Protein AF-A0A4Q3IRI3-F1 (afdb_monomer)

Nearest PDB structures (foldseek):
  4nur-assembly1_A  TM=5.331E-01  e=2.339E-01  Pseudomonas sp. S9
  4pdx-assembly1_A  TM=4.811E-01  e=1.078E+00  Escherichia coli K-12
  2yhe-assembly3_C  TM=2.541E-01  e=1.155E-01  Pseudomonas sp. DSM 6611
  7tl5-assembly1_A  TM=3.704E-01  e=4.209E-01  Klebsiella pneumoniae subsp. pneumoniae NTUH-K2044

Radius of gyration: 22.78 Å; Cα contacts (8 Å, |Δi|>4): 856; chains: 1; bounding box: 65×61×56 Å

Sequence (421 aa):
MGQGDGAVLFTPERDANERVILIDAGEGDEMHRFLAGRFKGVQTRFQFHAAVLTHPDQDHYAGFESIFNDPRFGFGTVYHSGVVERPEGTQFEKLGGKVKDPATGIEYLGQLAESNEEMLQLFGDPDALGRGRYPRVINAAIRNNDVLNFAMLSTAHGQSENGRSYLPGFAPSNARGYSIEVIAPVVEPDAAGQARLRVSGDYGETKNGHSVVLRLVFGAFSVLFGGDLNARAERLLLAKYGDRPDLIGTKGGLDALPAAAAERQQMVAKARARLQSDVMKVCHHGATDVTDEFLDAVKPASFVISSGDNEGHVHPRPDLLGRLGRMGRGASPVILSTELQRSTRATEDEKLVKALNQQIETYRLSGSAADKAAVDASIALLARDNVDVYGAIYLKTDGQQRDGSVDGSLVGRAAAQAVGF

Foldseek 3Di:
DWALLKDWDWAPDDDPPIAIEIFFFFLAQVNVVVVCVVCPPVDQADEHAEYEQQFPDNSGQLNLLSVLLDLRYFYNEYEYLLQAQFQDDDQLVRRQDWDADPPARFIWRQHGDFWQVSLCVRQVDPVRNHDDSRSSSSNSNVPRPRHNIYGYAAQVRAPDDPSWHFHHCFDVVVVSQKHKTWLFDDWDADPVRRTIGTQDDGRVQRRQLGTGWIWIAHAQAIEIEAGARFQLSLLVLLCVQLVPVVLVSHDCSSVDDDPDPVSLVSSLCSSLVPQAHQEYADHPLQDPRDDLSSLLSNQYLEYEGRHADDVVDDPNDPNSVVSCQVSHHDNGRHYHYQVVQLPDDPDDPPVLVVVLVVLVVVCVVPDDPVSVVVNVVSCVVNVPDSHPQMRDFDQDDPNPDNDDDPPCVRRPPPPPPPPVD

Structure (mmCIF, N/CA/C/O backbone):
data_AF-A0A4Q3IRI3-F1
#
_entry.id   AF-A0A4Q3IRI3-F1
#
loop_
_atom_site.group_PDB
_atom_site.id
_atom_site.type_symbol
_atom_site.label_atom_id
_atom_site.label_alt_id
_atom_site.label_comp_id
_atom_site.label_asym_id
_atom_site.label_entity_id
_atom_site.label_seq_id
_atom_site.pdbx_PDB_ins_code
_atom_site.Cartn_x
_atom_site.Cartn_y
_atom_site.Cartn_z
_atom_site.occupancy
_atom_site.B_iso_or_equiv
_atom_site.auth_seq_id
_atom_site.auth_comp_id
_atom_site.auth_asym_id
_atom_site.auth_atom_id
_atom_site.pdbx_PDB_model_num
ATOM 1 N N . MET A 1 1 ? -13.318 -1.003 4.621 1.00 58.84 1 MET A N 1
ATOM 2 C CA . MET A 1 1 ? -12.742 0.099 3.824 1.00 58.84 1 MET A CA 1
ATOM 3 C C . MET A 1 1 ? -13.626 1.313 4.013 1.00 58.84 1 MET A C 1
ATOM 5 O O . MET A 1 1 ? -14.833 1.124 3.892 1.00 58.84 1 MET A O 1
ATOM 9 N N . GLY A 1 2 ? -13.069 2.470 4.363 1.00 58.84 2 GLY A N 1
ATOM 10 C CA . GLY A 1 2 ? -13.795 3.736 4.542 1.00 58.84 2 GLY A CA 1
ATOM 11 C C . GLY A 1 2 ? -13.338 4.818 3.556 1.00 58.84 2 GLY A C 1
ATOM 12 O O . GLY A 1 2 ? -12.563 4.537 2.642 1.00 58.84 2 GLY A O 1
ATOM 13 N N . GLN A 1 3 ? -13.814 6.051 3.735 1.00 58.66 3 GLN A N 1
ATOM 14 C CA . GLN A 1 3 ? -13.283 7.206 2.999 1.00 58.66 3 GLN A CA 1
ATOM 15 C C . GLN A 1 3 ? -11.842 7.520 3.428 1.00 58.66 3 GLN A C 1
ATOM 17 O O . GLN A 1 3 ? -11.483 7.247 4.572 1.00 58.66 3 GLN A O 1
ATOM 22 N N . GLY A 1 4 ? -11.028 8.051 2.504 1.00 59.69 4 GLY A N 1
ATOM 23 C CA . GLY A 1 4 ? -9.602 8.324 2.736 1.00 59.69 4 GLY A CA 1
ATOM 24 C C . GLY A 1 4 ? -8.775 7.044 2.895 1.00 59.69 4 GLY A C 1
ATOM 25 O O . GLY A 1 4 ? -8.252 6.774 3.955 1.00 59.69 4 GLY A O 1
ATOM 26 N N . ASP A 1 5 ? -8.756 6.170 1.895 1.00 73.19 5 ASP A N 1
ATOM 27 C CA . ASP A 1 5 ? -7.972 4.919 1.829 1.00 73.19 5 ASP A CA 1
ATOM 28 C C . ASP A 1 5 ? -7.970 3.876 2.967 1.00 73.19 5 ASP A C 1
ATOM 30 O O . ASP A 1 5 ? -7.464 2.773 2.756 1.00 73.19 5 ASP A O 1
ATOM 34 N N . GLY A 1 6 ? -8.594 4.117 4.118 1.00 87.12 6 GLY A N 1
ATOM 35 C CA . GLY A 1 6 ? -8.411 3.284 5.301 1.00 87.12 6 GLY A CA 1
ATOM 36 C C . GLY A 1 6 ? -9.140 1.935 5.269 1.00 87.12 6 GLY A C 1
ATOM 37 O O . GLY A 1 6 ? -10.308 1.812 4.872 1.00 87.12 6 GLY A O 1
ATOM 38 N N . ALA A 1 7 ? -8.479 0.899 5.782 1.00 91.31 7 ALA A N 1
ATOM 39 C CA . ALA A 1 7 ? -8.985 -0.463 5.893 1.00 91.31 7 ALA A CA 1
ATOM 40 C C . ALA A 1 7 ? -8.778 -1.038 7.296 1.00 91.31 7 ALA A C 1
ATOM 42 O O . ALA A 1 7 ? -7.707 -0.926 7.878 1.00 91.31 7 ALA A O 1
ATOM 43 N N . VAL A 1 8 ? -9.778 -1.760 7.803 1.00 92.38 8 VAL A N 1
ATOM 44 C CA . VAL A 1 8 ? -9.645 -2.549 9.034 1.00 92.38 8 VAL A CA 1
ATOM 45 C C . VAL A 1 8 ? -9.800 -4.020 8.679 1.00 92.38 8 VAL A C 1
ATOM 47 O O . VAL A 1 8 ? -10.832 -4.421 8.134 1.00 92.38 8 VAL A O 1
ATOM 50 N N . LEU A 1 9 ? -8.779 -4.814 8.982 1.00 93.31 9 LEU A N 1
ATOM 51 C CA . LEU A 1 9 ? -8.769 -6.259 8.802 1.00 93.31 9 LEU A CA 1
ATOM 52 C C . LEU A 1 9 ? -8.989 -6.942 10.152 1.00 93.31 9 LEU A C 1
ATOM 54 O O . LEU A 1 9 ? -8.190 -6.777 11.071 1.00 93.31 9 LEU A O 1
ATOM 58 N N . PHE A 1 10 ? -10.049 -7.743 10.234 1.00 90.62 10 PHE A N 1
ATOM 59 C CA . PHE A 1 10 ? -10.316 -8.645 11.351 1.00 90.62 10 PHE A CA 1
ATOM 60 C C . PHE A 1 10 ? -9.985 -10.066 10.910 1.00 90.62 10 PHE A C 1
ATOM 62 O O . PHE A 1 10 ? -10.426 -10.511 9.848 1.00 90.62 10 PHE A O 1
ATOM 69 N N . THR A 1 11 ? -9.188 -10.759 11.708 1.00 89.44 11 THR A N 1
ATOM 70 C CA . THR A 1 11 ? -8.805 -12.149 11.447 1.00 89.44 11 THR A CA 1
ATOM 71 C C . THR A 1 11 ? -9.866 -13.125 11.973 1.00 89.44 11 THR A C 1
ATOM 73 O O . THR A 1 11 ? -10.692 -12.735 12.796 1.00 89.44 11 THR A O 1
ATOM 76 N N . PRO A 1 12 ? -9.932 -14.368 11.455 1.00 84.31 12 PRO A N 1
ATOM 77 C CA . PRO A 1 12 ? -11.008 -15.305 11.789 1.00 84.31 12 PRO A CA 1
ATOM 78 C C . PRO A 1 12 ? -10.946 -15.852 13.225 1.00 84.31 12 PRO A C 1
ATOM 80 O O . PRO A 1 12 ? -11.940 -16.406 13.703 1.00 84.31 12 PRO A O 1
ATOM 83 N N . GLU A 1 13 ? -9.799 -15.744 13.903 1.00 85.88 13 GLU A N 1
ATOM 84 C CA . GLU A 1 13 ? -9.663 -16.106 15.310 1.00 85.88 13 GLU A CA 1
ATOM 85 C C . GLU A 1 13 ? -10.615 -15.295 16.204 1.00 85.88 13 GLU A C 1
ATOM 87 O O . GLU A 1 13 ? -10.956 -14.151 15.918 1.00 85.88 13 GLU A O 1
ATOM 92 N N . ARG A 1 14 ? -11.027 -15.891 17.326 1.00 76.19 14 ARG A N 1
ATOM 93 C CA . ARG A 1 14 ? -11.841 -15.229 18.3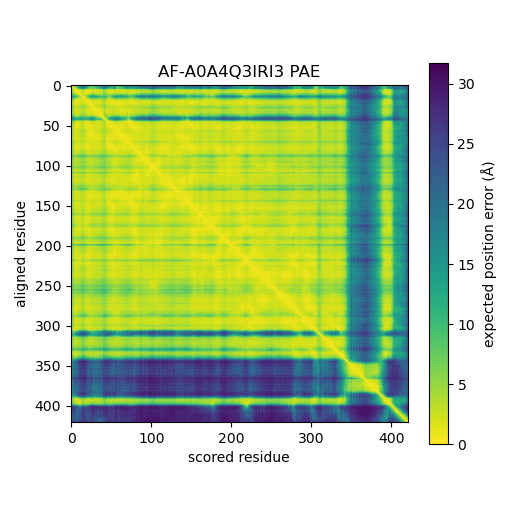55 1.00 76.19 14 ARG A CA 1
ATOM 94 C C . ARG A 1 14 ? -11.016 -14.998 19.620 1.00 76.19 14 ARG A C 1
ATOM 96 O O . ARG A 1 14 ? -9.977 -15.633 19.825 1.00 76.19 14 ARG A O 1
ATOM 103 N N . ASP A 1 15 ? -11.510 -14.107 20.473 1.00 76.81 15 ASP A N 1
ATOM 104 C CA . ASP A 1 15 ? -10.952 -13.801 21.794 1.00 76.81 15 ASP A CA 1
ATOM 105 C C . ASP A 1 15 ? -9.507 -13.266 21.721 1.00 76.81 15 ASP A C 1
ATOM 107 O O . ASP A 1 15 ? -9.154 -12.535 20.800 1.00 76.81 15 ASP A O 1
ATOM 111 N N . ALA A 1 16 ? -8.641 -13.619 22.677 1.00 74.75 16 ALA A N 1
ATOM 112 C CA . ALA A 1 16 ? -7.264 -13.109 22.765 1.00 74.75 16 ALA A CA 1
ATOM 113 C C . ALA A 1 16 ? -6.364 -13.464 21.557 1.00 74.75 16 ALA A C 1
ATOM 115 O O . ALA A 1 16 ? -5.255 -12.937 21.415 1.00 74.75 16 ALA A O 1
ATOM 116 N N . ASN A 1 17 ? -6.819 -14.365 20.683 1.00 82.06 17 ASN A N 1
ATOM 117 C CA . ASN A 1 17 ? -6.112 -14.753 19.465 1.00 82.06 17 ASN A CA 1
ATOM 118 C C . ASN A 1 17 ? -6.535 -13.939 18.240 1.00 82.06 17 ASN A C 1
ATOM 120 O O . ASN A 1 17 ? -5.815 -13.980 17.241 1.00 82.06 17 ASN A O 1
ATOM 124 N N . GLU A 1 18 ? -7.630 -13.172 18.327 1.00 87.44 18 GLU A N 1
ATOM 125 C CA . GLU A 1 18 ? -8.006 -12.215 17.290 1.00 87.44 18 GLU A CA 1
ATOM 126 C C . GLU A 1 18 ? -6.850 -11.229 17.075 1.00 87.44 18 GLU A C 1
ATOM 128 O O . GLU A 1 18 ? -6.188 -10.745 18.001 1.00 87.44 18 GLU A O 1
ATOM 133 N N . ARG A 1 19 ? -6.551 -10.981 15.809 1.00 92.75 19 ARG A N 1
ATOM 134 C CA . ARG A 1 19 ? -5.630 -9.949 15.349 1.00 92.75 19 ARG A CA 1
ATOM 135 C C . ARG A 1 19 ? -6.425 -8.965 14.515 1.00 92.75 19 ARG A C 1
ATOM 137 O O . ARG A 1 19 ? -7.048 -9.349 13.524 1.00 92.75 19 ARG A O 1
ATOM 144 N N . VAL A 1 20 ? -6.384 -7.706 14.924 1.00 94.19 20 VAL A N 1
ATOM 145 C CA . VAL A 1 20 ? -6.978 -6.603 14.173 1.00 94.19 20 VAL A CA 1
ATOM 146 C C . VAL A 1 20 ? -5.853 -5.729 13.651 1.00 94.19 20 VAL A C 1
ATOM 148 O O . VAL A 1 20 ? -4.982 -5.316 14.420 1.00 94.19 20 VAL A O 1
ATOM 151 N N . ILE A 1 21 ? -5.852 -5.506 12.340 1.00 97.25 21 ILE A N 1
ATOM 152 C CA . ILE A 1 21 ? -4.836 -4.723 11.638 1.00 97.25 21 ILE A CA 1
ATOM 153 C C . ILE A 1 21 ? -5.519 -3.524 10.990 1.00 97.25 21 ILE A C 1
ATOM 155 O O . ILE A 1 21 ? -6.526 -3.679 10.298 1.00 97.25 21 ILE A O 1
ATOM 159 N N . LEU A 1 22 ? -4.961 -2.3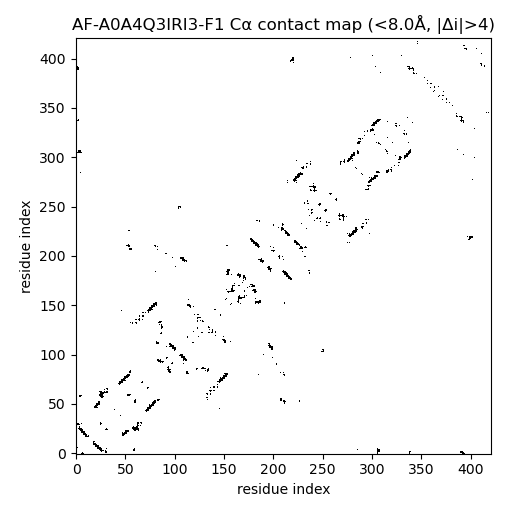41 11.220 1.00 96.88 22 LEU A N 1
ATOM 160 C CA . LEU A 1 22 ? -5.365 -1.104 10.564 1.00 96.88 22 LEU A CA 1
ATOM 161 C C . LEU A 1 22 ? -4.401 -0.830 9.403 1.00 96.88 22 LEU A C 1
ATOM 163 O O . LEU A 1 22 ? -3.195 -0.811 9.620 1.00 96.88 22 LEU A O 1
ATOM 167 N N . ILE A 1 23 ? -4.901 -0.666 8.183 1.00 97.25 23 ILE A N 1
ATOM 168 C CA . ILE A 1 23 ? -4.099 -0.341 6.994 1.00 97.25 23 ILE A CA 1
ATOM 169 C C . ILE A 1 23 ? -4.583 1.013 6.504 1.00 97.25 23 ILE A C 1
ATOM 171 O O . ILE A 1 23 ? -5.723 1.106 6.054 1.00 97.25 23 ILE A O 1
ATOM 175 N N . ASP A 1 24 ? -3.728 2.025 6.614 1.00 96.00 24 ASP A N 1
ATOM 176 C CA . ASP A 1 24 ? -4.049 3.428 6.359 1.00 96.00 24 ASP A CA 1
ATOM 177 C C . ASP A 1 24 ? -5.237 3.963 7.191 1.00 96.00 24 ASP A C 1
ATOM 179 O O . ASP A 1 24 ? -6.006 3.226 7.822 1.00 96.00 24 ASP A O 1
ATOM 183 N N . ALA A 1 25 ? -5.359 5.285 7.264 1.00 93.12 25 ALA A N 1
ATOM 184 C CA . ALA A 1 25 ? -6.349 5.956 8.105 1.00 93.12 25 ALA A CA 1
ATOM 185 C C . ALA A 1 25 ? -6.970 7.207 7.474 1.00 93.12 25 ALA A C 1
ATOM 187 O O . ALA A 1 25 ? -7.803 7.837 8.125 1.00 93.12 25 ALA A O 1
ATOM 188 N N . GLY A 1 26 ? -6.608 7.549 6.239 1.00 89.94 26 GLY A N 1
ATOM 189 C CA . GLY A 1 26 ? -7.147 8.725 5.565 1.00 89.94 26 GLY A CA 1
ATOM 190 C C . GLY A 1 26 ? -6.446 10.013 5.905 1.00 89.94 26 GLY A C 1
ATOM 191 O O . GLY A 1 26 ? -5.461 10.033 6.639 1.00 89.94 26 GLY A O 1
ATOM 192 N N . GLU A 1 27 ? -6.983 11.100 5.362 1.00 88.00 27 GLU A N 1
ATOM 193 C CA . GLU A 1 27 ? -6.515 12.455 5.641 1.00 88.00 27 GLU A CA 1
ATOM 194 C C . GLU A 1 27 ? -7.138 13.045 6.922 1.00 88.00 27 GLU A C 1
ATOM 196 O O . GLU A 1 27 ? -6.474 13.770 7.682 1.00 88.00 27 GLU A O 1
ATOM 201 N N . GLY A 1 28 ? -8.428 12.763 7.127 1.00 85.44 28 GLY A N 1
ATOM 202 C CA . GLY A 1 28 ? -9.258 13.295 8.203 1.00 85.44 28 GLY A CA 1
ATOM 203 C C . GLY A 1 28 ? -9.426 12.330 9.378 1.00 85.44 28 GLY A C 1
ATOM 204 O O . GLY A 1 28 ? -8.675 11.375 9.557 1.00 85.44 28 GLY A O 1
ATOM 205 N N . ASP A 1 29 ? -10.406 12.601 10.235 1.00 84.75 29 ASP A N 1
ATOM 206 C CA . ASP A 1 29 ? -10.673 11.829 11.454 1.00 84.75 29 ASP A CA 1
ATOM 207 C C . ASP A 1 29 ? -11.719 10.711 11.256 1.00 84.75 29 ASP A C 1
ATOM 209 O O . ASP A 1 29 ? -12.189 10.112 12.226 1.00 84.75 29 ASP A O 1
ATOM 213 N N . GLU A 1 30 ? -12.091 10.398 10.012 1.00 82.44 30 GLU A N 1
ATOM 214 C CA . GLU A 1 30 ? -13.138 9.430 9.667 1.00 82.44 30 GLU A CA 1
ATOM 215 C C . GLU A 1 30 ? -12.856 8.053 10.264 1.00 82.44 30 GLU A C 1
ATOM 217 O O . GLU A 1 30 ? -13.729 7.440 10.889 1.00 82.44 30 GLU A O 1
ATOM 222 N N . MET A 1 31 ? -11.621 7.571 10.101 1.00 86.75 31 MET A N 1
ATOM 223 C CA . MET A 1 31 ? -11.209 6.283 10.646 1.00 86.75 31 MET A CA 1
ATOM 224 C C . MET A 1 31 ? -11.254 6.298 12.176 1.00 86.75 31 MET A C 1
ATOM 226 O O . MET A 1 31 ? -11.761 5.358 12.787 1.00 86.75 31 MET A O 1
ATOM 230 N N . HIS A 1 32 ? -10.803 7.381 12.814 1.00 89.88 32 HIS A N 1
ATOM 231 C CA . HIS A 1 32 ? -10.889 7.525 14.268 1.00 89.88 32 HIS A CA 1
ATOM 232 C C . HIS A 1 32 ? -12.337 7.450 14.760 1.00 89.88 32 HIS A C 1
ATOM 234 O O . HIS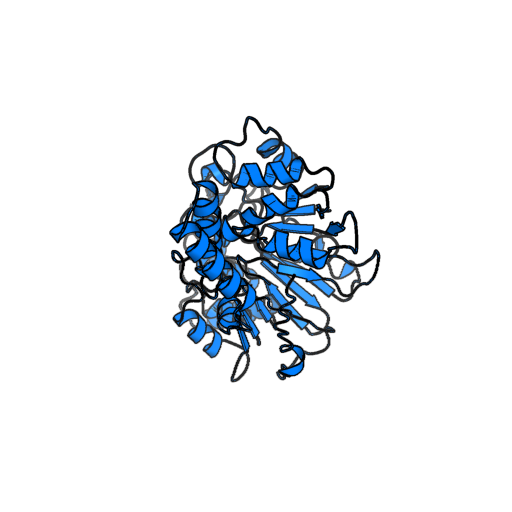 A 1 32 ? -12.633 6.659 15.659 1.00 89.88 32 HIS A O 1
ATOM 240 N N . ARG A 1 33 ? -13.259 8.187 14.129 1.00 83.94 33 ARG A N 1
ATOM 241 C CA . ARG A 1 33 ? -14.691 8.159 14.462 1.00 83.94 33 ARG A CA 1
ATOM 242 C C . ARG A 1 33 ? -15.298 6.773 14.263 1.00 83.94 33 ARG A C 1
ATOM 244 O O . ARG A 1 33 ? -16.038 6.306 15.135 1.00 83.94 33 ARG A O 1
ATOM 251 N N . PHE A 1 34 ? -14.942 6.082 13.179 1.00 82.69 34 PHE A N 1
ATOM 252 C CA . PHE A 1 34 ? -15.352 4.697 12.946 1.00 82.69 34 PHE A CA 1
ATOM 253 C C . PHE A 1 34 ? -14.898 3.771 14.084 1.00 82.69 34 PHE A C 1
ATOM 255 O O . PHE A 1 34 ? -15.719 3.043 14.646 1.00 82.69 34 PHE A O 1
ATOM 262 N N . LEU A 1 35 ? -13.616 3.813 14.464 1.00 85.62 35 LEU A N 1
ATOM 263 C CA . LEU A 1 35 ? -13.069 2.968 15.530 1.00 85.62 35 LEU A CA 1
ATOM 264 C C . LEU A 1 35 ? -13.688 3.319 16.890 1.00 85.62 35 LEU A C 1
ATOM 266 O O . LEU A 1 35 ? -14.131 2.428 17.617 1.00 85.62 35 LEU A O 1
ATOM 270 N N . ALA A 1 36 ? -13.795 4.608 17.215 1.00 83.38 36 ALA A N 1
ATOM 271 C CA . ALA A 1 36 ? -14.398 5.083 18.456 1.00 83.38 36 ALA A CA 1
ATOM 272 C C . ALA A 1 36 ? -15.862 4.639 18.591 1.00 83.38 36 ALA A C 1
ATOM 274 O O . ALA A 1 36 ? -16.275 4.233 19.677 1.00 83.38 36 ALA A O 1
ATOM 275 N N . GLY A 1 37 ? -16.631 4.672 17.498 1.00 80.56 37 GLY A N 1
ATOM 276 C CA . GLY A 1 37 ? -17.996 4.152 17.452 1.00 80.56 37 GLY A CA 1
ATOM 277 C C . GLY A 1 37 ? -18.048 2.627 17.571 1.00 80.56 37 GLY A C 1
ATOM 278 O O . GLY A 1 37 ? -18.808 2.093 18.378 1.00 80.56 37 GLY A O 1
ATOM 279 N N . ARG A 1 38 ? -17.205 1.913 16.817 1.00 76.88 38 ARG A N 1
ATOM 280 C CA . ARG A 1 38 ? -17.179 0.441 16.752 1.00 76.88 38 ARG A CA 1
ATOM 281 C C . ARG A 1 38 ? -16.764 -0.228 18.063 1.00 76.88 38 ARG A C 1
ATOM 283 O O . ARG A 1 38 ? -17.224 -1.341 18.337 1.00 76.88 38 ARG A O 1
ATOM 290 N N . PHE A 1 39 ? -15.896 0.420 18.836 1.00 75.00 39 PHE A N 1
ATOM 291 C CA . PHE A 1 39 ? -15.392 -0.073 20.122 1.00 75.00 39 PHE A CA 1
ATOM 292 C C . PHE A 1 39 ? -16.040 0.619 21.334 1.00 75.00 39 PHE A C 1
ATOM 294 O O . PHE A 1 39 ? -15.676 0.335 22.478 1.00 75.00 39 PHE A O 1
ATOM 301 N N . LYS A 1 40 ? -17.044 1.481 21.112 1.00 74.62 40 LYS A N 1
ATOM 302 C CA . LYS A 1 40 ? -17.792 2.163 22.175 1.00 74.62 40 LYS A CA 1
ATOM 303 C C . LYS A 1 40 ? -18.394 1.148 23.152 1.00 74.62 40 LYS A C 1
ATOM 305 O O . LYS A 1 40 ? -19.186 0.296 22.766 1.00 74.62 40 LYS A O 1
ATOM 310 N N . GLY A 1 41 ? -18.034 1.258 24.430 1.00 68.00 41 GLY A N 1
ATOM 311 C CA . GLY A 1 41 ? -18.624 0.468 25.518 1.00 68.00 41 GLY A CA 1
ATOM 312 C C . GLY A 1 41 ? -18.181 -0.998 25.607 1.00 68.00 41 GLY A C 1
ATOM 313 O O . GLY A 1 41 ? -18.618 -1.683 26.526 1.00 68.00 41 GLY A O 1
ATOM 314 N N . VAL A 1 42 ? -17.318 -1.480 24.703 1.00 62.97 42 VAL A N 1
ATOM 315 C CA . VAL A 1 42 ? -16.833 -2.875 24.716 1.00 62.97 42 VAL A CA 1
ATOM 316 C C . VAL A 1 42 ? -15.504 -2.995 25.465 1.00 62.97 42 VAL A C 1
ATOM 318 O O . VAL A 1 42 ? -15.296 -3.972 26.179 1.00 62.97 42 VAL A O 1
ATOM 321 N N . GLN A 1 43 ? -14.613 -2.005 25.338 1.00 63.34 43 GLN A N 1
ATOM 322 C CA . GLN A 1 43 ? -13.317 -1.970 26.023 1.00 63.34 43 GLN A CA 1
ATOM 323 C C . GLN A 1 43 ? -12.924 -0.527 26.362 1.00 63.34 43 GLN A C 1
ATOM 325 O O . GLN A 1 43 ? -13.188 0.394 25.591 1.00 63.34 43 GLN A O 1
ATOM 330 N N . THR A 1 44 ? -12.280 -0.322 27.514 1.00 74.44 44 THR A N 1
ATOM 331 C CA . THR A 1 44 ? -11.669 0.972 27.875 1.00 74.44 44 THR A CA 1
ATOM 332 C C . THR A 1 44 ? -10.374 1.227 27.107 1.00 74.44 44 THR A C 1
ATOM 334 O O . THR A 1 44 ? -9.966 2.377 26.976 1.00 74.44 44 THR A O 1
ATOM 337 N N . ARG A 1 45 ? -9.749 0.162 26.594 1.00 86.81 45 ARG A N 1
ATOM 338 C CA . ARG A 1 45 ? -8.525 0.187 25.801 1.00 86.81 45 ARG A CA 1
ATOM 339 C C . ARG A 1 45 ? -8.489 -1.019 24.864 1.00 86.81 45 ARG A C 1
ATOM 341 O O . ARG A 1 45 ? -8.735 -2.135 25.310 1.00 86.81 45 ARG A O 1
ATOM 348 N N . PHE A 1 46 ? -8.180 -0.786 23.596 1.00 90.62 46 PHE A N 1
ATOM 349 C CA . PHE A 1 46 ? -8.094 -1.778 22.532 1.00 90.62 46 PHE A CA 1
ATOM 350 C C . PHE A 1 46 ? -6.674 -1.796 21.957 1.00 90.62 46 PHE A C 1
ATOM 352 O O . PHE A 1 46 ? -6.144 -0.763 21.549 1.00 90.62 46 PHE A O 1
ATOM 359 N N . GLN A 1 47 ? -6.062 -2.979 21.917 1.00 93.38 47 GLN A N 1
ATOM 360 C CA . GLN A 1 47 ? -4.718 -3.178 21.381 1.00 93.38 47 GLN A CA 1
ATOM 361 C C . GLN A 1 47 ? -4.810 -3.800 19.983 1.00 93.38 47 GLN A C 1
ATOM 363 O O . GLN A 1 47 ? -5.063 -4.997 19.842 1.00 93.38 47 GLN A O 1
ATOM 368 N N . PHE A 1 48 ? -4.573 -3.003 18.944 1.00 95.62 48 PHE A N 1
ATOM 369 C CA . PHE A 1 48 ? -4.401 -3.512 17.589 1.00 95.62 48 PHE A CA 1
ATOM 370 C C . PHE A 1 48 ? -3.138 -4.362 17.504 1.00 95.62 48 PHE A C 1
ATOM 372 O O . PHE A 1 48 ? -2.114 -4.072 18.133 1.00 95.62 48 PHE A O 1
ATOM 379 N N . HIS A 1 49 ? -3.191 -5.396 16.668 1.00 96.94 49 HIS A N 1
ATOM 380 C CA . HIS A 1 49 ? -2.000 -6.173 16.367 1.00 96.94 49 HIS A CA 1
ATOM 381 C C . HIS A 1 49 ? -0.968 -5.305 15.643 1.00 96.94 49 HIS A C 1
ATOM 383 O O . HIS A 1 49 ? 0.195 -5.273 16.042 1.00 96.94 49 HIS A O 1
ATOM 389 N N . ALA A 1 50 ? -1.416 -4.576 14.619 1.00 98.31 50 ALA A N 1
ATOM 390 C CA . ALA A 1 50 ? -0.561 -3.689 13.854 1.00 98.31 50 ALA A CA 1
ATOM 391 C C . ALA A 1 50 ? -1.328 -2.526 13.214 1.00 98.31 50 ALA A C 1
ATOM 393 O O . ALA A 1 50 ? -2.524 -2.637 12.932 1.00 98.31 50 ALA A O 1
ATOM 394 N N . ALA A 1 51 ? -0.605 -1.440 12.950 1.00 98.44 51 ALA A N 1
ATOM 395 C CA . ALA A 1 51 ? -0.951 -0.459 11.928 1.00 98.44 51 ALA A CA 1
ATOM 396 C C . ALA A 1 51 ? -0.001 -0.638 10.738 1.00 98.44 51 ALA A C 1
ATOM 398 O O . ALA A 1 51 ? 1.161 -0.986 10.932 1.00 98.44 51 ALA A O 1
ATOM 399 N N . VAL A 1 52 ? -0.472 -0.394 9.521 1.00 98.62 52 VAL A N 1
ATOM 400 C CA . VAL A 1 52 ? 0.340 -0.358 8.302 1.00 98.62 52 VAL A CA 1
ATOM 401 C C . VAL A 1 52 ? 0.089 0.987 7.638 1.00 98.62 52 VAL A C 1
ATOM 403 O O . VAL A 1 52 ? -1.006 1.217 7.135 1.00 98.62 52 VAL A O 1
ATOM 406 N N . LEU A 1 53 ? 1.087 1.867 7.669 1.00 98.12 53 LEU A N 1
ATOM 407 C CA . LEU A 1 53 ? 1.108 3.121 6.921 1.00 98.12 53 LEU A CA 1
ATOM 408 C C . LEU A 1 53 ? 1.770 2.805 5.585 1.00 98.12 53 LEU A C 1
ATOM 410 O O . LEU A 1 53 ? 2.984 2.595 5.528 1.00 98.12 53 LEU A O 1
ATOM 414 N N . THR A 1 54 ? 0.981 2.675 4.523 1.00 97.75 54 THR A N 1
ATOM 415 C CA . THR A 1 54 ? 1.486 2.093 3.275 1.00 97.75 54 THR A CA 1
ATOM 416 C C . THR A 1 54 ? 2.564 2.959 2.636 1.00 97.75 54 THR A C 1
ATOM 418 O O . THR A 1 54 ? 3.543 2.412 2.135 1.00 97.75 54 THR A O 1
ATOM 421 N N . HIS A 1 55 ? 2.434 4.282 2.696 1.00 97.19 55 HIS A N 1
ATOM 422 C CA . HIS A 1 55 ? 3.430 5.252 2.244 1.00 97.19 55 HIS A CA 1
ATOM 423 C C . HIS A 1 55 ? 3.154 6.641 2.855 1.00 97.19 55 HIS A C 1
ATOM 425 O O . HIS A 1 55 ? 2.073 6.860 3.404 1.00 97.19 55 HIS A O 1
ATOM 431 N N . PRO A 1 56 ? 4.108 7.594 2.809 1.00 96.12 56 PRO A N 1
ATOM 432 C CA . PRO A 1 56 ? 3.940 8.875 3.487 1.00 96.12 56 PRO A CA 1
ATOM 433 C C . PRO A 1 56 ? 3.162 9.921 2.659 1.00 96.12 56 PRO A C 1
ATOM 435 O O . PRO A 1 56 ? 3.608 11.060 2.523 1.00 96.12 56 PRO A O 1
ATOM 438 N N . ASP A 1 57 ? 1.998 9.565 2.103 1.00 93.56 57 ASP A N 1
ATOM 439 C CA . ASP A 1 57 ? 1.020 10.543 1.589 1.00 93.56 57 ASP A CA 1
ATOM 440 C C . ASP A 1 57 ? -0.098 10.835 2.599 1.00 93.56 57 ASP A C 1
ATOM 442 O O . ASP A 1 57 ? -0.505 9.976 3.384 1.00 93.56 57 ASP A O 1
ATOM 446 N N . GLN A 1 58 ? -0.510 12.101 2.663 1.00 92.00 58 GLN A N 1
ATOM 447 C CA . GLN A 1 58 ? -1.332 12.641 3.739 1.00 92.00 58 GLN A CA 1
ATOM 448 C C . GLN A 1 58 ? -2.700 11.955 3.803 1.00 92.00 58 GLN A C 1
ATOM 450 O O . GLN A 1 58 ? -3.204 11.708 4.897 1.00 92.00 58 GLN A O 1
ATOM 455 N N . ASP A 1 59 ? -3.262 11.600 2.657 1.00 89.69 59 ASP A N 1
ATOM 456 C CA . ASP A 1 59 ? -4.495 10.830 2.495 1.00 89.69 59 ASP A CA 1
ATOM 457 C C . ASP A 1 59 ? -4.382 9.345 2.873 1.00 89.69 59 ASP A C 1
ATOM 459 O O . ASP A 1 59 ? -5.403 8.661 2.930 1.00 89.69 59 ASP A O 1
ATOM 463 N N . HIS A 1 60 ? -3.196 8.868 3.258 1.00 93.56 60 HIS A N 1
ATOM 464 C CA . HIS A 1 60 ? -2.993 7.536 3.834 1.00 93.56 60 HIS A CA 1
ATOM 465 C C . HIS A 1 60 ? -2.715 7.575 5.334 1.00 93.56 60 HIS A C 1
ATOM 467 O O . HIS A 1 60 ? -3.258 6.756 6.082 1.00 93.56 60 HIS A O 1
ATOM 473 N N . TYR A 1 61 ? -1.870 8.501 5.801 1.00 95.00 61 TYR A N 1
ATOM 474 C CA . TYR A 1 61 ? -1.384 8.456 7.183 1.00 95.00 61 TYR A CA 1
ATOM 475 C C . TYR A 1 61 ? -2.039 9.462 8.134 1.00 95.00 61 TYR A C 1
ATOM 477 O O . TYR A 1 61 ? -1.953 9.290 9.351 1.00 95.00 61 TYR A O 1
ATOM 485 N N . ALA A 1 62 ? -2.617 10.558 7.650 1.00 94.50 62 ALA A N 1
ATOM 486 C CA . ALA A 1 62 ? -2.821 11.710 8.521 1.00 94.50 62 ALA A CA 1
ATOM 487 C C . ALA A 1 62 ? -3.932 11.521 9.562 1.00 94.50 62 ALA A C 1
ATOM 489 O O . ALA A 1 62 ? -3.822 12.033 10.677 1.00 94.50 62 ALA A O 1
ATOM 490 N N . GLY A 1 63 ? -4.933 10.703 9.253 1.00 93.56 63 GLY A N 1
ATOM 491 C CA . GLY A 1 63 ? -5.987 10.298 10.175 1.00 93.56 63 GLY A CA 1
ATOM 492 C C . GLY A 1 63 ? -5.491 9.464 11.352 1.00 93.56 63 GLY A C 1
ATOM 493 O O . GLY A 1 63 ? -6.150 9.415 12.394 1.00 93.56 63 GLY A O 1
ATOM 494 N N . PHE A 1 64 ? -4.291 8.875 11.260 1.00 97.00 64 PHE A N 1
ATOM 495 C CA . PHE A 1 64 ? -3.677 8.223 12.413 1.00 97.00 64 PHE A CA 1
ATOM 496 C C . PHE A 1 64 ? -3.327 9.208 13.529 1.00 97.00 64 PHE A C 1
ATOM 498 O O . PHE A 1 64 ? -3.236 8.777 14.672 1.00 97.00 64 PHE A O 1
ATOM 505 N N . GLU A 1 65 ? -3.170 10.508 13.258 1.00 96.88 65 GLU A N 1
ATOM 506 C CA . GLU A 1 65 ? -2.852 11.502 14.293 1.00 96.88 65 GLU A CA 1
ATOM 507 C C . GLU A 1 65 ? -3.892 11.482 15.421 1.00 96.88 65 GLU A C 1
ATOM 509 O O . GLU A 1 65 ? -3.544 11.377 16.598 1.00 96.88 65 GLU A O 1
ATOM 514 N N . SER A 1 66 ? -5.178 11.501 15.067 1.00 95.12 66 SER A N 1
ATOM 515 C CA . SER A 1 66 ? -6.274 11.416 16.038 1.00 95.12 66 SER A CA 1
ATOM 516 C C . SER A 1 66 ? -6.332 10.050 16.726 1.00 95.12 66 SER A C 1
ATOM 518 O O . SER A 1 66 ? -6.677 9.967 17.901 1.00 95.12 66 SER A O 1
ATOM 520 N N . ILE A 1 67 ? -5.972 8.977 16.015 1.00 96.12 67 ILE A N 1
ATOM 521 C CA . ILE A 1 67 ? -5.983 7.605 16.541 1.00 96.12 67 ILE A CA 1
ATOM 522 C C . ILE A 1 67 ? -4.861 7.398 17.559 1.00 96.12 67 ILE A C 1
ATOM 524 O O . ILE A 1 67 ? -5.114 6.863 18.633 1.00 96.12 67 ILE A O 1
ATOM 528 N N . PHE A 1 68 ? -3.642 7.844 17.258 1.00 97.88 68 PHE A N 1
ATOM 529 C CA . PHE A 1 68 ? -2.493 7.718 18.150 1.00 97.88 68 PHE A CA 1
ATOM 530 C C . PHE A 1 68 ? -2.610 8.608 19.387 1.00 97.88 68 PHE A C 1
ATOM 532 O O . PHE A 1 68 ? -2.151 8.212 20.454 1.00 97.88 68 PHE A O 1
ATOM 539 N N . ASN A 1 69 ? -3.261 9.770 19.281 1.00 96.69 69 ASN A N 1
ATOM 540 C CA . ASN A 1 69 ? -3.531 10.633 20.434 1.00 96.69 69 ASN A CA 1
ATOM 541 C C . ASN A 1 69 ? -4.674 10.127 21.332 1.00 96.69 69 ASN A C 1
ATOM 543 O O . ASN A 1 69 ? -4.866 10.651 22.431 1.00 96.69 69 ASN A O 1
ATOM 547 N N . ASP A 1 70 ? -5.442 9.128 20.894 1.00 94.62 70 ASP A N 1
ATOM 548 C CA . ASP A 1 70 ? -6.513 8.548 21.691 1.00 94.62 70 ASP A CA 1
ATOM 549 C C . ASP A 1 70 ? -5.972 7.415 22.584 1.00 94.62 70 ASP A C 1
ATOM 551 O O . ASP A 1 70 ? -5.611 6.350 22.077 1.00 94.62 70 ASP A O 1
ATOM 555 N N . PRO A 1 71 ? -5.962 7.574 23.922 1.00 92.12 71 PRO A N 1
ATOM 556 C CA . PRO A 1 71 ? -5.389 6.583 24.839 1.00 92.12 71 PRO A CA 1
ATOM 557 C C . PRO A 1 71 ? -6.166 5.259 24.872 1.00 92.12 71 PRO A C 1
ATOM 559 O O . PRO A 1 71 ? -5.752 4.303 25.529 1.00 92.12 71 PRO A O 1
ATOM 562 N N . ARG A 1 72 ? -7.320 5.187 24.200 1.00 92.06 72 ARG A N 1
ATOM 563 C CA . ARG A 1 72 ? -8.078 3.946 24.046 1.00 92.06 72 ARG A CA 1
ATOM 564 C C . ARG A 1 72 ? -7.474 3.030 22.986 1.00 92.06 72 ARG A C 1
ATOM 566 O O . ARG A 1 72 ? -7.854 1.864 22.967 1.00 92.06 72 ARG A O 1
ATOM 573 N N . PHE A 1 73 ? -6.585 3.505 22.114 1.00 95.12 73 PHE A N 1
ATOM 574 C CA . PHE A 1 73 ? -6.031 2.715 21.013 1.00 95.12 73 PHE A CA 1
ATOM 575 C C . PHE A 1 73 ? -4.513 2.548 21.144 1.00 95.12 73 PHE A C 1
ATOM 577 O O . PHE A 1 73 ? -3.768 3.523 21.185 1.00 95.12 73 PHE A O 1
ATOM 584 N N . GLY A 1 74 ? -4.060 1.293 21.176 1.00 96.38 74 GLY A N 1
ATOM 585 C CA . GLY A 1 74 ? -2.644 0.909 21.144 1.00 96.38 74 GLY A CA 1
ATOM 586 C C . GLY A 1 74 ? -2.321 0.021 19.944 1.00 96.38 74 GLY A C 1
ATOM 587 O O . GLY A 1 74 ? -3.218 -0.607 19.382 1.00 96.38 74 GLY A O 1
ATOM 588 N N . PHE A 1 75 ? -1.046 -0.071 19.561 1.00 98.06 75 PHE A N 1
ATOM 589 C CA . PHE A 1 75 ? -0.580 -0.859 18.415 1.00 98.06 75 PHE A CA 1
ATOM 590 C C . PHE A 1 75 ? 0.649 -1.701 18.763 1.00 98.06 75 PHE A C 1
ATOM 592 O O . PHE A 1 75 ? 1.646 -1.196 19.267 1.00 98.06 75 PHE A O 1
ATOM 599 N N . GLY A 1 76 ? 0.601 -3.004 18.470 1.00 98.25 76 GLY A N 1
ATOM 600 C CA . GLY A 1 76 ? 1.758 -3.882 18.662 1.00 98.25 76 GLY A CA 1
ATOM 601 C C . GLY A 1 76 ? 2.948 -3.482 17.786 1.00 98.25 76 GLY A C 1
ATOM 602 O O . GLY A 1 76 ? 4.074 -3.388 18.261 1.00 98.25 76 GLY A O 1
ATOM 603 N N . THR A 1 77 ? 2.722 -3.218 16.501 1.00 98.75 77 THR A N 1
ATOM 604 C CA . THR A 1 77 ? 3.742 -2.639 15.615 1.00 98.75 77 THR A CA 1
ATOM 605 C C . THR A 1 77 ? 3.104 -1.692 14.610 1.00 98.75 77 THR A C 1
ATOM 607 O O . THR A 1 77 ? 2.055 -1.993 14.044 1.00 98.75 77 THR A O 1
ATOM 610 N N . VAL A 1 78 ? 3.743 -0.552 14.379 1.00 98.88 78 VAL A N 1
ATOM 611 C CA . VAL A 1 78 ? 3.424 0.376 13.296 1.00 98.88 78 VAL A CA 1
ATOM 612 C C . VAL A 1 78 ? 4.396 0.101 12.150 1.00 98.88 78 VAL A C 1
ATOM 614 O O . VAL A 1 78 ? 5.582 0.419 12.223 1.00 98.88 78 VAL A O 1
ATOM 617 N N . TYR A 1 79 ? 3.896 -0.546 11.103 1.00 98.88 79 TYR A N 1
ATOM 618 C CA . TYR A 1 79 ? 4.650 -0.835 9.893 1.00 98.88 79 TYR A CA 1
ATOM 619 C C . TYR A 1 79 ? 4.597 0.333 8.911 1.00 98.88 79 TYR A C 1
ATOM 621 O O . TYR A 1 79 ? 3.567 0.995 8.787 1.00 98.88 79 TYR A O 1
ATOM 629 N N . HIS A 1 80 ? 5.687 0.537 8.175 1.00 98.75 80 HIS A N 1
ATOM 630 C CA . HIS A 1 80 ? 5.790 1.528 7.100 1.00 98.75 80 HIS A CA 1
ATOM 631 C C . HIS A 1 80 ? 6.643 1.002 5.936 1.00 98.75 80 HIS A C 1
ATOM 633 O O . HIS A 1 80 ? 7.337 -0.003 6.073 1.00 98.75 80 HIS A O 1
ATOM 639 N N . SER A 1 81 ? 6.638 1.673 4.783 1.00 98.12 81 SER A N 1
ATOM 640 C CA . SER A 1 81 ? 7.396 1.243 3.591 1.00 98.12 81 SER A CA 1
ATOM 641 C C . SER A 1 81 ? 8.915 1.425 3.680 1.00 98.12 81 SER A C 1
ATOM 643 O O . SER A 1 81 ? 9.633 1.109 2.734 1.00 98.12 81 SER A O 1
ATOM 645 N N . GLY A 1 82 ? 9.423 1.979 4.781 1.00 98.06 82 GLY A N 1
ATOM 646 C CA . GLY A 1 82 ? 10.809 2.441 4.918 1.00 98.06 82 GLY A CA 1
ATOM 647 C C . GLY A 1 82 ? 11.080 3.807 4.280 1.00 98.06 82 GLY A C 1
ATOM 648 O O . GLY A 1 82 ? 12.056 4.465 4.638 1.00 98.06 82 GLY A O 1
ATOM 649 N N . VAL A 1 83 ? 10.180 4.282 3.412 1.00 97.88 83 VAL A N 1
ATOM 650 C CA . VAL A 1 83 ? 10.128 5.678 2.972 1.00 97.88 83 VAL A CA 1
ATOM 651 C C . VAL A 1 83 ? 9.358 6.470 4.022 1.00 97.88 83 VAL A C 1
ATOM 653 O O . VAL A 1 83 ? 8.189 6.198 4.282 1.00 97.88 83 VAL A O 1
ATOM 656 N N . VAL A 1 84 ? 10.018 7.446 4.636 1.00 97.50 84 VAL A N 1
ATOM 657 C CA . VAL A 1 84 ? 9.439 8.320 5.662 1.00 97.50 84 VAL A CA 1
ATOM 658 C C . VAL A 1 84 ? 9.727 9.767 5.297 1.00 97.50 84 VAL A C 1
ATOM 660 O O . VAL A 1 84 ? 10.790 10.049 4.753 1.00 97.50 84 VAL A O 1
ATOM 663 N N . GLU A 1 85 ? 8.810 10.689 5.587 1.00 97.31 85 GLU A N 1
ATOM 664 C CA . GLU A 1 85 ? 9.054 12.120 5.378 1.00 97.31 85 GLU A CA 1
ATOM 665 C C . GLU A 1 85 ? 9.793 12.710 6.584 1.00 97.31 85 GLU A C 1
ATOM 667 O O . GLU A 1 85 ? 9.207 12.958 7.640 1.00 97.31 85 GLU A O 1
ATOM 672 N N . ARG A 1 86 ? 11.102 12.929 6.428 1.00 96.81 86 ARG A N 1
ATOM 673 C CA . ARG A 1 86 ? 11.980 13.459 7.480 1.00 96.81 86 ARG A CA 1
ATOM 674 C C . ARG A 1 86 ? 11.640 14.926 7.830 1.00 96.81 86 ARG A C 1
ATOM 676 O O . ARG A 1 86 ? 11.143 15.660 6.967 1.00 96.81 86 ARG A O 1
ATOM 683 N N . PRO A 1 87 ? 11.915 15.374 9.075 1.00 95.56 87 PRO A N 1
ATOM 684 C CA . PRO A 1 87 ? 11.611 16.738 9.531 1.00 95.56 87 PRO A CA 1
ATOM 685 C C . PRO A 1 87 ? 12.245 17.855 8.692 1.00 95.56 87 PRO A C 1
ATOM 687 O O . PRO A 1 87 ? 11.613 18.884 8.427 1.00 95.56 87 PRO A O 1
ATOM 690 N N . GLU A 1 88 ? 13.483 17.631 8.252 1.00 92.12 88 GLU A N 1
ATOM 691 C CA . GLU A 1 88 ? 14.307 18.581 7.509 1.00 92.12 88 GLU A CA 1
ATOM 692 C C . GLU A 1 88 ? 14.576 18.116 6.071 1.00 92.12 88 GLU A C 1
ATOM 694 O O . GLU A 1 88 ? 14.367 16.956 5.714 1.00 92.12 88 GLU A O 1
ATOM 699 N N . GLY A 1 89 ? 15.055 19.044 5.240 1.00 91.50 89 GLY A N 1
ATOM 700 C CA . GLY A 1 89 ? 15.378 18.808 3.834 1.00 91.50 89 GLY A CA 1
ATOM 701 C C . GLY A 1 89 ? 14.264 19.202 2.863 1.00 91.50 89 GLY A C 1
ATOM 702 O O . GLY A 1 89 ? 13.168 19.633 3.239 1.00 91.50 89 GLY A O 1
ATOM 703 N N . THR A 1 90 ? 14.564 19.067 1.577 1.00 91.94 90 THR A N 1
ATOM 704 C CA . THR A 1 90 ? 13.684 19.397 0.455 1.00 91.94 90 THR A CA 1
ATOM 705 C C . THR A 1 90 ? 13.460 18.185 -0.448 1.00 91.94 90 THR A C 1
ATOM 707 O O . THR A 1 90 ? 14.396 17.461 -0.782 1.00 91.94 90 THR A O 1
ATOM 710 N N . GLN A 1 91 ? 12.205 17.950 -0.850 1.00 93.62 91 GLN A N 1
ATOM 711 C CA . GLN A 1 91 ? 11.815 16.833 -1.726 1.00 93.62 91 GLN A CA 1
ATOM 712 C C . GLN A 1 91 ? 12.518 15.515 -1.340 1.00 93.62 91 GLN A C 1
ATOM 714 O O . GLN A 1 91 ? 12.380 15.061 -0.211 1.00 93.62 91 GLN A O 1
ATOM 719 N N . PHE A 1 92 ? 13.306 14.915 -2.236 1.00 97.12 92 PHE A N 1
ATOM 720 C CA . PHE A 1 92 ? 13.967 13.627 -2.017 1.00 97.12 92 PHE A CA 1
ATOM 721 C C . PHE A 1 92 ? 14.902 13.580 -0.805 1.00 97.12 92 PHE A C 1
ATOM 723 O O . PHE A 1 92 ? 15.100 12.495 -0.268 1.00 97.12 92 PHE A O 1
ATOM 730 N N . GLU A 1 93 ? 15.449 14.705 -0.334 1.00 95.94 93 GLU A N 1
ATOM 731 C CA . GLU A 1 93 ? 16.207 14.737 0.928 1.00 95.94 93 GLU A CA 1
ATOM 732 C C . GLU A 1 93 ? 15.322 14.290 2.097 1.00 95.94 93 GLU A C 1
ATOM 734 O O . GLU A 1 93 ? 15.756 13.498 2.934 1.00 95.94 93 GLU A O 1
ATOM 739 N N . LYS A 1 94 ? 14.038 14.683 2.083 1.00 95.44 94 LYS A N 1
ATOM 740 C CA . LYS A 1 94 ? 13.058 14.219 3.068 1.00 95.44 94 LYS A CA 1
ATOM 741 C C . LYS A 1 94 ? 12.814 12.720 2.999 1.00 95.44 94 LYS A C 1
ATOM 743 O O . LYS A 1 94 ? 12.469 12.154 4.021 1.00 95.44 94 LYS A O 1
ATOM 748 N N . LEU A 1 95 ? 13.012 12.081 1.845 1.00 96.69 95 LEU A N 1
ATOM 749 C CA . LEU A 1 95 ? 12.818 10.636 1.654 1.00 96.69 95 LEU A CA 1
ATOM 750 C C . LEU A 1 95 ? 14.106 9.821 1.866 1.00 96.69 95 LEU A C 1
ATOM 752 O O . LEU A 1 95 ? 14.157 8.656 1.483 1.00 96.69 95 LEU A O 1
ATOM 756 N N . GLY A 1 96 ? 15.158 10.421 2.438 1.00 95.19 96 GLY A N 1
ATOM 757 C CA . GLY A 1 96 ? 16.445 9.749 2.658 1.00 95.19 96 GLY A CA 1
ATOM 758 C C . GLY A 1 96 ? 17.492 9.960 1.563 1.00 95.19 96 GLY A C 1
ATOM 759 O O . GLY A 1 96 ? 18.504 9.262 1.538 1.00 95.19 96 GLY A O 1
ATOM 760 N N . GLY A 1 97 ? 17.267 10.921 0.666 1.00 97.19 97 GLY A N 1
ATOM 761 C CA . GLY A 1 97 ? 18.224 11.332 -0.357 1.00 97.19 97 GLY A CA 1
ATOM 762 C C . GLY A 1 97 ? 18.383 10.329 -1.501 1.00 97.19 97 GLY A C 1
ATOM 763 O O . GLY A 1 97 ? 18.127 9.132 -1.371 1.00 97.19 97 GLY A O 1
ATOM 764 N N . LYS A 1 98 ? 18.827 10.832 -2.658 1.00 97.62 98 LYS A N 1
ATOM 765 C CA . LYS A 1 98 ? 19.088 9.996 -3.833 1.00 97.62 98 LYS A CA 1
ATOM 766 C C . LYS A 1 98 ? 20.531 9.510 -3.852 1.00 97.62 98 LYS A C 1
ATOM 768 O O . LYS A 1 98 ? 21.460 10.296 -3.691 1.00 97.62 98 LYS A O 1
ATOM 773 N N . VAL A 1 99 ? 20.712 8.234 -4.157 1.00 97.25 99 VAL A N 1
ATOM 774 C CA . VAL A 1 99 ? 21.999 7.618 -4.475 1.00 97.25 99 VAL A CA 1
ATOM 775 C C . VAL A 1 99 ? 21.927 7.014 -5.870 1.00 97.25 99 VAL A C 1
ATOM 777 O O . VAL A 1 99 ? 20.935 6.393 -6.247 1.00 97.25 99 VAL A O 1
ATOM 780 N N . LYS A 1 100 ? 22.976 7.213 -6.666 1.00 97.31 100 LYS A N 1
ATOM 781 C CA . LYS A 1 100 ? 23.062 6.666 -8.020 1.00 97.31 100 LYS A CA 1
ATOM 782 C C . LYS A 1 100 ? 23.933 5.423 -8.004 1.00 97.31 100 LYS A C 1
ATOM 784 O O . LYS A 1 100 ? 25.070 5.470 -7.541 1.00 97.31 100 LYS A O 1
ATOM 789 N N . ASP A 1 101 ? 23.415 4.332 -8.543 1.00 96.38 101 ASP A N 1
ATOM 790 C CA . ASP A 1 101 ? 24.193 3.120 -8.731 1.00 96.38 101 ASP A CA 1
ATOM 791 C C . ASP A 1 101 ? 25.245 3.339 -9.834 1.00 96.38 101 ASP A C 1
ATOM 793 O O . ASP A 1 101 ? 24.891 3.742 -10.948 1.00 96.38 101 ASP A O 1
ATOM 797 N N . PRO A 1 102 ? 26.541 3.130 -9.550 1.00 94.38 102 PRO A N 1
ATOM 798 C CA . PRO A 1 102 ? 27.604 3.461 -10.493 1.00 94.38 102 PRO A CA 1
ATOM 799 C C . PRO A 1 102 ? 27.657 2.512 -11.697 1.00 94.38 102 PRO A C 1
ATOM 801 O O . PRO A 1 102 ? 28.124 2.925 -12.756 1.00 94.38 102 PRO A O 1
ATOM 804 N N . ALA A 1 103 ? 27.179 1.271 -11.559 1.00 93.81 103 ALA A N 1
ATOM 805 C CA . ALA A 1 103 ? 27.236 0.270 -12.621 1.00 93.81 103 ALA A CA 1
ATOM 806 C C . ALA A 1 103 ? 26.086 0.436 -13.621 1.00 93.81 103 ALA A C 1
ATOM 808 O O . ALA A 1 103 ? 26.286 0.354 -14.831 1.00 93.81 103 ALA A O 1
ATOM 809 N N . THR A 1 104 ? 24.881 0.694 -13.117 1.00 95.12 104 THR A N 1
ATOM 810 C CA . THR A 1 104 ? 23.657 0.759 -13.935 1.00 95.12 104 THR A CA 1
ATOM 811 C C . THR A 1 104 ? 23.213 2.190 -14.234 1.00 95.12 104 THR A C 1
ATOM 813 O O . THR A 1 104 ? 22.474 2.443 -15.185 1.00 95.12 104 THR A O 1
ATOM 816 N N . GLY A 1 105 ? 23.642 3.157 -13.421 1.00 96.19 105 GLY A N 1
ATOM 817 C CA . GLY A 1 105 ? 23.210 4.549 -13.500 1.00 96.19 105 GLY A CA 1
ATOM 818 C C . GLY A 1 105 ? 21.772 4.803 -13.033 1.00 96.19 105 GLY A C 1
ATOM 819 O O . GLY A 1 105 ? 21.274 5.912 -13.271 1.00 96.19 105 GLY A O 1
ATOM 820 N N . ILE A 1 106 ? 21.123 3.806 -12.419 1.00 97.31 106 ILE A N 1
ATOM 821 C CA . ILE A 1 106 ? 19.787 3.886 -11.811 1.00 97.31 106 ILE A CA 1
ATOM 822 C C . ILE A 1 106 ? 19.878 4.662 -10.490 1.00 97.31 106 ILE A C 1
ATOM 824 O O . ILE A 1 106 ? 20.861 4.543 -9.759 1.00 97.31 106 ILE A O 1
ATOM 828 N N . GLU A 1 107 ? 18.870 5.481 -10.195 1.00 97.88 107 GLU A N 1
ATOM 829 C CA . GLU A 1 107 ? 18.773 6.231 -8.940 1.00 97.88 107 GLU A CA 1
ATOM 830 C C . GLU A 1 107 ? 17.887 5.498 -7.926 1.00 97.88 107 GLU A C 1
ATOM 832 O O . GLU A 1 107 ? 16.858 4.920 -8.279 1.00 97.88 107 GLU A O 1
ATOM 837 N N . TYR A 1 108 ? 18.276 5.562 -6.657 1.00 98.38 108 TYR A N 1
ATOM 838 C CA . TYR A 1 108 ? 17.590 4.946 -5.527 1.00 98.38 108 TYR A CA 1
ATOM 839 C C . TYR A 1 108 ? 17.499 5.922 -4.351 1.00 98.38 108 TYR A C 1
ATOM 841 O O . TYR A 1 108 ? 18.327 6.819 -4.228 1.00 98.38 108 TYR A O 1
ATOM 849 N N . LEU A 1 109 ? 16.523 5.731 -3.469 1.00 98.25 109 LEU A N 1
ATOM 850 C CA . LEU A 1 109 ? 16.517 6.269 -2.116 1.00 98.25 109 LEU A CA 1
ATOM 851 C C . LEU A 1 109 ? 17.565 5.508 -1.299 1.00 98.25 109 LEU A C 1
ATOM 853 O O . LEU A 1 109 ? 17.526 4.276 -1.246 1.00 98.25 109 LEU A O 1
ATOM 857 N N . GLY A 1 110 ? 18.531 6.236 -0.739 1.00 93.38 110 GLY A N 1
ATOM 858 C CA . GLY A 1 110 ? 19.725 5.647 -0.124 1.00 93.38 110 GLY A CA 1
ATOM 859 C C . GLY A 1 110 ? 19.655 5.454 1.387 1.00 93.38 110 GLY A C 1
ATOM 860 O O . GLY A 1 110 ? 20.419 4.655 1.914 1.00 93.38 110 GLY A O 1
ATOM 861 N N . GLN A 1 111 ? 18.774 6.180 2.076 1.00 96.50 111 GLN A N 1
ATOM 862 C CA . GLN A 1 111 ? 18.628 6.113 3.532 1.00 96.50 111 GLN A CA 1
ATOM 863 C C . GLN A 1 111 ? 17.175 5.802 3.886 1.00 96.50 111 GLN A C 1
ATOM 865 O O . GLN A 1 111 ? 16.346 6.703 4.037 1.00 96.50 111 GLN A O 1
ATOM 870 N N . LEU A 1 112 ? 16.860 4.518 4.001 1.00 98.25 112 LEU A N 1
ATOM 871 C CA . LEU A 1 112 ? 15.557 4.063 4.477 1.00 98.25 112 LEU A CA 1
ATOM 872 C C . LEU A 1 112 ? 15.514 4.143 6.009 1.00 98.25 112 LEU A C 1
ATOM 874 O O . LEU A 1 112 ? 16.554 4.202 6.658 1.00 98.25 112 LEU A O 1
ATOM 878 N N . ALA A 1 113 ? 14.316 4.203 6.583 1.00 98.19 113 ALA A N 1
ATOM 879 C CA . ALA A 1 113 ? 14.122 3.919 8.002 1.00 98.19 113 ALA A CA 1
ATOM 880 C C . ALA A 1 113 ? 13.704 2.451 8.114 1.00 98.19 113 ALA A C 1
ATOM 882 O O . ALA A 1 113 ? 12.655 2.079 7.596 1.00 98.19 113 ALA A O 1
ATOM 883 N N . GLU A 1 114 ? 14.525 1.606 8.722 1.00 98.38 114 GLU A N 1
ATOM 884 C CA . GLU A 1 114 ? 14.323 0.154 8.739 1.00 98.38 114 GLU A CA 1
ATOM 885 C C . GLU A 1 114 ? 13.828 -0.334 10.108 1.00 98.38 114 GLU A C 1
ATOM 887 O O . GLU A 1 114 ? 13.073 -1.309 10.196 1.00 98.38 114 GLU A O 1
ATOM 892 N N . SER A 1 115 ? 14.205 0.372 11.177 1.00 98.19 115 SER A N 1
ATOM 893 C CA . SER A 1 115 ? 14.068 -0.079 12.562 1.00 98.19 115 SER A CA 1
ATOM 894 C C . SER A 1 115 ? 13.349 0.907 13.488 1.00 98.19 115 SER A C 1
ATOM 896 O O . SER A 1 115 ? 13.233 2.107 13.231 1.00 98.19 115 SER A O 1
ATOM 898 N N . ASN A 1 116 ? 12.917 0.388 14.640 1.00 98.56 116 ASN A N 1
ATOM 899 C CA . ASN A 1 116 ? 12.346 1.184 15.722 1.00 98.56 116 ASN A CA 1
ATOM 900 C C . ASN A 1 116 ? 13.308 2.262 16.233 1.00 98.56 116 ASN A C 1
ATOM 902 O O . ASN A 1 116 ? 12.890 3.381 16.509 1.00 98.56 116 ASN A O 1
ATOM 906 N N . GLU A 1 117 ? 14.594 1.929 16.353 1.00 98.62 117 GLU A N 1
ATOM 907 C CA . GLU A 1 117 ? 15.610 2.861 16.838 1.00 98.62 117 GLU A CA 1
ATOM 908 C C . GLU A 1 117 ? 15.740 4.072 15.910 1.00 98.62 117 GLU A C 1
ATOM 910 O O . GLU A 1 117 ? 15.698 5.208 16.376 1.00 98.62 117 GLU A O 1
ATOM 915 N N . GLU A 1 118 ? 15.803 3.848 14.598 1.00 98.19 118 GLU A N 1
ATOM 916 C CA . GLU A 1 118 ? 15.881 4.930 13.612 1.00 98.19 118 GLU A CA 1
ATOM 917 C C . GLU A 1 118 ? 14.622 5.802 13.622 1.00 98.19 118 GLU A C 1
ATOM 919 O O . GLU A 1 118 ? 14.716 7.024 13.531 1.00 98.19 118 GLU A O 1
ATOM 924 N N . MET A 1 119 ? 13.439 5.204 13.786 1.00 98.50 119 MET A N 1
ATOM 925 C CA . MET A 1 119 ? 12.188 5.962 13.902 1.00 98.50 119 MET A CA 1
ATOM 926 C C . MET A 1 119 ? 12.176 6.857 15.148 1.00 98.50 119 MET A C 1
ATOM 928 O O . MET A 1 119 ? 11.786 8.023 15.063 1.00 98.50 119 MET A O 1
ATOM 932 N N . LEU A 1 120 ? 12.663 6.356 16.288 1.00 98.50 120 LEU A N 1
ATOM 933 C CA . LEU A 1 120 ? 12.820 7.153 17.507 1.00 98.50 120 LEU A CA 1
ATOM 934 C C . LEU A 1 120 ? 13.866 8.263 17.338 1.00 98.50 120 LEU A C 1
ATOM 936 O O . LEU A 1 120 ? 13.643 9.377 17.804 1.00 98.50 120 LEU A O 1
ATOM 940 N N . GLN A 1 121 ? 14.976 7.996 16.648 1.00 98.06 121 GLN A N 1
ATOM 941 C CA . GLN A 1 121 ? 15.999 9.007 16.364 1.00 98.06 121 GLN A CA 1
A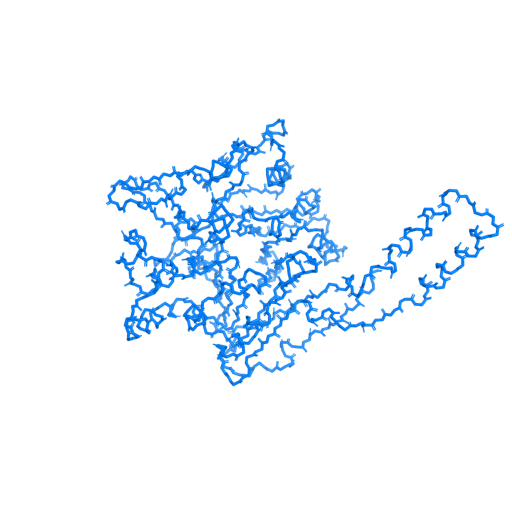TOM 942 C C . GLN A 1 121 ? 15.471 10.124 15.454 1.00 98.06 121 GLN A C 1
ATOM 944 O O . GLN A 1 121 ? 15.782 11.291 15.672 1.00 98.06 121 GLN A O 1
ATOM 949 N N . LEU A 1 122 ? 14.663 9.785 14.445 1.00 97.75 122 LEU A N 1
ATOM 950 C CA . LEU A 1 122 ? 14.147 10.752 13.473 1.00 97.75 122 LEU A CA 1
ATOM 951 C C . LEU A 1 122 ? 12.980 11.590 13.996 1.00 97.75 122 LEU A C 1
ATOM 953 O O . LEU A 1 122 ? 12.829 12.736 13.578 1.00 97.75 122 LEU A O 1
ATOM 957 N N . PHE A 1 123 ? 12.135 11.018 14.856 1.00 98.44 123 PHE A N 1
ATOM 958 C CA . PHE A 1 123 ? 10.841 11.612 15.208 1.00 98.44 123 PHE A CA 1
ATOM 959 C C . PHE A 1 123 ? 10.577 11.692 16.716 1.00 98.44 123 PHE A C 1
ATOM 961 O O . PHE A 1 123 ? 9.490 12.102 17.119 1.00 98.44 123 PHE A O 1
ATOM 968 N N . GLY A 1 124 ? 11.525 11.287 17.565 1.00 97.69 124 GLY A N 1
ATOM 969 C CA . GLY A 1 124 ? 11.340 11.249 19.018 1.00 97.69 124 GLY A CA 1
ATOM 970 C C . GLY A 1 124 ? 11.385 12.617 19.698 1.00 97.69 124 GLY A C 1
ATOM 971 O O . GLY A 1 124 ? 10.696 12.810 20.698 1.00 97.69 124 GLY A O 1
ATOM 972 N N . ASP A 1 125 ? 12.146 13.569 19.153 1.00 97.56 125 ASP A N 1
ATOM 973 C CA . ASP A 1 125 ? 12.274 14.918 19.712 1.00 97.56 125 ASP A CA 1
ATOM 974 C C . ASP A 1 125 ? 11.137 15.838 19.213 1.00 97.56 125 ASP A C 1
ATOM 976 O O . ASP A 1 125 ? 11.117 16.192 18.028 1.00 97.56 125 ASP A O 1
ATOM 980 N N . PRO A 1 126 ? 10.184 16.243 20.080 1.00 95.50 126 PRO A N 1
ATOM 981 C CA . PRO A 1 126 ? 9.069 17.102 19.686 1.00 95.50 126 PRO A CA 1
ATOM 982 C C . PRO A 1 126 ? 9.501 18.508 19.244 1.00 95.50 126 PRO A C 1
ATOM 984 O O . PRO A 1 126 ? 8.764 19.145 18.487 1.00 95.50 126 PRO A O 1
ATOM 987 N N . ASP A 1 127 ? 10.678 18.979 19.663 1.00 96.06 127 ASP A N 1
ATOM 988 C CA . ASP A 1 127 ? 11.193 20.302 19.301 1.00 96.06 127 ASP A CA 1
ATOM 989 C C . ASP A 1 127 ? 11.894 20.296 17.924 1.00 96.06 127 ASP A C 1
ATOM 991 O O . ASP A 1 127 ? 12.121 21.356 17.335 1.00 96.06 127 ASP A O 1
ATOM 995 N N . ALA A 1 128 ? 12.162 19.109 17.358 1.00 95.50 128 ALA A N 1
ATOM 996 C CA . ALA A 1 128 ? 12.880 18.908 16.095 1.00 95.50 128 ALA A CA 1
ATOM 997 C C . ALA A 1 128 ? 12.012 18.350 14.942 1.00 95.50 128 ALA A C 1
ATOM 999 O O . ALA A 1 128 ? 12.534 17.880 13.935 1.00 95.50 128 ALA A O 1
ATOM 1000 N N . LEU A 1 129 ? 10.677 18.409 15.039 1.00 95.31 129 LEU A N 1
ATOM 1001 C CA . LEU A 1 129 ? 9.765 17.807 14.042 1.00 95.31 129 LEU A CA 1
ATOM 1002 C C . LEU A 1 129 ? 9.560 18.636 12.763 1.00 95.31 129 LEU A C 1
ATOM 1004 O O . LEU A 1 129 ? 8.971 18.159 11.787 1.00 95.31 129 LEU A O 1
ATOM 1008 N N . GLY A 1 130 ? 10.018 19.888 12.747 1.00 92.19 130 GLY A N 1
ATOM 1009 C CA . GLY A 1 130 ? 9.790 20.801 11.630 1.00 92.19 130 GLY A CA 1
ATOM 1010 C C . GLY A 1 130 ? 8.300 21.099 11.389 1.00 92.19 130 GLY A C 1
ATOM 1011 O O . GLY A 1 130 ? 7.454 21.006 12.278 1.00 92.19 130 GLY A O 1
ATOM 1012 N N . ARG A 1 131 ? 7.957 21.514 10.160 1.00 90.38 131 ARG A N 1
ATOM 1013 C CA . ARG A 1 131 ? 6.580 21.916 9.789 1.00 90.38 131 ARG A CA 1
ATOM 1014 C C . ARG A 1 131 ? 5.757 20.807 9.126 1.00 90.38 131 ARG A C 1
ATOM 1016 O O . ARG A 1 131 ? 4.549 20.979 8.960 1.00 90.38 131 ARG A O 1
ATOM 1023 N N . GLY A 1 132 ? 6.379 19.691 8.746 1.00 91.56 132 GLY A N 1
ATOM 1024 C CA . GLY A 1 132 ? 5.710 18.584 8.054 1.00 91.56 132 GLY A CA 1
ATOM 1025 C C . GLY A 1 132 ? 4.668 17.888 8.932 1.00 91.56 132 GLY A C 1
ATOM 1026 O O . GLY A 1 132 ? 4.842 17.800 10.146 1.00 91.56 132 GLY A O 1
ATOM 1027 N N . ARG A 1 133 ? 3.577 17.396 8.330 1.00 95.44 133 ARG A N 1
ATOM 1028 C CA . ARG A 1 133 ? 2.535 16.666 9.071 1.00 95.44 133 ARG A CA 1
ATOM 1029 C C . ARG A 1 133 ? 3.001 15.262 9.452 1.00 95.44 133 ARG A C 1
ATOM 1031 O O . ARG A 1 133 ? 2.809 14.881 10.599 1.00 95.44 133 ARG A O 1
ATOM 1038 N N . TYR A 1 134 ? 3.683 14.549 8.553 1.00 97.56 134 TYR A N 1
ATOM 1039 C CA . TYR A 1 134 ? 4.186 13.197 8.812 1.00 97.56 134 TYR A CA 1
ATOM 1040 C C . TYR A 1 134 ? 5.037 13.086 10.098 1.00 97.56 134 TYR A C 1
ATOM 1042 O O . TYR A 1 134 ? 4.659 12.288 10.958 1.00 97.56 134 TYR A O 1
ATOM 1050 N N . PRO A 1 135 ? 6.077 13.924 10.337 1.00 98.19 135 PRO A N 1
ATOM 1051 C CA . PRO A 1 135 ? 6.808 13.916 11.609 1.00 98.19 135 PRO A CA 1
ATOM 1052 C C . PRO A 1 135 ? 5.926 14.032 12.858 1.00 98.19 135 PRO A C 1
ATOM 1054 O O . PRO A 1 135 ? 6.162 13.333 13.841 1.00 98.19 135 PRO A O 1
ATOM 1057 N N . ARG A 1 136 ? 4.885 14.879 12.828 1.00 97.88 136 ARG A N 1
ATOM 1058 C CA . ARG A 1 136 ? 3.963 15.053 13.964 1.00 97.88 136 ARG A CA 1
ATOM 1059 C C . ARG A 1 136 ? 3.110 13.817 14.215 1.00 97.88 136 ARG A C 1
ATOM 1061 O O . ARG A 1 136 ? 2.946 13.433 15.369 1.00 97.88 136 ARG A O 1
ATOM 1068 N N . VAL A 1 137 ? 2.612 13.177 13.157 1.00 98.44 137 VAL A N 1
ATOM 1069 C CA . VAL A 1 137 ? 1.822 11.942 13.280 1.00 98.44 137 VAL A CA 1
ATOM 1070 C C . VAL A 1 137 ? 2.664 10.813 13.872 1.00 98.44 137 VAL A C 1
ATOM 1072 O O . VAL A 1 137 ? 2.218 10.134 14.795 1.00 98.44 137 VAL A O 1
ATOM 1075 N N . ILE A 1 138 ? 3.902 10.642 13.400 1.00 98.69 138 ILE A N 1
ATOM 1076 C CA . ILE A 1 138 ? 4.805 9.625 13.950 1.00 98.69 138 ILE A CA 1
ATOM 1077 C C . ILE A 1 138 ? 5.208 9.957 15.392 1.00 98.69 138 ILE A C 1
ATOM 1079 O O . ILE A 1 138 ? 5.219 9.064 16.235 1.00 98.69 138 ILE A O 1
ATOM 1083 N N . ASN A 1 139 ? 5.461 11.225 15.728 1.00 98.62 139 ASN A N 1
ATOM 1084 C CA . ASN A 1 139 ? 5.718 11.615 17.116 1.00 98.62 139 ASN A CA 1
ATOM 1085 C C . ASN A 1 139 ? 4.513 11.336 18.033 1.00 98.62 139 ASN A C 1
ATOM 1087 O O . ASN A 1 139 ? 4.704 10.875 19.157 1.00 98.62 139 ASN A O 1
ATOM 1091 N N . ALA A 1 140 ? 3.277 11.543 17.561 1.00 98.44 140 ALA A N 1
ATOM 1092 C CA . ALA A 1 140 ? 2.073 11.167 18.307 1.00 98.44 140 ALA A CA 1
ATOM 1093 C C . ALA A 1 140 ? 2.033 9.656 18.593 1.00 98.44 140 ALA A C 1
ATOM 1095 O O . ALA A 1 140 ? 1.715 9.256 19.711 1.00 98.44 140 ALA A O 1
ATOM 1096 N N . ALA A 1 141 ? 2.433 8.825 17.623 1.00 98.56 141 ALA A N 1
ATOM 1097 C CA . ALA A 1 141 ? 2.594 7.387 17.828 1.00 98.56 141 ALA A CA 1
ATOM 1098 C C . ALA A 1 141 ? 3.676 7.074 18.875 1.00 98.56 141 ALA A C 1
ATOM 1100 O O . ALA A 1 141 ? 3.418 6.310 19.794 1.00 98.56 141 ALA A O 1
ATOM 1101 N N . ILE A 1 142 ? 4.855 7.702 18.791 1.00 98.56 142 ILE A N 1
ATOM 1102 C CA . ILE A 1 142 ? 5.965 7.506 19.746 1.00 98.56 142 ILE A CA 1
ATOM 1103 C C . ILE A 1 142 ? 5.563 7.887 21.179 1.00 98.56 142 ILE A C 1
ATOM 1105 O O . ILE A 1 142 ? 5.983 7.247 22.140 1.00 98.56 142 ILE A O 1
ATOM 1109 N N . ARG A 1 143 ? 4.751 8.935 21.338 1.00 98.00 143 ARG A N 1
ATOM 1110 C CA . ARG A 1 143 ? 4.276 9.411 22.647 1.00 98.00 143 ARG A CA 1
ATOM 1111 C C . ARG A 1 143 ? 3.145 8.566 23.228 1.00 98.00 143 ARG A C 1
ATOM 1113 O O . ARG A 1 143 ? 2.833 8.708 24.412 1.00 98.00 143 ARG A O 1
ATOM 1120 N N . ASN A 1 144 ? 2.523 7.713 22.422 1.00 97.56 144 ASN A N 1
ATOM 1121 C CA . ASN A 1 144 ? 1.545 6.751 22.890 1.00 97.56 144 ASN A CA 1
ATOM 1122 C C . ASN A 1 144 ? 2.282 5.518 23.436 1.00 97.56 144 ASN A C 1
ATOM 1124 O O . ASN A 1 144 ? 2.824 4.719 22.678 1.00 97.56 144 ASN A O 1
ATOM 1128 N N . ASN A 1 145 ? 2.254 5.336 24.761 1.00 95.88 145 ASN A N 1
ATOM 1129 C CA . ASN A 1 145 ? 2.930 4.229 25.460 1.00 95.88 145 ASN A CA 1
ATOM 1130 C C . ASN A 1 145 ? 2.473 2.824 25.020 1.00 95.88 145 ASN A C 1
ATOM 1132 O O . ASN A 1 145 ? 3.084 1.827 25.402 1.00 95.88 145 ASN A O 1
ATOM 1136 N N . ASP A 1 146 ? 1.389 2.741 24.250 1.00 96.69 146 ASP A N 1
ATOM 1137 C CA . ASP A 1 146 ? 0.779 1.497 23.802 1.00 96.69 146 ASP A CA 1
ATOM 1138 C C . ASP A 1 146 ? 1.080 1.198 22.329 1.00 96.69 146 ASP A C 1
ATOM 1140 O O . ASP A 1 146 ? 0.635 0.171 21.806 1.00 96.69 146 ASP A O 1
ATOM 1144 N N . VAL A 1 147 ? 1.849 2.070 21.669 1.00 98.31 147 VAL A N 1
ATOM 1145 C CA . VAL A 1 147 ? 2.551 1.798 20.415 1.00 98.31 147 VAL A CA 1
ATOM 1146 C C . VAL A 1 147 ? 3.914 1.203 20.760 1.00 98.31 147 VAL A C 1
ATOM 1148 O O . VAL A 1 147 ? 4.806 1.890 21.248 1.00 98.31 147 VAL A O 1
ATOM 1151 N N . LEU A 1 148 ? 4.068 -0.101 20.540 1.00 98.44 148 LEU A N 1
ATOM 1152 C CA . LEU A 1 148 ? 5.199 -0.843 21.111 1.00 98.44 148 LEU A CA 1
ATOM 1153 C C . LEU A 1 148 ? 6.435 -0.891 20.207 1.00 98.44 148 LEU A C 1
ATOM 1155 O O . LEU A 1 148 ? 7.526 -1.182 20.694 1.00 98.44 148 LEU A O 1
ATOM 1159 N N . ASN A 1 149 ? 6.270 -0.683 18.899 1.00 98.69 149 ASN A N 1
ATOM 1160 C CA . ASN A 1 149 ? 7.345 -0.863 17.927 1.00 98.69 149 ASN A CA 1
ATOM 1161 C C . ASN A 1 149 ? 7.043 -0.170 16.588 1.00 98.69 149 ASN A C 1
ATOM 1163 O O . ASN A 1 149 ? 5.887 -0.139 16.159 1.00 98.69 149 ASN A O 1
ATOM 1167 N N . PHE A 1 150 ? 8.088 0.261 15.882 1.00 98.81 150 PHE A N 1
ATOM 1168 C CA . PHE A 1 150 ? 8.057 0.613 14.460 1.00 98.81 150 PHE A CA 1
ATOM 1169 C C . PHE A 1 150 ? 8.954 -0.329 13.652 1.00 98.81 150 PHE A C 1
ATOM 1171 O O . PHE A 1 150 ? 10.005 -0.757 14.131 1.00 98.81 150 PHE A O 1
ATOM 1178 N N . ALA A 1 151 ? 8.551 -0.657 12.426 1.00 98.69 151 ALA A N 1
ATOM 1179 C CA . ALA A 1 151 ? 9.373 -1.466 11.530 1.00 98.69 151 ALA A CA 1
ATOM 1180 C C . ALA A 1 151 ? 9.070 -1.185 10.057 1.00 98.69 151 ALA A C 1
ATOM 1182 O O . ALA A 1 151 ? 7.908 -1.042 9.666 1.00 98.69 151 ALA A O 1
ATOM 1183 N N . MET A 1 152 ? 10.106 -1.212 9.219 1.00 98.69 152 MET A N 1
ATOM 1184 C CA . MET A 1 152 ? 9.899 -1.298 7.778 1.00 98.69 152 MET A CA 1
ATOM 1185 C C . MET A 1 152 ? 9.229 -2.628 7.425 1.00 98.69 152 MET A C 1
ATOM 1187 O O . MET A 1 152 ? 9.566 -3.675 7.975 1.00 98.69 152 MET A O 1
ATOM 1191 N N . LEU A 1 153 ? 8.307 -2.591 6.467 1.00 98.69 153 LEU A N 1
ATOM 1192 C CA . LEU A 1 153 ? 7.672 -3.758 5.876 1.00 98.69 153 LEU A CA 1
ATOM 1193 C C . LEU A 1 153 ? 7.874 -3.722 4.363 1.00 98.69 153 LEU A C 1
ATOM 1195 O O . LEU A 1 153 ? 7.495 -2.764 3.698 1.00 98.69 153 LEU A O 1
ATOM 1199 N N . SER A 1 154 ? 8.512 -4.754 3.811 1.00 98.69 154 SER A N 1
ATOM 1200 C CA . SER A 1 154 ? 8.823 -4.835 2.374 1.00 98.69 154 SER A CA 1
ATOM 1201 C C . SER A 1 154 ? 9.128 -6.266 1.932 1.00 98.69 154 SER A C 1
ATOM 1203 O O . SER A 1 154 ? 9.070 -7.207 2.730 1.00 98.69 154 SER A O 1
ATOM 1205 N N . THR A 1 155 ? 9.541 -6.447 0.673 1.00 98.31 155 THR A N 1
ATOM 1206 C CA . THR A 1 155 ? 9.968 -7.761 0.164 1.00 98.31 155 THR A CA 1
ATOM 1207 C C . THR A 1 155 ? 11.214 -8.331 0.854 1.00 98.31 155 THR A C 1
ATOM 1209 O O . THR A 1 155 ? 11.540 -9.488 0.603 1.00 98.31 155 THR A O 1
ATOM 1212 N N . ALA A 1 156 ? 11.920 -7.545 1.677 1.00 97.88 156 ALA A N 1
ATOM 1213 C CA . ALA A 1 156 ? 13.086 -7.992 2.450 1.00 97.88 156 ALA A CA 1
ATOM 1214 C C . ALA A 1 156 ? 12.955 -7.774 3.972 1.00 97.88 156 ALA A C 1
ATOM 1216 O O . ALA A 1 156 ? 13.760 -8.310 4.723 1.00 97.88 156 ALA A O 1
ATOM 1217 N N . HIS A 1 157 ? 11.935 -7.038 4.428 1.00 98.00 157 HIS A N 1
ATOM 1218 C CA . HIS A 1 157 ? 11.770 -6.624 5.829 1.00 98.00 157 HIS A CA 1
ATOM 1219 C C . HIS A 1 157 ? 10.487 -7.211 6.429 1.00 98.00 157 HIS A C 1
ATOM 1221 O O . HIS A 1 157 ? 9.597 -6.506 6.884 1.00 98.00 157 HIS A O 1
ATOM 1227 N N . GLY A 1 158 ? 10.342 -8.528 6.357 1.00 97.25 158 GLY A N 1
ATOM 1228 C CA . GLY A 1 158 ? 9.219 -9.255 6.943 1.00 97.25 158 GLY A CA 1
ATOM 1229 C C . GLY A 1 158 ? 9.671 -10.625 7.425 1.00 97.25 158 GLY A C 1
ATOM 1230 O O . GLY A 1 158 ? 10.863 -10.933 7.450 1.00 97.25 158 GLY A O 1
ATOM 1231 N N . GLN A 1 159 ? 8.725 -11.486 7.785 1.00 98.25 159 GLN A N 1
ATOM 1232 C CA . GLN A 1 159 ? 9.044 -12.886 8.037 1.00 98.25 159 GLN A CA 1
ATOM 1233 C C . GLN A 1 159 ? 9.337 -13.576 6.702 1.00 98.25 159 GLN A C 1
ATOM 1235 O O . GLN A 1 159 ? 8.437 -13.767 5.884 1.00 98.25 159 GLN A O 1
ATOM 1240 N N . SER A 1 160 ? 10.603 -13.925 6.476 1.00 97.75 160 SER A N 1
ATOM 1241 C CA . SER A 1 160 ? 11.042 -14.600 5.255 1.00 97.75 160 SER A CA 1
ATOM 1242 C C . SER A 1 160 ? 10.736 -16.095 5.312 1.00 97.75 160 SER A C 1
ATOM 1244 O O . SER A 1 160 ? 11.130 -16.785 6.252 1.00 97.75 160 SER A O 1
ATOM 1246 N N . GLU A 1 161 ? 10.049 -16.611 4.296 1.00 97.69 161 GLU A N 1
ATOM 1247 C CA . GLU A 1 161 ? 9.772 -18.037 4.140 1.00 97.69 161 GLU A CA 1
ATOM 1248 C C . GLU A 1 161 ? 9.707 -18.399 2.649 1.00 97.69 161 GLU A C 1
ATOM 1250 O O . GLU A 1 161 ? 8.943 -17.811 1.883 1.00 97.69 161 GLU A O 1
ATOM 1255 N N . ASN A 1 162 ? 10.501 -19.388 2.221 1.00 94.56 162 ASN A N 1
ATOM 1256 C CA . ASN A 1 162 ? 10.518 -19.903 0.843 1.00 94.56 162 ASN A CA 1
ATOM 1257 C C . ASN A 1 162 ? 10.731 -18.819 -0.238 1.00 94.56 162 ASN A C 1
ATOM 1259 O O . ASN A 1 162 ? 10.092 -18.846 -1.2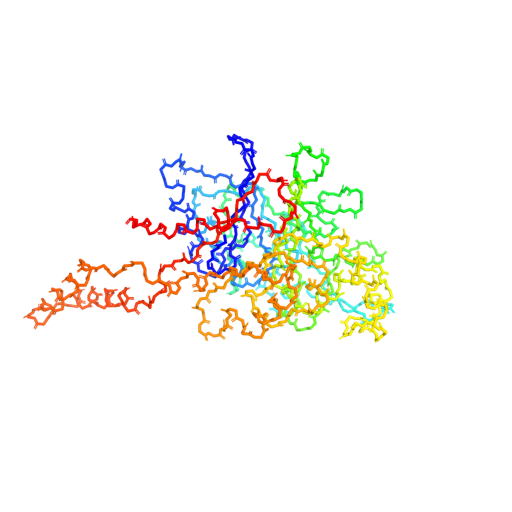90 1.00 94.56 162 ASN A O 1
ATOM 1263 N N . GLY A 1 163 ? 11.614 -17.846 0.027 1.00 93.38 163 GLY A N 1
ATOM 1264 C CA . GLY A 1 163 ? 11.914 -16.739 -0.896 1.00 93.38 163 GLY A CA 1
ATOM 1265 C C . GLY A 1 163 ? 10.815 -15.674 -0.979 1.00 93.38 163 GLY A C 1
ATOM 1266 O O . GLY A 1 163 ? 10.741 -14.928 -1.954 1.00 93.38 163 GLY A O 1
ATOM 1267 N N . ARG A 1 164 ? 9.929 -15.628 0.019 1.00 97.12 164 ARG A N 1
ATOM 1268 C CA . ARG A 1 164 ? 8.780 -14.723 0.105 1.00 97.12 164 ARG A CA 1
ATOM 1269 C C . ARG A 1 164 ? 8.830 -13.983 1.435 1.00 97.12 164 ARG A C 1
ATOM 1271 O O . ARG A 1 164 ? 9.310 -14.541 2.416 1.00 97.12 164 ARG A O 1
ATOM 1278 N N . SER A 1 165 ? 8.309 -12.763 1.465 1.00 98.31 165 SER A N 1
ATOM 1279 C CA . SER A 1 165 ? 8.185 -11.966 2.686 1.00 98.31 165 SER A CA 1
ATOM 1280 C C . SER A 1 165 ? 6.730 -11.939 3.133 1.00 98.31 165 SER A C 1
ATOM 1282 O O . SER A 1 165 ? 5.828 -11.771 2.310 1.00 98.31 165 SER A O 1
ATOM 1284 N N . TYR A 1 166 ? 6.497 -12.113 4.427 1.00 98.75 166 TYR A N 1
ATOM 1285 C CA . TYR A 1 166 ? 5.174 -12.070 5.036 1.00 98.75 166 TYR A CA 1
ATOM 1286 C C . TYR A 1 166 ? 5.146 -11.047 6.163 1.00 98.75 166 TYR A C 1
ATOM 1288 O O . TYR A 1 166 ? 6.169 -10.778 6.798 1.00 98.75 166 TYR A O 1
ATOM 1296 N N . LEU A 1 167 ? 3.960 -10.504 6.442 1.00 98.50 167 LEU A N 1
ATOM 1297 C CA . LEU A 1 167 ? 3.737 -9.753 7.671 1.00 98.50 167 LEU A CA 1
ATOM 1298 C C . LEU A 1 167 ? 4.151 -10.653 8.853 1.00 98.50 167 LEU A C 1
ATOM 1300 O O . LEU A 1 167 ? 3.708 -11.808 8.895 1.00 98.50 167 LEU A O 1
ATOM 1304 N N . PRO A 1 168 ? 5.016 -10.194 9.777 1.00 98.00 168 PRO A N 1
ATOM 1305 C CA . PRO A 1 168 ? 5.499 -11.032 10.868 1.00 98.00 168 PRO A CA 1
ATOM 1306 C C . PRO A 1 168 ? 4.364 -11.710 11.640 1.00 98.00 168 PRO A C 1
ATOM 1308 O O . PRO A 1 168 ? 3.422 -11.064 12.090 1.00 98.00 168 PRO A O 1
ATOM 1311 N N . GLY A 1 169 ? 4.439 -13.036 11.770 1.00 96.25 169 GLY A N 1
ATOM 1312 C CA . GLY A 1 169 ? 3.395 -13.847 12.391 1.00 96.25 169 GLY A CA 1
ATOM 1313 C C . GLY A 1 169 ? 2.278 -14.310 11.450 1.00 96.25 169 GLY A C 1
ATOM 1314 O O . GLY A 1 169 ? 1.376 -14.999 11.926 1.00 96.25 169 GLY A O 1
ATOM 1315 N N . PHE A 1 170 ? 2.329 -13.981 10.155 1.00 97.50 170 PHE A N 1
ATOM 1316 C CA . PHE A 1 170 ? 1.343 -14.370 9.133 1.00 97.50 170 PHE A CA 1
ATOM 1317 C C . PHE A 1 170 ? 1.955 -15.123 7.946 1.00 97.50 170 PHE A C 1
ATOM 1319 O O . PHE A 1 170 ? 1.364 -15.159 6.862 1.00 97.50 170 PHE A O 1
ATOM 1326 N N . ALA A 1 171 ? 3.131 -15.722 8.120 1.00 98.19 171 ALA A N 1
ATOM 1327 C CA . ALA A 1 171 ? 3.652 -16.664 7.141 1.00 98.19 171 ALA A CA 1
ATOM 1328 C C . ALA A 1 171 ? 2.924 -18.020 7.259 1.00 98.19 171 ALA A C 1
ATOM 1330 O O . ALA A 1 171 ? 2.355 -18.329 8.313 1.00 98.19 171 ALA A O 1
ATOM 1331 N N . PRO A 1 172 ? 2.946 -18.870 6.216 1.00 96.94 172 PRO A N 1
ATOM 1332 C CA . PRO A 1 172 ? 2.340 -20.200 6.268 1.00 96.94 172 PRO A CA 1
ATOM 1333 C C . PRO A 1 172 ? 2.826 -21.052 7.451 1.00 96.94 172 PRO A C 1
ATOM 1335 O O . PRO A 1 172 ? 2.021 -21.747 8.073 1.00 96.94 172 PRO A O 1
ATOM 1338 N N . SER A 1 173 ? 4.107 -20.944 7.823 1.00 97.25 173 SER A N 1
ATOM 1339 C CA . SER A 1 173 ? 4.686 -21.625 8.993 1.00 97.25 173 SER A CA 1
ATOM 1340 C C . SER A 1 173 ? 4.052 -21.244 10.337 1.00 97.25 173 SER A C 1
ATOM 1342 O O . SER A 1 173 ? 4.154 -22.014 11.289 1.00 97.25 173 SER A O 1
ATOM 1344 N N . ASN A 1 174 ? 3.345 -20.111 10.434 1.00 95.88 174 ASN A N 1
ATOM 1345 C CA . AS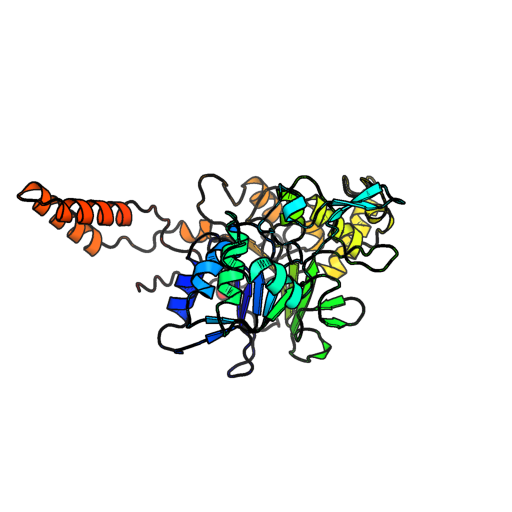N A 1 174 ? 2.597 -19.739 11.638 1.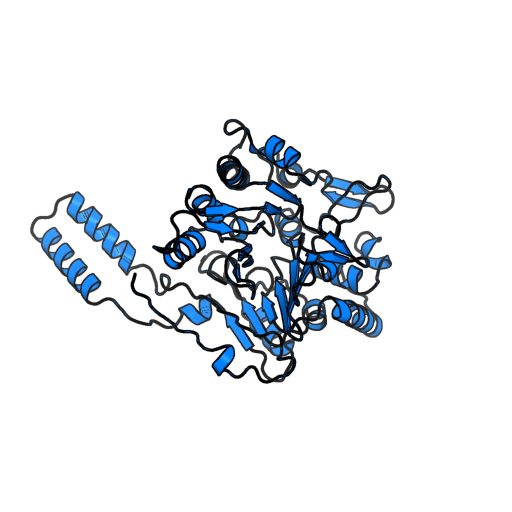00 95.88 174 ASN A CA 1
ATOM 1346 C C . ASN A 1 174 ? 1.271 -20.507 11.793 1.00 95.88 174 ASN A C 1
ATOM 1348 O O . ASN A 1 174 ? 0.584 -20.318 12.795 1.00 95.88 174 ASN A O 1
ATOM 1352 N N . ALA A 1 175 ? 0.907 -21.360 10.826 1.00 93.81 175 ALA A N 1
ATOM 1353 C CA . ALA A 1 175 ? -0.199 -22.318 10.903 1.00 93.81 175 ALA A CA 1
ATOM 1354 C C . ALA A 1 175 ? -1.581 -21.710 11.235 1.00 93.81 175 ALA A C 1
ATOM 1356 O O . ALA A 1 175 ? -2.414 -22.352 11.871 1.00 93.81 175 ALA A O 1
ATOM 1357 N N . ARG A 1 176 ? -1.857 -20.487 10.759 1.00 91.00 176 ARG A N 1
ATOM 1358 C CA . ARG A 1 176 ? -3.136 -19.785 10.998 1.00 91.00 176 ARG A CA 1
ATOM 1359 C C . ARG A 1 176 ? -4.288 -20.214 10.082 1.00 91.00 176 ARG A C 1
ATOM 1361 O O . ARG A 1 176 ? -5.424 -19.803 10.281 1.00 91.00 176 ARG A O 1
ATOM 1368 N N . GLY A 1 177 ? -4.001 -20.986 9.032 1.00 90.88 177 GLY A N 1
ATOM 1369 C CA . GLY A 1 177 ? -4.958 -21.273 7.953 1.00 90.88 177 GLY A CA 1
ATOM 1370 C C . GLY A 1 177 ? -5.123 -20.130 6.938 1.00 90.88 177 GLY A C 1
ATOM 1371 O O . GLY A 1 177 ? -5.847 -20.280 5.956 1.00 90.88 177 GLY A O 1
ATOM 1372 N N . TYR A 1 178 ? -4.419 -19.015 7.138 1.00 94.31 178 TYR A N 1
ATOM 1373 C CA . TYR A 1 178 ? -4.304 -17.891 6.213 1.00 94.31 178 TYR A CA 1
ATOM 1374 C C . TYR A 1 178 ? -2.903 -17.271 6.302 1.00 94.31 178 TYR A C 1
ATOM 1376 O O . TYR A 1 178 ? -2.161 -17.528 7.252 1.00 94.31 178 TYR A O 1
ATOM 1384 N N . SER A 1 179 ? -2.544 -16.459 5.310 1.00 97.50 179 SER A N 1
ATOM 1385 C CA . SER A 1 179 ? -1.262 -15.753 5.256 1.00 97.50 179 SER A CA 1
ATOM 1386 C C . SER A 1 179 ? -1.413 -14.338 4.715 1.00 97.50 179 SER A C 1
ATOM 1388 O O . SER A 1 179 ? -2.263 -14.104 3.854 1.00 97.50 179 SER A O 1
ATOM 1390 N N . ILE A 1 180 ? -0.546 -13.426 5.155 1.00 98.38 180 ILE A N 1
ATOM 1391 C CA . ILE A 1 180 ? -0.464 -12.053 4.644 1.00 98.38 180 ILE A CA 1
ATOM 1392 C C . ILE A 1 180 ? 0.938 -11.844 4.094 1.00 98.38 180 ILE A C 1
ATOM 1394 O O . ILE A 1 180 ? 1.908 -11.716 4.835 1.00 98.38 180 ILE A O 1
ATOM 1398 N N . GLU A 1 181 ? 1.043 -11.856 2.777 1.00 98.62 181 GLU A N 1
ATOM 1399 C CA . GLU A 1 181 ? 2.295 -11.679 2.063 1.00 98.62 181 GLU A CA 1
ATOM 1400 C C . GLU A 1 181 ? 2.567 -10.203 1.764 1.00 98.62 181 GLU A C 1
ATOM 1402 O O . GLU A 1 181 ? 1.647 -9.466 1.411 1.00 98.62 181 GLU A O 1
ATOM 1407 N N . VAL A 1 182 ? 3.834 -9.798 1.834 1.00 98.81 182 VAL A N 1
ATOM 1408 C CA . VAL A 1 182 ? 4.310 -8.477 1.419 1.00 98.81 182 VAL A CA 1
ATOM 1409 C C . VAL A 1 182 ? 4.818 -8.538 -0.023 1.00 98.81 182 VAL A C 1
ATOM 1411 O O . VAL A 1 182 ? 5.832 -9.172 -0.320 1.00 98.81 182 VAL A O 1
ATOM 1414 N N . ILE A 1 183 ? 4.103 -7.865 -0.919 1.00 98.75 183 ILE A N 1
ATOM 1415 C CA . ILE A 1 183 ? 4.355 -7.822 -2.366 1.00 98.75 183 ILE A CA 1
ATOM 1416 C C . ILE A 1 183 ? 5.266 -6.647 -2.744 1.00 98.75 183 ILE A C 1
ATOM 1418 O O . ILE A 1 183 ? 6.057 -6.760 -3.684 1.00 98.75 183 ILE A O 1
ATOM 1422 N N . ALA A 1 184 ? 5.152 -5.530 -2.031 1.00 98.62 184 ALA A N 1
ATOM 1423 C CA . ALA A 1 184 ? 5.912 -4.301 -2.246 1.00 98.62 184 ALA A CA 1
ATOM 1424 C C . ALA A 1 184 ? 6.075 -3.551 -0.903 1.00 98.62 184 ALA A C 1
ATOM 1426 O O . ALA A 1 184 ? 5.330 -3.865 0.030 1.00 98.62 184 ALA A O 1
ATOM 1427 N N . PRO A 1 185 ? 7.018 -2.598 -0.780 1.00 98.56 185 PRO A N 1
ATOM 1428 C CA . PRO A 1 185 ? 7.983 -2.170 -1.796 1.00 98.56 185 PRO A CA 1
ATOM 1429 C C . PRO A 1 185 ? 9.041 -3.236 -2.107 1.00 98.56 185 PRO A C 1
ATOM 1431 O O . PRO A 1 185 ? 9.337 -4.114 -1.290 1.00 98.56 185 PRO A O 1
ATOM 1434 N N . VAL A 1 186 ? 9.596 -3.169 -3.319 1.00 98.06 186 VAL A N 1
ATOM 1435 C CA . VAL A 1 186 ? 10.665 -4.065 -3.778 1.00 98.06 186 VAL A CA 1
ATOM 1436 C C . VAL A 1 186 ? 12.011 -3.491 -3.363 1.00 98.06 186 VAL A C 1
ATOM 1438 O O . VAL A 1 186 ? 12.426 -2.455 -3.873 1.00 98.06 186 VAL A O 1
ATOM 1441 N N . VAL A 1 187 ? 12.701 -4.192 -2.467 1.00 97.88 187 VAL A N 1
ATOM 1442 C CA . VAL A 1 187 ? 14.058 -3.820 -2.046 1.00 97.88 187 VAL A CA 1
ATOM 1443 C C . VAL A 1 187 ? 15.074 -4.251 -3.097 1.00 97.88 187 VAL A C 1
ATOM 1445 O O . VAL A 1 187 ? 15.084 -5.408 -3.526 1.00 97.88 187 VAL A O 1
ATOM 1448 N N . GLU A 1 188 ? 15.938 -3.314 -3.478 1.00 97.31 188 GLU A N 1
ATOM 1449 C CA . GLU A 1 188 ? 17.022 -3.494 -4.441 1.00 97.31 188 GLU A CA 1
ATOM 1450 C C . GLU A 1 188 ? 18.358 -3.175 -3.750 1.00 97.31 188 GLU A C 1
ATOM 1452 O O . GLU A 1 188 ? 18.808 -2.023 -3.766 1.00 97.31 188 GLU A O 1
ATOM 1457 N N . PRO A 1 189 ? 18.967 -4.163 -3.065 1.00 96.19 189 PRO A N 1
ATOM 1458 C CA . PRO A 1 189 ? 20.151 -3.915 -2.259 1.00 96.19 189 PRO A CA 1
ATOM 1459 C C . PRO A 1 189 ? 21.350 -3.516 -3.124 1.00 96.19 189 PRO A C 1
ATOM 1461 O O . PRO A 1 189 ? 21.462 -3.907 -4.288 1.00 96.19 189 PRO A O 1
ATOM 1464 N N . ASP A 1 190 ? 22.254 -2.722 -2.558 1.00 95.38 190 ASP A N 1
ATOM 1465 C CA . ASP A 1 190 ? 23.532 -2.419 -3.198 1.00 95.38 190 ASP A CA 1
ATOM 1466 C C . ASP A 1 190 ? 24.535 -3.581 -3.116 1.00 95.38 190 ASP A C 1
ATOM 1468 O O . ASP A 1 190 ? 24.253 -4.650 -2.575 1.00 95.38 190 ASP A O 1
ATOM 1472 N N . ALA A 1 191 ? 25.735 -3.373 -3.665 1.00 93.19 191 ALA A N 1
ATOM 1473 C CA . ALA A 1 191 ? 26.800 -4.375 -3.634 1.00 93.19 191 ALA A CA 1
ATOM 1474 C C . ALA A 1 191 ? 27.291 -4.716 -2.210 1.00 93.19 191 ALA A C 1
ATOM 1476 O O . ALA A 1 191 ? 27.885 -5.775 -2.019 1.00 93.19 191 ALA A O 1
ATOM 1477 N N . ALA A 1 192 ? 27.056 -3.840 -1.228 1.00 94.50 192 ALA A N 1
ATOM 1478 C CA . ALA A 1 192 ? 27.349 -4.066 0.185 1.00 94.50 192 ALA A CA 1
ATOM 1479 C C . ALA A 1 192 ? 26.160 -4.690 0.945 1.00 94.50 192 ALA A C 1
ATOM 1481 O O . ALA A 1 192 ? 26.293 -5.010 2.125 1.00 94.50 192 ALA A O 1
ATOM 1482 N N . GLY A 1 193 ? 25.020 -4.898 0.280 1.00 95.06 193 GLY A N 1
ATOM 1483 C CA . GLY A 1 193 ? 23.800 -5.431 0.877 1.00 95.06 193 GLY A CA 1
ATOM 1484 C C . GLY A 1 193 ? 22.901 -4.377 1.527 1.00 95.06 193 GLY A C 1
ATOM 1485 O O . GLY A 1 193 ? 21.882 -4.755 2.100 1.00 95.06 193 GLY A O 1
ATOM 1486 N N . GLN A 1 194 ? 23.226 -3.083 1.429 1.00 95.69 194 GLN A N 1
ATOM 1487 C CA . GLN A 1 194 ? 22.393 -2.014 1.981 1.00 95.69 194 GLN A CA 1
ATOM 1488 C C . GLN A 1 194 ? 21.077 -1.932 1.211 1.00 95.69 194 GLN A C 1
ATOM 1490 O O . GLN A 1 194 ? 21.077 -1.820 -0.019 1.00 95.69 194 GLN A O 1
ATOM 1495 N N . ALA A 1 195 ? 19.954 -1.964 1.929 1.00 97.62 195 ALA A N 1
ATOM 1496 C CA . ALA A 1 195 ? 18.631 -1.842 1.341 1.00 97.62 195 ALA A CA 1
ATOM 1497 C C . ALA A 1 195 ? 18.439 -0.459 0.707 1.00 97.62 195 ALA A C 1
ATOM 1499 O O . ALA A 1 195 ? 18.764 0.571 1.298 1.00 97.62 195 ALA A O 1
ATOM 1500 N N . ARG A 1 196 ? 17.896 -0.444 -0.513 1.00 98.12 196 ARG A N 1
ATOM 1501 C CA . ARG A 1 196 ? 17.550 0.772 -1.255 1.00 98.12 196 ARG A CA 1
ATOM 1502 C C . ARG A 1 196 ? 16.253 0.558 -2.028 1.00 98.12 196 ARG A C 1
ATOM 1504 O O . ARG A 1 196 ? 15.904 -0.576 -2.367 1.00 98.12 196 ARG A O 1
ATOM 1511 N N . LEU A 1 197 ? 15.556 1.652 -2.325 1.00 98.25 197 LEU A N 1
ATOM 1512 C CA . LEU A 1 197 ? 14.308 1.653 -3.093 1.00 98.25 197 LEU A CA 1
ATOM 1513 C C . LEU A 1 197 ? 14.447 2.541 -4.328 1.00 98.25 197 LEU A C 1
ATOM 1515 O O . LEU A 1 197 ? 14.960 3.648 -4.237 1.00 98.25 197 LEU A O 1
ATOM 1519 N N . ARG A 1 198 ? 14.016 2.081 -5.501 1.00 97.50 198 ARG A N 1
ATOM 1520 C CA . ARG A 1 198 ? 14.229 2.797 -6.771 1.00 97.50 198 ARG A CA 1
ATOM 1521 C C . ARG A 1 198 ? 13.498 4.135 -6.840 1.00 97.50 198 ARG A C 1
ATOM 1523 O O . ARG A 1 198 ? 12.290 4.187 -6.639 1.00 97.50 198 ARG A O 1
ATOM 1530 N N . VAL A 1 199 ? 14.186 5.200 -7.238 1.00 97.25 199 VAL A N 1
ATOM 1531 C CA . VAL A 1 199 ? 13.528 6.471 -7.571 1.00 97.25 199 VAL A CA 1
ATOM 1532 C C . VAL A 1 199 ? 12.784 6.296 -8.891 1.00 97.25 199 VAL A C 1
ATOM 1534 O O . VAL A 1 199 ? 13.388 5.949 -9.907 1.00 97.25 199 VAL A O 1
ATOM 1537 N N . SER A 1 200 ? 11.470 6.508 -8.868 1.00 88.94 200 SER A N 1
ATOM 1538 C CA . SER A 1 200 ? 10.590 6.286 -10.014 1.00 88.94 200 SER A CA 1
ATOM 1539 C C . SER A 1 200 ? 9.746 7.527 -10.246 1.00 88.94 200 SER A C 1
ATOM 1541 O O . SER A 1 200 ? 8.699 7.683 -9.630 1.00 88.94 200 SER A O 1
ATOM 1543 N N . GLY A 1 201 ? 10.207 8.390 -11.154 1.00 91.94 201 GLY A N 1
ATOM 1544 C CA . GLY A 1 201 ? 9.507 9.631 -11.468 1.00 91.94 201 GLY A CA 1
ATOM 1545 C C . GLY A 1 201 ? 9.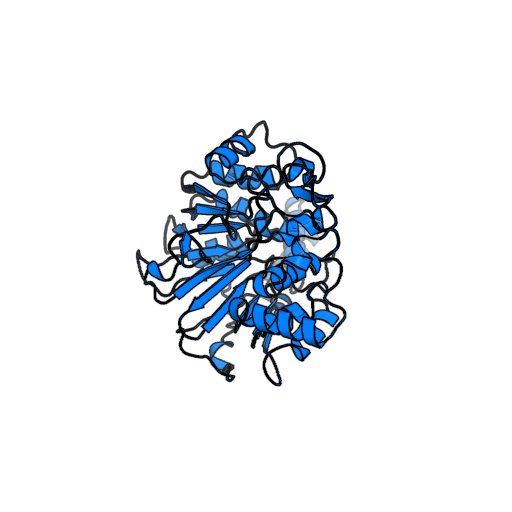836 10.770 -10.504 1.00 91.94 201 GLY A C 1
ATOM 1546 O O . GLY A 1 201 ? 10.978 10.892 -10.050 1.00 91.94 201 GLY A O 1
ATOM 1547 N N . ASP A 1 202 ? 8.856 11.626 -10.236 1.00 95.38 202 ASP A N 1
ATOM 1548 C CA . ASP A 1 202 ? 8.991 12.734 -9.292 1.00 95.38 202 ASP A CA 1
ATOM 1549 C C . ASP A 1 202 ? 8.888 12.300 -7.812 1.00 95.38 202 ASP A C 1
ATOM 1551 O O . ASP A 1 202 ? 8.910 11.112 -7.472 1.00 95.38 202 ASP A O 1
ATOM 1555 N N . TYR A 1 203 ? 8.867 13.287 -6.911 1.00 95.62 203 TYR A N 1
ATOM 1556 C CA . TYR A 1 203 ? 8.773 13.081 -5.465 1.00 95.62 203 TYR A CA 1
ATOM 1557 C C . TYR A 1 203 ? 7.508 12.311 -5.057 1.00 95.62 203 TYR A C 1
ATOM 1559 O O . TYR A 1 203 ? 7.607 11.365 -4.276 1.00 95.62 203 TYR A O 1
ATOM 1567 N N . GLY A 1 204 ? 6.344 12.697 -5.588 1.00 94.75 204 GLY A N 1
ATOM 1568 C CA . GLY A 1 204 ? 5.064 12.055 -5.289 1.00 94.75 204 GLY A CA 1
ATOM 1569 C C . GLY A 1 204 ? 4.974 10.680 -5.940 1.00 94.75 204 GLY A C 1
ATOM 1570 O O . GLY A 1 204 ? 4.680 9.698 -5.264 1.00 94.75 204 GLY A O 1
ATOM 1571 N N . GLU A 1 205 ? 5.356 10.571 -7.216 1.00 95.19 205 GLU A N 1
ATOM 1572 C CA . GLU A 1 205 ? 5.386 9.286 -7.928 1.00 95.19 205 GLU A CA 1
ATOM 1573 C C . GLU A 1 205 ? 6.290 8.262 -7.219 1.00 95.19 205 GLU A C 1
ATOM 1575 O O . GLU A 1 205 ? 5.923 7.094 -7.069 1.00 95.19 205 GLU A O 1
ATOM 1580 N N . THR A 1 206 ? 7.459 8.683 -6.727 1.00 97.00 206 THR A N 1
ATOM 1581 C CA . THR A 1 206 ? 8.370 7.782 -6.005 1.00 97.00 206 THR A CA 1
ATOM 1582 C C . THR A 1 206 ? 7.787 7.352 -4.663 1.00 97.00 206 THR A C 1
ATOM 1584 O O . THR A 1 206 ? 7.889 6.184 -4.297 1.00 97.00 206 THR A O 1
ATOM 1587 N N . LYS A 1 207 ? 7.175 8.281 -3.926 1.00 95.12 207 LYS A N 1
ATOM 1588 C CA . LYS A 1 207 ? 6.578 8.019 -2.616 1.00 95.12 207 LYS A CA 1
ATOM 1589 C C . LYS A 1 207 ? 5.437 7.005 -2.710 1.00 95.12 207 LYS A C 1
ATOM 1591 O O . LYS A 1 207 ? 5.473 5.980 -2.032 1.00 95.12 207 LYS A O 1
ATOM 1596 N N . ASN A 1 208 ? 4.497 7.255 -3.615 1.00 95.69 208 ASN A N 1
ATOM 1597 C CA . ASN A 1 208 ? 3.306 6.437 -3.828 1.00 95.69 208 ASN A CA 1
ATOM 1598 C C . ASN A 1 208 ? 3.678 5.066 -4.412 1.00 95.69 208 ASN A C 1
ATOM 1600 O O . ASN A 1 208 ? 3.193 4.024 -3.962 1.00 95.69 208 ASN A O 1
ATOM 1604 N N . GLY A 1 209 ? 4.650 5.042 -5.332 1.00 96.94 209 GLY A N 1
ATOM 1605 C CA . GLY A 1 209 ? 5.162 3.819 -5.949 1.00 96.94 209 GLY A CA 1
ATOM 1606 C C . GLY A 1 209 ? 5.817 2.826 -4.980 1.00 96.94 209 GLY A C 1
ATOM 1607 O O . GLY A 1 209 ? 5.936 1.648 -5.318 1.00 96.94 209 GLY A O 1
ATOM 1608 N N . HIS A 1 210 ? 6.199 3.264 -3.776 1.00 98.00 210 HIS A N 1
ATOM 1609 C CA . HIS A 1 210 ? 6.738 2.401 -2.715 1.00 98.00 210 HIS A CA 1
ATOM 1610 C C . HIS A 1 210 ? 5.721 2.043 -1.635 1.00 98.00 210 HIS A C 1
ATOM 1612 O O . HIS A 1 210 ? 6.108 1.643 -0.539 1.00 98.00 210 HIS A O 1
ATOM 1618 N N . SER A 1 211 ? 4.429 2.139 -1.947 1.00 98.19 211 SER A N 1
ATOM 1619 C CA . SER A 1 211 ? 3.366 1.626 -1.087 1.00 98.19 211 SER A CA 1
ATOM 1620 C C . SER A 1 211 ? 3.647 0.201 -0.602 1.00 98.19 211 SER A C 1
ATOM 1622 O O . SER A 1 211 ? 4.049 -0.673 -1.376 1.00 98.19 211 SER A O 1
ATOM 1624 N N . VAL A 1 212 ? 3.380 -0.061 0.678 1.00 98.75 212 VAL A N 1
ATOM 1625 C CA . VAL A 1 212 ? 3.286 -1.430 1.189 1.00 98.75 212 VAL A CA 1
ATOM 1626 C C . VAL A 1 212 ? 2.083 -2.109 0.538 1.00 98.75 212 VAL A C 1
ATOM 1628 O O . VAL A 1 212 ? 0.936 -1.767 0.813 1.00 98.75 212 VAL A O 1
ATOM 1631 N N . VAL A 1 213 ? 2.347 -3.104 -0.305 1.00 98.69 213 VAL A N 1
ATOM 1632 C CA . VAL A 1 213 ? 1.309 -3.881 -0.996 1.00 98.69 213 VAL A CA 1
ATOM 1633 C C . VAL A 1 213 ? 1.199 -5.228 -0.314 1.00 98.69 213 VAL A C 1
ATOM 1635 O O . VAL A 1 213 ? 2.181 -5.970 -0.227 1.00 98.69 213 VAL A O 1
ATOM 1638 N N . LEU A 1 214 ? 0.000 -5.560 0.155 1.00 98.69 214 LEU A N 1
ATOM 1639 C CA . LEU A 1 214 ? -0.259 -6.801 0.879 1.00 98.69 214 LEU A CA 1
ATOM 1640 C C . LEU A 1 214 ? -1.137 -7.734 0.055 1.00 98.69 214 LEU A C 1
ATOM 1642 O O . LEU A 1 214 ? -2.112 -7.305 -0.562 1.00 98.69 214 LEU A O 1
ATOM 1646 N N . ARG A 1 215 ? -0.830 -9.030 0.096 1.00 98.38 215 ARG A N 1
ATOM 1647 C CA . ARG A 1 215 ? -1.685 -10.081 -0.454 1.00 98.38 215 ARG A CA 1
ATOM 1648 C C . ARG A 1 215 ? -2.121 -11.036 0.649 1.00 98.38 215 ARG A C 1
ATOM 1650 O O . ARG A 1 215 ? -1.330 -11.835 1.148 1.00 98.38 215 ARG A O 1
ATOM 1657 N N . LEU A 1 216 ? -3.396 -10.960 1.012 1.00 97.25 216 LEU A N 1
ATOM 1658 C CA . LEU A 1 216 ? -4.046 -11.888 1.932 1.00 97.25 216 LEU A CA 1
ATOM 1659 C C . LEU A 1 216 ? -4.479 -13.139 1.163 1.00 97.25 216 LEU A C 1
ATOM 1661 O O . LEU A 1 216 ? -5.109 -13.034 0.112 1.00 97.25 216 LEU A O 1
ATOM 1665 N N . VAL A 1 217 ? -4.193 -14.316 1.714 1.00 96.19 217 VAL A N 1
ATOM 1666 C CA . VAL A 1 217 ? -4.718 -15.602 1.238 1.00 96.19 217 VAL A CA 1
ATOM 1667 C C . VAL A 1 217 ? -5.361 -16.320 2.407 1.00 96.19 217 VAL A C 1
ATOM 1669 O O . VAL A 1 217 ? -4.683 -16.604 3.390 1.00 96.19 217 VAL A O 1
ATOM 1672 N N . PHE A 1 218 ? -6.644 -16.645 2.288 1.00 91.88 218 PHE A N 1
ATOM 1673 C CA . PHE A 1 218 ? -7.384 -17.436 3.261 1.00 91.88 218 PHE A CA 1
ATOM 1674 C C . PHE A 1 218 ? -8.102 -18.576 2.538 1.00 91.88 218 PHE A C 1
ATOM 1676 O O . PHE A 1 218 ? -9.085 -18.362 1.830 1.00 91.88 218 PHE A O 1
ATOM 1683 N N . GLY A 1 219 ? -7.565 -19.791 2.677 1.00 87.69 219 GLY A N 1
ATOM 1684 C CA . GLY A 1 219 ? -8.026 -20.957 1.927 1.00 87.69 219 GLY A CA 1
ATOM 1685 C C . GLY A 1 219 ? -7.963 -20.739 0.411 1.00 87.69 219 GLY A C 1
ATOM 1686 O O . GLY A 1 219 ? -6.893 -20.592 -0.183 1.00 87.69 219 GLY A O 1
ATOM 1687 N N . ALA A 1 220 ? -9.128 -20.756 -0.222 1.00 84.88 220 ALA A N 1
ATOM 1688 C CA . ALA A 1 220 ? -9.330 -20.536 -1.643 1.00 84.88 220 ALA A CA 1
ATOM 1689 C C . ALA A 1 220 ? -9.415 -19.049 -2.028 1.00 84.88 220 ALA A C 1
ATOM 1691 O O . ALA A 1 220 ? -9.220 -18.738 -3.200 1.00 84.88 220 ALA A O 1
ATOM 1692 N N . PHE A 1 221 ? -9.672 -18.170 -1.059 1.00 89.19 221 PHE A N 1
ATOM 1693 C CA . PHE A 1 221 ? -9.956 -16.754 -1.258 1.00 89.19 221 PHE A CA 1
ATOM 1694 C C . PHE A 1 221 ? -8.711 -15.880 -1.081 1.00 89.19 221 PHE A C 1
ATOM 1696 O O . PHE A 1 221 ? -7.856 -16.147 -0.232 1.00 89.19 221 PHE A O 1
ATOM 1703 N N . SER A 1 222 ? -8.620 -14.797 -1.849 1.00 95.25 222 SER A N 1
ATOM 1704 C CA . SER A 1 222 ? -7.475 -13.891 -1.811 1.00 95.25 222 SER A CA 1
ATOM 1705 C C . SER A 1 222 ? -7.826 -12.428 -2.073 1.00 95.25 222 SER A C 1
ATOM 1707 O O . SER A 1 222 ? -8.702 -12.112 -2.878 1.00 95.25 222 SER A O 1
ATOM 1709 N N . VAL A 1 223 ? -7.107 -11.527 -1.399 1.00 96.44 223 VAL A N 1
ATOM 1710 C CA . VAL A 1 223 ? -7.265 -10.071 -1.520 1.00 96.44 223 VAL A CA 1
ATOM 1711 C C . VAL A 1 223 ? -5.908 -9.422 -1.747 1.00 96.44 223 VAL A C 1
ATOM 1713 O O . VAL A 1 223 ? -4.976 -9.688 -0.988 1.00 96.44 223 VAL A O 1
ATOM 1716 N N . LEU A 1 224 ? -5.812 -8.541 -2.742 1.00 98.31 224 LEU A N 1
ATOM 1717 C CA . LEU A 1 224 ? -4.672 -7.648 -2.933 1.00 98.31 224 LEU A CA 1
ATOM 1718 C C . LEU A 1 224 ? -5.023 -6.235 -2.454 1.00 98.31 224 LEU A C 1
ATOM 1720 O O . LEU A 1 224 ? -6.029 -5.668 -2.882 1.00 98.31 224 LEU A O 1
ATOM 1724 N N . PHE A 1 225 ? -4.177 -5.662 -1.604 1.00 97.56 225 PHE A N 1
ATOM 1725 C CA . PHE A 1 225 ? -4.231 -4.262 -1.188 1.00 97.56 225 PHE A CA 1
ATOM 1726 C C . PHE A 1 225 ? -3.219 -3.466 -2.011 1.00 97.56 225 PHE A C 1
ATOM 1728 O O . PHE A 1 225 ? -2.024 -3.576 -1.755 1.00 97.56 225 PHE A O 1
ATOM 1735 N N . GLY A 1 226 ? -3.692 -2.731 -3.025 1.00 95.50 226 GLY A N 1
ATOM 1736 C CA . GLY A 1 226 ? -2.838 -2.116 -4.046 1.00 95.50 226 GLY A CA 1
ATOM 1737 C C . GLY A 1 226 ? -2.022 -0.898 -3.608 1.00 95.50 226 GLY A C 1
ATOM 1738 O O . GLY A 1 226 ? -1.063 -0.578 -4.300 1.00 95.50 226 GLY A O 1
ATOM 1739 N N . GLY A 1 227 ? -2.365 -0.239 -2.493 1.00 94.81 227 GLY A N 1
ATOM 1740 C CA . GLY A 1 227 ? -1.777 1.061 -2.126 1.00 94.81 227 GLY A CA 1
ATOM 1741 C C . GLY A 1 227 ? -1.887 2.063 -3.278 1.00 94.81 227 GLY A C 1
ATOM 1742 O O . GLY A 1 227 ? -2.841 1.991 -4.044 1.00 94.81 227 GLY A O 1
ATOM 1743 N N . ASP A 1 228 ? -0.874 2.899 -3.482 1.00 95.69 228 ASP A N 1
ATOM 1744 C CA . ASP A 1 228 ? -0.856 3.914 -4.546 1.00 95.69 228 ASP A CA 1
ATOM 1745 C C . ASP A 1 228 ? 0.179 3.620 -5.629 1.00 95.69 228 ASP A C 1
ATOM 1747 O O . ASP A 1 228 ? 0.865 4.502 -6.154 1.00 95.69 228 ASP A O 1
ATOM 1751 N N . LEU A 1 229 ? 0.300 2.342 -5.991 1.00 96.75 229 LEU A N 1
ATOM 1752 C CA . LEU A 1 229 ? 1.134 1.954 -7.121 1.00 96.75 229 LEU A CA 1
ATOM 1753 C C . LEU A 1 229 ? 0.741 2.749 -8.374 1.00 96.75 229 LEU A C 1
ATOM 1755 O O . LEU A 1 229 ? -0.408 2.733 -8.807 1.00 96.75 229 LEU A O 1
ATOM 1759 N N . ASN A 1 230 ? 1.737 3.394 -8.977 1.00 95.00 230 ASN A N 1
ATOM 1760 C CA . ASN A 1 230 ? 1.646 3.976 -10.311 1.00 95.00 230 ASN A CA 1
ATOM 1761 C C . ASN A 1 230 ? 2.205 3.015 -11.367 1.00 95.00 230 ASN A C 1
ATOM 1763 O O . ASN A 1 230 ? 2.868 2.022 -11.055 1.00 95.00 230 ASN A O 1
ATOM 1767 N N . ALA A 1 231 ? 2.027 3.365 -12.641 1.00 95.25 231 ALA A N 1
ATOM 1768 C CA . ALA A 1 231 ? 2.452 2.541 -13.769 1.00 95.25 231 ALA A CA 1
ATOM 1769 C C . ALA A 1 231 ? 3.926 2.084 -13.717 1.00 95.25 231 ALA A C 1
ATOM 1771 O O . ALA A 1 231 ? 4.230 0.970 -14.141 1.00 95.25 231 ALA A O 1
ATOM 1772 N N . ARG A 1 232 ? 4.868 2.898 -13.209 1.00 95.12 232 ARG A N 1
ATOM 1773 C CA . ARG A 1 232 ? 6.277 2.470 -13.082 1.00 95.12 232 ARG A CA 1
ATOM 1774 C C . ARG A 1 232 ? 6.458 1.443 -11.967 1.00 95.12 232 ARG A C 1
ATOM 1776 O O . ARG A 1 232 ? 7.154 0.449 -12.176 1.00 95.12 232 ARG A O 1
ATOM 1783 N N . ALA A 1 233 ? 5.817 1.654 -10.821 1.00 97.12 233 ALA A N 1
ATOM 1784 C CA . ALA A 1 233 ? 5.838 0.704 -9.715 1.00 97.12 233 ALA A CA 1
ATOM 1785 C C . ALA A 1 233 ? 5.180 -0.631 -10.104 1.00 97.12 233 ALA A C 1
ATOM 1787 O O . ALA A 1 233 ? 5.736 -1.699 -9.859 1.00 97.12 233 ALA A O 1
ATOM 1788 N N . GLU A 1 234 ? 4.057 -0.590 -10.819 1.00 97.94 234 GLU A N 1
ATOM 1789 C CA . GLU A 1 234 ? 3.406 -1.785 -11.357 1.00 97.94 234 GLU A CA 1
ATOM 1790 C C . GLU A 1 234 ? 4.306 -2.555 -12.329 1.00 97.94 234 GLU A C 1
ATOM 1792 O O . GLU A 1 234 ? 4.410 -3.779 -12.242 1.00 97.94 234 GLU A O 1
ATOM 1797 N N . ARG A 1 235 ? 5.022 -1.858 -13.222 1.00 97.69 235 ARG A N 1
ATOM 1798 C CA . ARG A 1 235 ? 6.003 -2.493 -14.116 1.00 97.69 235 ARG A CA 1
ATOM 1799 C C . ARG A 1 235 ? 7.163 -3.115 -13.352 1.00 97.69 235 ARG A C 1
ATOM 1801 O O . ARG A 1 235 ? 7.623 -4.178 -13.760 1.00 97.69 235 ARG A O 1
ATOM 1808 N N . LEU A 1 236 ? 7.614 -2.513 -12.249 1.00 97.94 236 LEU A N 1
ATOM 1809 C CA . LEU A 1 236 ? 8.616 -3.127 -11.375 1.00 97.94 236 LEU A CA 1
ATOM 1810 C C . LEU A 1 236 ? 8.096 -4.446 -10.786 1.00 97.94 236 LEU A C 1
ATOM 1812 O O . LEU A 1 236 ? 8.815 -5.446 -10.807 1.00 97.94 236 LEU A O 1
ATOM 1816 N N . LEU A 1 237 ? 6.842 -4.489 -10.323 1.00 98.44 237 LEU A N 1
ATOM 1817 C CA . LEU A 1 237 ? 6.230 -5.726 -9.823 1.00 98.44 237 LEU A CA 1
ATOM 1818 C C . LEU A 1 237 ? 6.060 -6.769 -10.934 1.00 98.44 237 LEU A C 1
ATOM 1820 O O . LEU A 1 237 ? 6.402 -7.936 -10.733 1.00 98.44 237 LEU A O 1
ATOM 1824 N N . LEU A 1 238 ? 5.590 -6.360 -12.115 1.00 98.56 238 LEU A N 1
ATOM 1825 C CA . LEU A 1 238 ? 5.480 -7.234 -13.284 1.00 98.56 238 LEU A CA 1
ATOM 1826 C C . LEU A 1 238 ? 6.842 -7.787 -13.705 1.00 98.56 238 LEU A C 1
ATOM 1828 O O . LEU A 1 238 ? 6.939 -8.971 -14.001 1.00 98.56 238 LEU A O 1
ATOM 1832 N N . ALA A 1 239 ? 7.900 -6.975 -13.693 1.00 98.06 239 ALA A N 1
ATOM 1833 C CA . ALA A 1 239 ? 9.244 -7.425 -14.029 1.00 98.06 239 ALA A CA 1
ATOM 1834 C C . ALA A 1 239 ? 9.811 -8.373 -12.960 1.00 98.06 239 ALA A C 1
ATOM 1836 O O . ALA A 1 239 ? 10.365 -9.421 -13.293 1.00 98.06 239 ALA A O 1
ATOM 1837 N N . LYS A 1 240 ? 9.620 -8.057 -11.671 1.00 97.62 240 LYS A N 1
ATOM 1838 C CA . LYS A 1 240 ? 10.074 -8.889 -10.547 1.00 97.62 240 LYS A CA 1
ATOM 1839 C C . LYS A 1 240 ? 9.407 -10.259 -10.565 1.00 97.62 240 LYS A C 1
ATOM 1841 O O . LYS A 1 240 ? 10.088 -11.278 -10.526 1.00 97.62 240 LYS A O 1
ATOM 1846 N N . TYR A 1 241 ? 8.078 -10.290 -10.614 1.00 98.19 241 TYR A N 1
ATOM 1847 C CA . TYR A 1 241 ? 7.310 -11.536 -10.549 1.00 98.19 241 TYR A CA 1
ATOM 1848 C C . TYR A 1 241 ? 7.165 -12.220 -11.911 1.00 98.19 241 TYR A C 1
ATOM 1850 O O . TYR A 1 241 ? 6.841 -13.403 -11.977 1.00 98.19 241 TYR A O 1
ATOM 1858 N N . GLY A 1 242 ? 7.442 -11.494 -12.991 1.00 97.81 242 GLY A N 1
ATOM 1859 C CA . GLY A 1 242 ? 7.529 -12.002 -14.353 1.00 97.81 242 GLY A CA 1
ATOM 1860 C C . GLY A 1 242 ? 8.910 -12.525 -14.742 1.00 97.81 242 GLY A C 1
ATOM 1861 O O . GLY A 1 242 ? 9.070 -12.944 -15.888 1.00 97.81 242 GLY A O 1
ATOM 1862 N N . ASP A 1 243 ? 9.876 -12.534 -13.812 1.00 95.81 243 ASP A N 1
ATOM 1863 C CA . ASP A 1 243 ? 11.235 -13.055 -14.015 1.00 95.81 243 ASP A CA 1
ATOM 1864 C C . ASP A 1 243 ? 11.967 -12.330 -15.162 1.00 95.81 243 ASP A C 1
ATOM 1866 O O . ASP A 1 243 ? 12.419 -12.930 -16.139 1.00 95.81 243 ASP A O 1
ATOM 1870 N N . ARG A 1 244 ? 12.011 -10.994 -15.057 1.00 96.75 244 ARG A N 1
ATOM 1871 C CA . ARG A 1 244 ? 12.634 -10.065 -16.014 1.00 96.75 244 ARG A CA 1
ATOM 1872 C C . ARG A 1 244 ? 13.728 -9.209 -15.361 1.00 96.75 244 ARG A C 1
ATOM 1874 O O . ARG A 1 244 ? 13.583 -7.985 -15.265 1.00 96.75 244 ARG A O 1
ATOM 1881 N N . PRO A 1 245 ? 14.838 -9.818 -14.898 1.00 95.25 245 PRO A N 1
ATOM 1882 C CA . PRO A 1 245 ? 15.958 -9.072 -14.320 1.00 95.25 245 PRO A CA 1
ATOM 1883 C C . PRO A 1 245 ? 16.613 -8.112 -15.324 1.00 95.25 245 PRO A C 1
ATOM 1885 O O . PRO A 1 245 ? 17.209 -7.119 -14.919 1.00 95.25 245 PRO A O 1
ATOM 1888 N N . ASP A 1 246 ? 16.463 -8.369 -16.625 1.00 94.06 246 ASP A N 1
ATOM 1889 C CA . ASP A 1 246 ? 16.918 -7.499 -17.708 1.00 94.06 246 ASP A CA 1
ATOM 1890 C C . ASP A 1 246 ? 16.217 -6.130 -17.702 1.00 94.06 246 ASP A C 1
ATOM 1892 O O . ASP A 1 246 ? 16.861 -5.112 -17.955 1.00 94.06 246 ASP A O 1
ATOM 1896 N N . LEU A 1 247 ? 14.926 -6.081 -17.351 1.00 95.25 247 LEU A N 1
ATOM 1897 C CA . LEU A 1 247 ? 14.172 -4.828 -17.239 1.00 95.25 247 LEU A CA 1
ATOM 1898 C C . LEU A 1 247 ? 14.523 -4.070 -15.953 1.00 95.25 247 LEU A C 1
ATOM 1900 O O . LEU A 1 247 ? 14.649 -2.848 -15.964 1.00 95.25 247 LEU A O 1
ATOM 1904 N N . ILE A 1 248 ? 14.708 -4.796 -14.848 1.00 95.56 248 ILE A N 1
ATOM 1905 C CA . ILE A 1 248 ? 15.039 -4.210 -13.542 1.00 95.56 248 ILE A CA 1
ATOM 1906 C C . ILE A 1 248 ? 16.461 -3.632 -13.561 1.00 95.56 248 ILE A C 1
ATOM 1908 O O . ILE A 1 248 ? 16.668 -2.475 -13.197 1.00 95.56 248 ILE A O 1
ATOM 1912 N N . GLY A 1 249 ? 17.446 -4.406 -14.024 1.00 93.06 249 GLY A N 1
ATOM 1913 C CA . GLY A 1 249 ? 18.864 -4.031 -14.001 1.00 93.06 249 GLY A CA 1
ATOM 1914 C C . GLY A 1 249 ? 19.270 -2.957 -15.015 1.00 93.06 249 GLY A C 1
ATOM 1915 O O . GLY A 1 249 ? 20.405 -2.486 -14.978 1.00 93.06 249 GLY A O 1
ATOM 1916 N N . THR A 1 250 ? 18.364 -2.546 -15.906 1.00 93.06 250 THR A N 1
ATOM 1917 C CA . THR A 1 250 ? 18.657 -1.591 -16.982 1.00 93.06 250 THR A CA 1
ATOM 1918 C C . THR A 1 250 ? 18.036 -0.230 -16.688 1.00 93.06 250 THR A C 1
ATOM 1920 O O . THR A 1 250 ? 16.840 -0.115 -16.410 1.00 93.06 250 THR A O 1
ATOM 1923 N N . LYS A 1 251 ? 18.827 0.844 -16.796 1.00 92.62 251 LYS A N 1
ATOM 1924 C CA . LYS A 1 251 ? 18.295 2.207 -16.700 1.00 92.62 251 LYS A CA 1
ATOM 1925 C C . LYS A 1 251 ? 17.268 2.450 -17.807 1.00 92.62 251 LYS A C 1
ATOM 1927 O O . LYS A 1 251 ? 17.570 2.278 -18.982 1.00 92.62 251 LYS A O 1
ATOM 1932 N N . GLY A 1 252 ? 16.064 2.857 -17.414 1.00 91.50 252 GLY A N 1
ATOM 1933 C CA . GLY A 1 252 ? 14.929 3.029 -18.324 1.00 91.50 252 GLY A CA 1
ATOM 1934 C C . GLY A 1 252 ? 14.231 1.724 -18.731 1.00 91.50 252 GLY A C 1
ATOM 1935 O O . GLY A 1 252 ? 13.238 1.764 -19.448 1.00 91.50 252 GLY A O 1
ATOM 1936 N N . GLY A 1 253 ? 14.669 0.560 -18.232 1.00 91.44 253 GLY A N 1
ATOM 1937 C CA . GLY A 1 253 ? 14.036 -0.733 -18.529 1.00 91.44 253 GLY A CA 1
ATOM 1938 C C . GLY A 1 253 ? 12.594 -0.871 -18.017 1.00 91.44 253 GLY A C 1
ATOM 1939 O O . GLY A 1 253 ? 11.876 -1.766 -18.447 1.00 91.44 253 GLY A O 1
ATOM 1940 N N . LEU A 1 254 ? 12.146 0.038 -17.144 1.00 93.69 254 LEU A N 1
ATOM 1941 C CA . LEU A 1 254 ? 10.774 0.111 -16.622 1.00 93.69 254 LEU A CA 1
ATOM 1942 C C . LEU A 1 254 ? 9.951 1.257 -17.244 1.00 93.69 254 LEU A C 1
ATOM 1944 O O . LEU A 1 254 ? 8.787 1.456 -16.883 1.00 93.69 254 LEU A O 1
ATOM 1948 N N . ASP A 1 255 ? 10.516 2.019 -18.188 1.00 91.75 255 ASP A N 1
ATOM 1949 C CA . ASP A 1 255 ? 9.788 3.100 -18.868 1.00 91.75 255 ASP A CA 1
ATOM 1950 C C . ASP A 1 255 ? 8.745 2.561 -19.855 1.00 91.75 255 ASP A C 1
ATOM 1952 O O . ASP A 1 255 ? 7.730 3.216 -20.100 1.00 91.75 255 ASP A O 1
ATOM 1956 N N . ALA A 1 256 ? 8.943 1.340 -20.356 1.00 88.69 256 ALA A N 1
ATOM 1957 C CA . ALA A 1 256 ? 7.993 0.627 -21.197 1.00 88.69 256 ALA A CA 1
ATOM 1958 C C . ALA A 1 256 ? 8.047 -0.882 -20.934 1.00 88.69 256 ALA A C 1
ATOM 1960 O O . ALA A 1 256 ? 9.057 -1.425 -20.492 1.00 88.69 256 ALA A O 1
ATOM 1961 N N . LEU A 1 257 ? 6.946 -1.566 -21.236 1.00 90.94 257 LEU A N 1
ATOM 1962 C CA . LEU A 1 257 ? 6.902 -3.025 -21.255 1.00 90.94 257 LEU A CA 1
ATOM 1963 C C . LEU A 1 257 ? 7.525 -3.578 -22.550 1.00 90.94 257 LEU A C 1
ATOM 1965 O O . LEU A 1 257 ? 7.600 -2.848 -23.542 1.00 90.94 257 LEU A O 1
ATOM 1969 N N . PRO A 1 258 ? 7.935 -4.864 -22.580 1.00 93.75 258 PRO A N 1
ATOM 1970 C CA . PRO A 1 258 ? 8.507 -5.493 -23.774 1.00 93.75 258 PRO A CA 1
ATOM 1971 C C . PRO A 1 258 ? 7.679 -5.221 -25.036 1.00 93.75 258 PRO A C 1
ATOM 1973 O O . PRO A 1 258 ? 6.459 -5.317 -24.997 1.00 93.75 258 PRO A O 1
ATOM 1976 N N . ALA A 1 259 ? 8.293 -4.897 -26.175 1.00 92.19 259 ALA A N 1
ATOM 1977 C CA . ALA A 1 259 ? 7.538 -4.547 -27.389 1.00 92.19 259 ALA A CA 1
ATOM 1978 C C . ALA A 1 259 ? 6.828 -5.757 -28.031 1.00 92.19 259 ALA A C 1
ATOM 1980 O O . ALA A 1 259 ? 5.742 -5.619 -28.606 1.00 92.19 259 ALA A O 1
ATOM 1981 N N . ALA A 1 260 ? 7.399 -6.955 -27.894 1.00 95.81 260 ALA A N 1
ATOM 1982 C CA . ALA A 1 260 ? 6.804 -8.188 -28.390 1.00 95.81 260 ALA A CA 1
ATOM 1983 C C . ALA A 1 260 ? 5.629 -8.630 -27.501 1.00 95.81 260 ALA A C 1
ATOM 1985 O O . ALA A 1 260 ? 5.787 -8.859 -26.301 1.00 95.81 260 ALA A O 1
ATOM 1986 N N . ALA A 1 261 ? 4.444 -8.800 -28.095 1.00 95.31 261 ALA A N 1
ATOM 1987 C CA . ALA A 1 261 ? 3.239 -9.196 -27.361 1.00 95.31 261 ALA A CA 1
ATOM 1988 C C . ALA A 1 261 ? 3.394 -10.549 -26.646 1.00 95.31 261 ALA A C 1
ATOM 1990 O O . ALA A 1 261 ? 2.944 -10.689 -25.512 1.00 95.31 261 ALA A O 1
ATOM 1991 N N . ALA A 1 262 ? 4.073 -11.515 -27.274 1.00 96.50 262 ALA A N 1
ATOM 1992 C CA . ALA A 1 262 ? 4.333 -12.825 -26.679 1.00 96.50 262 ALA A CA 1
ATOM 1993 C C . ALA A 1 262 ? 5.189 -12.721 -25.403 1.00 96.50 262 ALA A C 1
ATOM 1995 O O . ALA A 1 262 ? 4.864 -13.341 -24.392 1.00 96.50 262 ALA A O 1
ATOM 1996 N N . GLU A 1 263 ? 6.233 -11.885 -25.415 1.00 96.31 263 GLU A N 1
ATOM 1997 C CA . GLU A 1 263 ? 7.068 -11.654 -24.232 1.00 96.31 263 GLU A CA 1
ATOM 1998 C C . GLU A 1 263 ? 6.292 -10.957 -23.112 1.00 96.31 263 GLU A C 1
ATOM 2000 O O . GLU A 1 263 ? 6.408 -11.355 -21.952 1.00 96.31 263 GLU A O 1
ATOM 2005 N N . ARG A 1 264 ? 5.464 -9.951 -23.444 1.00 96.94 264 ARG A N 1
ATOM 2006 C CA . ARG A 1 264 ? 4.588 -9.304 -22.451 1.00 96.94 264 ARG A CA 1
ATOM 2007 C C . ARG A 1 264 ? 3.634 -10.306 -21.819 1.00 96.94 264 ARG A C 1
ATOM 2009 O O . ARG A 1 264 ? 3.541 -10.368 -20.5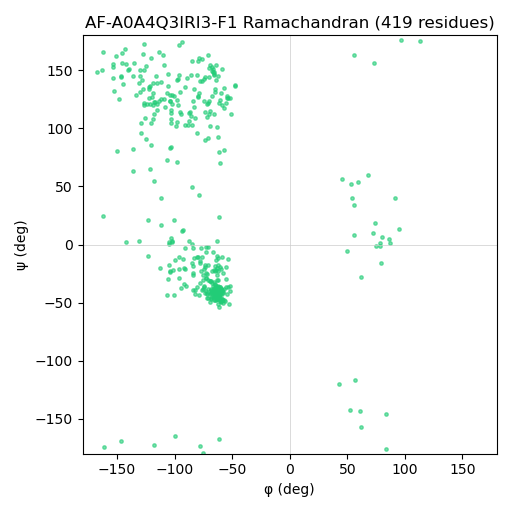99 1.00 96.94 264 ARG A O 1
ATOM 2016 N N . GLN A 1 265 ? 2.959 -11.116 -22.631 1.00 97.31 265 GLN A N 1
ATOM 2017 C CA . GLN A 1 265 ? 2.015 -12.124 -22.147 1.00 97.31 265 GLN A CA 1
ATOM 2018 C C . GLN A 1 265 ? 2.697 -13.163 -21.255 1.00 97.31 265 GLN A C 1
ATOM 2020 O O . GLN A 1 265 ? 2.138 -13.543 -20.229 1.00 97.31 265 GLN A O 1
ATOM 2025 N N . GLN A 1 266 ? 3.914 -13.592 -21.601 1.00 97.62 266 GLN A N 1
ATOM 2026 C CA . GLN A 1 266 ? 4.685 -14.516 -20.772 1.00 97.62 266 GLN A CA 1
ATOM 2027 C C . GLN A 1 266 ? 5.061 -13.893 -19.422 1.00 97.62 266 GLN A C 1
ATOM 2029 O O . GLN A 1 266 ? 4.903 -14.543 -18.388 1.00 97.62 266 GLN A O 1
ATOM 2034 N N . MET A 1 267 ? 5.517 -12.637 -19.419 1.00 98.25 267 MET A N 1
ATOM 2035 C CA . MET A 1 267 ? 5.839 -11.898 -18.195 1.00 98.25 267 MET A CA 1
ATOM 2036 C C . MET A 1 267 ? 4.601 -11.755 -17.298 1.00 98.25 267 MET A C 1
ATOM 2038 O O . MET A 1 267 ? 4.655 -12.099 -16.119 1.00 98.25 267 MET A O 1
ATOM 2042 N N . VAL A 1 268 ? 3.466 -11.333 -17.863 1.00 98.44 268 VAL A N 1
ATOM 2043 C CA . VAL A 1 268 ? 2.189 -11.201 -17.142 1.00 98.44 268 VAL A CA 1
ATOM 2044 C C . VAL A 1 268 ? 1.712 -12.550 -16.600 1.00 98.44 268 VAL A C 1
ATOM 2046 O O . VAL A 1 268 ? 1.297 -12.638 -15.447 1.00 98.44 268 VAL A O 1
ATOM 2049 N N . ALA A 1 269 ? 1.807 -13.627 -17.383 1.00 98.12 269 ALA A N 1
ATOM 2050 C CA . ALA A 1 269 ? 1.408 -14.963 -16.946 1.00 98.12 269 ALA A CA 1
ATOM 2051 C C . ALA A 1 269 ? 2.269 -15.487 -15.786 1.00 98.12 269 ALA A C 1
ATOM 2053 O O . ALA A 1 269 ? 1.729 -16.078 -14.851 1.00 98.12 269 ALA A O 1
ATOM 2054 N N . LYS A 1 270 ? 3.586 -15.239 -15.816 1.00 98.19 270 LYS A N 1
ATOM 2055 C CA . LYS A 1 270 ? 4.484 -15.545 -14.694 1.00 98.19 270 LYS A CA 1
ATOM 2056 C C . LYS A 1 270 ? 4.135 -14.701 -13.462 1.00 98.19 270 LYS A C 1
ATOM 2058 O O . LYS A 1 270 ? 3.939 -15.262 -12.386 1.00 98.19 270 LYS A O 1
ATOM 2063 N N . ALA A 1 271 ? 3.953 -13.389 -13.628 1.00 98.50 271 ALA A N 1
ATOM 2064 C CA . ALA A 1 271 ? 3.589 -12.488 -12.534 1.00 98.50 271 ALA A CA 1
ATOM 2065 C C . ALA A 1 271 ? 2.242 -12.860 -11.889 1.00 98.50 271 ALA A C 1
ATOM 2067 O O . ALA A 1 271 ? 2.105 -12.826 -10.663 1.00 98.50 271 ALA A O 1
ATOM 2068 N N . ARG A 1 272 ? 1.269 -13.313 -12.691 1.00 98.19 272 ARG A N 1
ATOM 2069 C CA . ARG A 1 272 ? -0.040 -13.795 -12.225 1.00 98.19 272 ARG A CA 1
ATOM 2070 C C . ARG A 1 272 ? 0.071 -14.916 -11.196 1.00 98.19 272 ARG A C 1
ATOM 2072 O O . ARG A 1 272 ? -0.691 -14.920 -10.235 1.00 98.19 272 ARG A O 1
ATOM 2079 N N . ALA A 1 273 ? 1.048 -15.816 -11.325 1.00 96.00 273 ALA A N 1
ATOM 2080 C CA . ALA A 1 273 ? 1.260 -16.893 -10.351 1.00 96.00 273 ALA A CA 1
ATOM 2081 C C . ALA A 1 273 ? 1.547 -16.373 -8.928 1.00 96.00 273 ALA A C 1
ATOM 2083 O O . ALA A 1 273 ? 1.367 -17.103 -7.949 1.00 96.00 273 ALA A O 1
ATOM 2084 N N . ARG A 1 274 ? 1.986 -15.114 -8.805 1.00 96.12 274 ARG A N 1
ATOM 2085 C CA . ARG A 1 274 ? 2.201 -14.432 -7.529 1.00 96.12 274 ARG A CA 1
ATOM 2086 C C . ARG A 1 274 ? 1.063 -13.491 -7.149 1.00 96.12 274 ARG A C 1
ATOM 2088 O O . ARG A 1 274 ? 0.670 -13.470 -5.987 1.00 96.12 274 ARG A O 1
ATOM 2095 N N . LEU A 1 275 ? 0.579 -12.714 -8.116 1.00 98.19 275 LEU A N 1
ATOM 2096 C CA . LEU A 1 275 ? -0.280 -11.552 -7.881 1.00 98.19 275 LEU A CA 1
ATOM 2097 C C . LEU A 1 275 ? -1.776 -11.870 -7.907 1.00 98.19 275 LEU A C 1
ATOM 2099 O O . LEU A 1 275 ? -2.561 -11.098 -7.352 1.00 98.19 275 LEU A O 1
ATOM 2103 N N . GLN A 1 276 ? -2.177 -12.992 -8.517 1.00 97.56 276 GLN A N 1
ATOM 2104 C CA . GLN A 1 276 ? -3.587 -13.299 -8.722 1.00 97.56 276 GLN A CA 1
ATOM 2105 C C . GLN A 1 276 ? -4.365 -13.243 -7.407 1.00 97.56 276 GLN A C 1
ATOM 2107 O O . GLN A 1 276 ? -3.999 -13.903 -6.426 1.00 97.56 276 GLN A O 1
ATOM 2112 N N . SER A 1 277 ? -5.432 -12.450 -7.405 1.00 96.62 277 SER A N 1
ATOM 2113 C CA . SER A 1 277 ? -6.292 -12.239 -6.244 1.00 96.62 277 SER A CA 1
ATOM 2114 C C . SER A 1 277 ? -7.759 -12.197 -6.662 1.00 96.62 277 SER A C 1
ATOM 2116 O O . SER A 1 277 ? -8.067 -11.824 -7.789 1.00 96.62 277 SER A O 1
ATOM 2118 N N . ASP A 1 278 ? -8.676 -12.598 -5.784 1.00 92.62 278 ASP A N 1
ATOM 2119 C CA . ASP A 1 278 ? -10.115 -12.592 -6.085 1.00 92.62 278 ASP A CA 1
ATOM 2120 C C . ASP A 1 278 ? -10.715 -11.198 -5.924 1.00 92.62 278 ASP A C 1
ATOM 2122 O O . ASP A 1 278 ? -11.563 -10.786 -6.720 1.00 92.62 278 ASP A O 1
ATOM 2126 N N . VAL A 1 279 ? -10.225 -10.460 -4.927 1.00 95.00 279 VAL A N 1
ATOM 2127 C CA . VAL A 1 279 ? -10.568 -9.060 -4.681 1.00 95.00 279 VAL A CA 1
ATOM 2128 C C . VAL A 1 279 ? -9.317 -8.197 -4.782 1.00 95.00 279 VAL A C 1
ATOM 2130 O O . VAL A 1 279 ? -8.260 -8.557 -4.268 1.00 95.00 279 VAL A O 1
ATOM 2133 N N . MET A 1 280 ? -9.443 -7.033 -5.406 1.00 96.00 280 MET A N 1
ATOM 2134 C CA . MET A 1 280 ? -8.400 -6.011 -5.420 1.00 96.00 280 MET A CA 1
ATOM 2135 C C . MET A 1 280 ? -8.948 -4.716 -4.828 1.00 96.00 280 MET A C 1
ATOM 2137 O O . MET A 1 280 ? -9.909 -4.158 -5.358 1.00 96.00 280 MET A O 1
ATOM 2141 N N . LYS A 1 281 ? -8.323 -4.217 -3.755 1.00 95.00 281 LYS A N 1
ATOM 2142 C CA . LYS A 1 281 ? -8.398 -2.789 -3.435 1.00 95.00 281 LYS A CA 1
ATOM 2143 C C . LYS A 1 281 ? -7.574 -2.075 -4.498 1.00 95.00 281 LYS A C 1
ATOM 2145 O O . LYS A 1 281 ? -6.370 -2.316 -4.593 1.00 95.00 281 LYS A O 1
ATOM 2150 N N . VAL A 1 282 ? -8.256 -1.308 -5.339 1.00 93.50 282 VAL A N 1
ATOM 2151 C CA . VAL A 1 282 ? -7.659 -0.667 -6.511 1.00 93.50 282 VAL A CA 1
ATOM 2152 C C . VAL A 1 282 ? -6.634 0.366 -6.066 1.00 93.50 282 VAL A C 1
ATOM 2154 O O . VAL A 1 282 ? -6.787 0.952 -4.996 1.00 93.50 282 VAL A O 1
ATOM 2157 N N . CYS A 1 283 ? -5.601 0.554 -6.883 1.00 93.81 283 CYS A N 1
ATOM 2158 C CA . CYS A 1 283 ? -4.524 1.472 -6.567 1.00 93.81 283 CYS A CA 1
ATOM 2159 C C . CYS A 1 283 ? -5.000 2.936 -6.556 1.00 93.81 283 CYS A C 1
ATOM 2161 O O . CYS A 1 283 ? -5.879 3.298 -7.350 1.00 93.81 283 CYS A O 1
ATOM 2163 N N . HIS A 1 284 ? -4.386 3.770 -5.712 1.00 92.25 284 HIS A N 1
ATOM 2164 C CA . HIS A 1 284 ? -4.430 5.233 -5.799 1.00 92.25 284 HIS A CA 1
ATOM 2165 C C . HIS A 1 284 ? -5.850 5.782 -5.862 1.00 92.25 284 HIS A C 1
ATOM 2167 O O . HIS A 1 284 ? -6.228 6.475 -6.806 1.00 92.25 284 HIS A O 1
ATOM 2173 N N . HIS A 1 285 ? -6.685 5.361 -4.908 1.00 89.44 285 HIS A N 1
ATOM 2174 C CA . HIS A 1 285 ? -8.092 5.763 -4.784 1.00 89.44 285 HIS A CA 1
ATOM 2175 C C . HIS A 1 285 ? -8.979 5.508 -6.016 1.00 89.44 285 HIS A C 1
ATOM 2177 O O . HIS A 1 285 ? -10.140 5.918 -6.056 1.00 89.44 285 HIS A O 1
ATOM 2183 N N . GLY A 1 286 ? -8.477 4.804 -7.031 1.00 88.06 286 GLY A N 1
ATOM 2184 C CA . GLY A 1 286 ? -9.107 4.719 -8.339 1.00 88.06 286 GLY A CA 1
ATOM 2185 C C . GLY A 1 286 ? -8.637 5.785 -9.342 1.00 88.06 286 GLY A C 1
ATOM 2186 O O . GLY A 1 286 ? -9.449 6.328 -10.102 1.00 88.06 286 GLY A O 1
ATOM 2187 N N . ALA A 1 287 ? -7.342 6.095 -9.363 1.00 88.75 287 ALA A N 1
ATOM 2188 C CA . ALA A 1 287 ? -6.694 6.886 -10.405 1.00 88.75 287 ALA A CA 1
ATOM 2189 C C . ALA A 1 287 ? -6.575 6.145 -11.746 1.00 88.75 287 ALA A C 1
ATOM 2191 O O . ALA A 1 287 ? -6.680 4.924 -11.838 1.00 88.75 287 ALA A O 1
ATOM 2192 N N . THR A 1 288 ? -6.333 6.907 -12.813 1.00 87.25 288 THR A N 1
ATOM 2193 C CA . THR A 1 288 ? -6.131 6.377 -14.171 1.00 87.25 288 THR A CA 1
ATOM 2194 C C . THR A 1 288 ? -4.832 5.572 -14.310 1.00 87.25 288 THR A C 1
ATOM 2196 O O . THR A 1 288 ? -4.736 4.726 -15.206 1.00 87.25 288 THR A O 1
ATOM 2199 N N . ASP A 1 289 ? -3.847 5.807 -13.438 1.00 88.38 289 ASP A N 1
ATOM 2200 C CA . ASP A 1 289 ? -2.465 5.312 -13.551 1.00 88.38 289 ASP A CA 1
ATOM 2201 C C . ASP A 1 289 ? -2.280 3.843 -13.137 1.00 88.38 289 ASP A C 1
ATOM 2203 O O . ASP A 1 289 ? -1.298 3.476 -12.494 1.00 88.38 289 ASP A O 1
ATOM 2207 N N . VAL A 1 290 ? -3.215 2.998 -13.571 1.00 91.44 290 VAL A N 1
ATOM 2208 C CA . VAL A 1 290 ? -3.210 1.541 -13.416 1.00 91.44 290 VAL A CA 1
ATOM 2209 C C . VAL A 1 290 ? -3.067 0.884 -14.787 1.00 91.44 290 VAL A C 1
ATOM 2211 O O . VAL A 1 290 ? -3.878 1.119 -15.680 1.00 91.44 290 VAL A O 1
ATOM 2214 N N . THR A 1 291 ? -2.066 0.039 -14.987 1.00 95.00 291 THR A N 1
ATOM 2215 C CA . THR A 1 291 ? -1.766 -0.609 -16.273 1.00 95.00 291 THR A CA 1
ATOM 2216 C C . THR A 1 291 ? -2.654 -1.824 -16.540 1.00 95.00 291 THR A C 1
ATOM 2218 O O . THR A 1 291 ? -3.006 -2.589 -15.637 1.00 95.00 291 THR A O 1
ATOM 2221 N N . ASP A 1 292 ? -2.991 -2.038 -17.816 1.00 96.69 292 ASP A N 1
ATOM 2222 C CA . ASP A 1 292 ? -3.769 -3.201 -18.261 1.00 96.69 292 ASP A CA 1
ATOM 2223 C C . ASP A 1 292 ? -3.043 -4.512 -17.904 1.00 96.69 292 ASP A C 1
ATOM 2225 O O . ASP A 1 292 ? -3.665 -5.476 -17.461 1.00 96.69 292 ASP A O 1
ATOM 2229 N N . GLU A 1 293 ? -1.716 -4.551 -18.043 1.00 97.62 293 GLU A N 1
ATOM 2230 C CA . GLU A 1 293 ? -0.901 -5.726 -17.734 1.00 97.62 293 GLU A CA 1
ATOM 2231 C C . GLU A 1 293 ? -0.879 -6.069 -16.245 1.00 97.62 293 GLU A C 1
ATOM 2233 O O . GLU A 1 293 ? -0.877 -7.252 -15.891 1.00 97.62 293 GLU A O 1
ATOM 2238 N N . PHE A 1 294 ? -0.887 -5.063 -15.367 1.00 97.88 294 PHE A N 1
ATOM 2239 C CA . PHE A 1 294 ? -0.994 -5.298 -13.933 1.00 97.88 294 PHE A CA 1
ATOM 2240 C C . PHE A 1 294 ? -2.376 -5.843 -13.576 1.00 97.88 294 PHE A C 1
ATOM 2242 O O . PHE A 1 294 ? -2.465 -6.873 -12.906 1.00 97.88 294 PHE A O 1
ATOM 2249 N N . LEU A 1 295 ? -3.451 -5.251 -14.107 1.00 97.62 295 LEU A N 1
ATOM 2250 C CA . LEU A 1 295 ? -4.809 -5.774 -13.921 1.00 97.62 295 LEU A CA 1
ATOM 2251 C C . LEU A 1 295 ? -4.961 -7.203 -14.453 1.00 97.62 295 LEU A C 1
ATOM 2253 O O . LEU A 1 295 ? -5.584 -8.030 -13.788 1.00 97.62 295 LEU A O 1
ATOM 2257 N N . ASP A 1 296 ? -4.353 -7.535 -15.595 1.00 97.44 296 ASP A N 1
ATOM 2258 C CA . ASP A 1 296 ? -4.374 -8.896 -16.139 1.00 97.44 296 ASP A CA 1
ATOM 2259 C C . ASP A 1 296 ? -3.557 -9.885 -15.281 1.00 97.44 296 ASP A C 1
ATOM 2261 O O . ASP A 1 296 ? -3.916 -11.066 -15.166 1.00 97.44 296 ASP A O 1
ATOM 2265 N N . ALA A 1 297 ? -2.482 -9.429 -14.629 1.00 98.25 297 ALA A N 1
ATOM 2266 C CA . ALA A 1 297 ? -1.715 -10.237 -13.682 1.00 98.25 297 ALA A CA 1
ATOM 2267 C C . ALA A 1 297 ? -2.472 -10.472 -12.363 1.00 98.25 297 ALA A C 1
ATOM 2269 O O . ALA A 1 297 ? -2.466 -11.592 -11.854 1.00 98.25 297 ALA A O 1
ATOM 2270 N N . VAL A 1 298 ? -3.154 -9.464 -11.809 1.00 98.25 298 VAL A N 1
ATOM 2271 C CA . VAL A 1 298 ? -3.951 -9.626 -10.574 1.00 98.25 298 VAL A CA 1
ATOM 2272 C C . VAL A 1 298 ? -5.256 -10.385 -10.852 1.00 98.25 298 VAL A C 1
ATOM 2274 O O . VAL A 1 298 ? -5.693 -11.199 -10.040 1.00 98.25 298 VAL A O 1
ATOM 2277 N N . LYS A 1 299 ? -5.864 -10.164 -12.019 1.00 95.81 299 LYS A N 1
ATOM 2278 C CA . LYS A 1 299 ? -7.096 -10.802 -12.508 1.00 95.81 299 LYS A CA 1
ATOM 2279 C C . LYS A 1 299 ? -8.249 -10.889 -11.476 1.00 95.81 299 LYS A C 1
ATOM 2281 O O . LYS A 1 299 ? -8.752 -11.996 -11.233 1.00 95.81 299 LYS A O 1
ATOM 2286 N N . PRO A 1 300 ? -8.701 -9.761 -10.885 1.00 94.62 300 PRO A N 1
ATOM 2287 C CA . PRO A 1 300 ? -9.710 -9.759 -9.820 1.00 94.62 300 PRO A CA 1
ATOM 2288 C C . PRO A 1 300 ? -11.114 -10.057 -10.331 1.00 94.62 300 PRO A C 1
ATOM 2290 O O . PRO A 1 300 ? -11.486 -9.595 -11.403 1.00 94.62 300 PRO A O 1
ATOM 2293 N N . ALA A 1 301 ? -11.930 -10.766 -9.550 1.00 90.06 301 ALA A N 1
ATOM 2294 C CA . ALA A 1 301 ? -13.372 -10.891 -9.800 1.00 90.06 301 ALA A CA 1
ATOM 2295 C C . ALA A 1 301 ? -14.171 -9.708 -9.226 1.00 90.06 301 ALA A C 1
ATOM 2297 O O . ALA A 1 301 ? -15.265 -9.401 -9.701 1.00 90.06 301 ALA A O 1
ATOM 2298 N N . SER A 1 302 ? -13.619 -9.044 -8.208 1.00 91.38 302 SER A N 1
ATOM 2299 C CA . SER A 1 302 ? -14.198 -7.852 -7.598 1.00 91.38 302 SER A CA 1
ATOM 2300 C C . SER A 1 302 ? -13.134 -6.790 -7.351 1.00 91.38 302 SER A C 1
ATOM 2302 O O . SER A 1 302 ? -12.006 -7.085 -6.953 1.00 91.38 302 SER A O 1
ATOM 2304 N N . PHE A 1 303 ? -13.538 -5.539 -7.511 1.00 93.25 303 PHE A N 1
ATOM 2305 C CA . PHE A 1 303 ? -12.742 -4.359 -7.229 1.00 93.25 303 PHE A CA 1
ATOM 2306 C C . PHE A 1 303 ? -13.370 -3.572 -6.088 1.00 93.25 303 PHE A C 1
ATOM 2308 O O . PHE A 1 303 ? -14.591 -3.414 -6.024 1.00 93.25 303 PHE A O 1
ATOM 2315 N N . VAL A 1 304 ? -12.523 -3.077 -5.196 1.00 91.75 304 VAL A N 1
ATOM 2316 C CA . VAL A 1 304 ? -12.893 -2.177 -4.111 1.00 91.75 304 VAL A CA 1
ATOM 2317 C C . VAL A 1 304 ? -12.136 -0.873 -4.305 1.00 91.75 304 VAL A C 1
ATOM 2319 O O . VAL A 1 304 ? -10.910 -0.856 -4.326 1.00 91.75 304 VAL A O 1
ATOM 2322 N N . ILE A 1 305 ? -12.871 0.216 -4.462 1.00 90.75 305 ILE A N 1
ATOM 2323 C CA . ILE A 1 305 ? -12.350 1.561 -4.666 1.00 90.75 305 ILE A CA 1
ATOM 2324 C C . ILE A 1 305 ? -12.620 2.341 -3.385 1.00 90.75 305 ILE A C 1
ATOM 2326 O O . ILE A 1 305 ? -13.771 2.504 -2.976 1.00 90.75 305 ILE A O 1
ATOM 2330 N N . SER A 1 306 ? -11.543 2.794 -2.754 1.00 87.19 306 SER A N 1
ATOM 2331 C CA . SER A 1 306 ? -11.587 3.579 -1.523 1.00 87.19 306 SER A CA 1
ATOM 2332 C C . SER A 1 306 ? -11.311 5.033 -1.884 1.00 87.19 306 SER A C 1
ATOM 2334 O O . SER A 1 306 ? -10.178 5.493 -1.829 1.00 87.19 306 SER A O 1
ATOM 2336 N N . SER A 1 307 ? -12.344 5.733 -2.325 1.00 81.06 307 SER A N 1
ATOM 2337 C CA . SER A 1 307 ? -12.280 7.146 -2.698 1.00 81.06 307 SER A CA 1
ATOM 2338 C C . SER A 1 307 ? -13.030 8.009 -1.679 1.00 81.06 307 SER A C 1
ATOM 2340 O O . SER A 1 307 ? -13.906 7.517 -0.955 1.00 81.06 307 SER A O 1
ATOM 2342 N N . GLY A 1 308 ? -12.632 9.274 -1.589 1.00 68.75 308 GLY A N 1
ATOM 2343 C CA . GLY A 1 308 ? -13.256 10.304 -0.762 1.00 68.75 308 GLY A CA 1
ATOM 2344 C C . GLY A 1 308 ? -13.614 11.531 -1.598 1.00 68.75 308 GLY A C 1
ATOM 2345 O O . GLY A 1 308 ? -13.216 11.639 -2.759 1.00 68.75 308 GLY A O 1
ATOM 2346 N N . ASP A 1 309 ? -14.330 12.463 -0.984 1.00 55.94 309 ASP A N 1
ATOM 2347 C CA . ASP A 1 309 ? -14.832 13.675 -1.627 1.00 55.94 309 ASP A CA 1
ATOM 2348 C C . ASP A 1 309 ? -13.915 14.863 -1.356 1.00 55.94 309 ASP A C 1
ATOM 2350 O O . ASP A 1 309 ? -14.212 15.756 -0.567 1.00 55.94 309 ASP A O 1
ATOM 2354 N N . ASN A 1 310 ? -12.746 14.818 -1.991 1.00 59.66 310 ASN A N 1
ATOM 2355 C CA . ASN A 1 310 ? -11.864 15.970 -2.094 1.00 59.66 310 ASN A CA 1
ATOM 2356 C C . ASN A 1 310 ? -12.012 16.542 -3.509 1.00 59.66 310 ASN A C 1
ATOM 2358 O O . ASN A 1 310 ? -11.514 15.963 -4.476 1.00 59.66 310 ASN A O 1
ATOM 2362 N N . GLU A 1 311 ? -12.661 17.705 -3.633 1.00 50.72 311 GLU A N 1
ATOM 2363 C CA . GLU A 1 311 ? -12.950 18.377 -4.915 1.00 50.72 311 GLU A CA 1
ATOM 2364 C C . GLU A 1 311 ? -11.695 18.634 -5.785 1.00 50.72 311 GLU A C 1
ATOM 2366 O O . GLU A 1 311 ? -11.800 18.818 -6.998 1.00 50.72 311 GLU A O 1
ATOM 2371 N N . GLY A 1 312 ? -10.493 18.607 -5.193 1.00 55.38 312 GLY A N 1
ATOM 2372 C CA . GLY A 1 312 ? -9.214 18.734 -5.902 1.00 55.38 312 GLY A CA 1
ATOM 2373 C C . GLY A 1 312 ? -8.746 17.474 -6.648 1.00 55.38 312 GLY A C 1
ATOM 2374 O O . GLY A 1 312 ? -7.985 17.592 -7.609 1.00 55.38 312 GLY A O 1
ATOM 2375 N N . HIS A 1 313 ? -9.216 16.283 -6.257 1.00 63.56 313 HIS A N 1
ATOM 2376 C CA . HIS A 1 313 ? -8.775 14.986 -6.784 1.00 63.56 313 HIS A CA 1
ATOM 2377 C C . HIS A 1 313 ? -9.979 14.076 -7.059 1.00 63.56 313 HIS A C 1
ATOM 2379 O O . HIS A 1 313 ? -10.348 13.218 -6.263 1.00 63.56 313 HIS A O 1
ATOM 2385 N N . VAL A 1 314 ? -10.615 14.269 -8.217 1.00 70.81 314 VAL A N 1
ATOM 2386 C CA . VAL A 1 314 ? -11.828 13.526 -8.592 1.00 70.81 314 VAL A CA 1
ATOM 2387 C C . VAL A 1 314 ? -11.497 12.054 -8.863 1.00 70.81 314 VAL A C 1
ATOM 2389 O O . VAL A 1 314 ? -11.018 11.735 -9.955 1.00 70.81 314 VAL A O 1
ATOM 2392 N N . HIS A 1 315 ? -11.795 11.175 -7.903 1.00 82.06 315 HIS A N 1
ATOM 2393 C CA . HIS A 1 315 ? -11.686 9.715 -7.995 1.00 82.06 315 HIS A CA 1
ATOM 2394 C C . HIS A 1 315 ? -12.980 9.011 -7.527 1.00 82.06 315 HIS A C 1
ATOM 2396 O O . HIS A 1 315 ? -13.668 9.524 -6.647 1.00 82.06 315 HIS A O 1
ATOM 2402 N N . PRO A 1 316 ? -13.317 7.817 -8.061 1.00 86.94 316 PRO A N 1
ATOM 2403 C CA . PRO A 1 316 ? -12.622 7.115 -9.139 1.00 86.94 316 PRO A CA 1
ATOM 2404 C C . PRO A 1 316 ? -12.783 7.793 -10.499 1.00 86.94 316 PRO A C 1
ATOM 2406 O O . PRO A 1 316 ? -13.797 8.427 -10.789 1.00 86.94 316 PRO A O 1
ATOM 2409 N N . ARG A 1 317 ? -11.789 7.609 -11.370 1.00 88.75 317 ARG A N 1
ATOM 2410 C CA . ARG A 1 317 ? -11.824 8.143 -12.736 1.00 88.75 317 ARG A CA 1
ATOM 2411 C C . ARG A 1 317 ? -12.710 7.280 -13.651 1.00 88.75 317 ARG A C 1
ATOM 2413 O O . ARG A 1 317 ? -12.681 6.051 -13.551 1.00 88.75 317 ARG A O 1
ATOM 2420 N N . PRO A 1 318 ? -13.494 7.879 -14.567 1.00 89.44 318 PRO A N 1
ATOM 2421 C CA . PRO A 1 318 ? -14.432 7.132 -15.411 1.00 89.44 318 PRO A CA 1
ATOM 2422 C C . PRO A 1 318 ? -13.746 6.161 -16.386 1.00 89.44 318 PRO A C 1
ATOM 2424 O O . PRO A 1 318 ? -14.266 5.082 -16.667 1.00 89.44 318 PRO A O 1
ATOM 2427 N N . ASP A 1 319 ? -12.568 6.517 -16.889 1.00 89.94 319 ASP A N 1
ATOM 2428 C CA . ASP A 1 319 ? -11.732 5.662 -17.732 1.00 89.94 319 ASP A CA 1
ATOM 2429 C C . ASP A 1 319 ? -11.201 4.442 -16.969 1.00 89.94 319 ASP A C 1
ATOM 2431 O O . ASP A 1 319 ? -11.247 3.330 -17.504 1.00 89.94 319 ASP A O 1
ATOM 2435 N N . LEU A 1 320 ? -10.795 4.613 -15.704 1.00 92.56 320 LEU A N 1
ATOM 2436 C CA . LEU A 1 320 ? -10.478 3.484 -14.833 1.00 92.56 320 LEU A CA 1
ATOM 2437 C C . LEU A 1 320 ? -11.699 2.573 -14.675 1.00 92.56 320 LEU A C 1
ATOM 2439 O O . LEU A 1 320 ? -11.564 1.372 -14.872 1.00 92.56 320 LEU A O 1
ATOM 2443 N N . LEU A 1 321 ? -12.888 3.101 -14.360 1.00 92.81 321 LEU A N 1
ATOM 2444 C CA . LEU A 1 321 ? -14.093 2.271 -14.195 1.00 92.81 321 LEU A CA 1
ATOM 2445 C C . LEU A 1 321 ? -14.366 1.402 -15.435 1.00 92.81 321 LEU A C 1
ATOM 2447 O O . LEU A 1 321 ? -14.642 0.206 -15.308 1.00 92.81 321 LEU A O 1
ATOM 2451 N N . GLY A 1 322 ? -14.216 1.974 -16.635 1.00 92.62 322 GLY A N 1
ATOM 2452 C CA . GLY A 1 322 ? -14.300 1.228 -17.893 1.00 92.62 322 GLY A CA 1
ATOM 2453 C C . GLY A 1 322 ? -13.213 0.154 -18.029 1.00 92.62 322 GLY A C 1
ATOM 2454 O O . GLY A 1 322 ? -13.505 -0.979 -18.425 1.00 92.62 322 GLY A O 1
ATOM 2455 N N . ARG A 1 323 ? -11.967 0.475 -17.655 1.00 94.38 323 ARG A N 1
ATOM 2456 C CA . ARG A 1 323 ? -10.840 -0.473 -17.637 1.00 94.38 323 ARG A CA 1
ATOM 2457 C C . ARG A 1 323 ? -11.092 -1.634 -16.668 1.00 94.38 323 ARG A C 1
ATOM 2459 O O . ARG A 1 323 ? -10.910 -2.783 -17.063 1.00 94.38 323 ARG A O 1
ATOM 2466 N N . LEU A 1 324 ? -11.578 -1.370 -15.453 1.00 94.38 324 LEU A N 1
ATOM 2467 C CA . LEU A 1 324 ? -11.918 -2.399 -14.460 1.00 94.38 324 LEU A CA 1
ATOM 2468 C C . LEU A 1 324 ? -13.029 -3.326 -14.968 1.00 94.38 324 LEU A C 1
ATOM 2470 O O . LEU A 1 324 ? -12.900 -4.546 -14.874 1.00 94.38 324 LEU A O 1
ATOM 2474 N N . GLY A 1 325 ? -14.079 -2.760 -15.572 1.00 92.88 325 GLY A N 1
ATOM 2475 C CA . GLY A 1 325 ? -15.162 -3.532 -16.188 1.00 92.88 325 GLY A CA 1
ATOM 2476 C C . GLY A 1 325 ? -14.676 -4.462 -17.304 1.00 92.88 325 GLY A C 1
ATOM 2477 O O . GLY A 1 325 ? -15.131 -5.598 -17.405 1.00 92.88 325 GLY A O 1
ATOM 2478 N N . ARG A 1 326 ? -13.711 -4.005 -18.113 1.00 93.12 326 ARG A N 1
ATOM 2479 C CA . ARG A 1 326 ? -13.108 -4.790 -19.200 1.00 93.12 326 ARG A CA 1
ATOM 2480 C C . ARG A 1 326 ? -12.131 -5.862 -18.709 1.00 93.12 326 ARG A C 1
ATOM 2482 O O . ARG A 1 326 ? -12.037 -6.916 -19.335 1.00 93.12 326 ARG A O 1
ATOM 2489 N N . MET A 1 327 ? -11.348 -5.564 -17.673 1.00 93.75 327 MET A N 1
ATOM 2490 C CA . MET A 1 327 ? -10.192 -6.378 -17.266 1.00 93.75 327 MET A CA 1
ATOM 2491 C C . MET A 1 327 ? -10.477 -7.312 -16.088 1.00 93.75 327 MET A C 1
ATOM 2493 O O . MET A 1 327 ? -9.691 -8.222 -15.825 1.00 93.75 327 MET A O 1
ATOM 2497 N N . GLY A 1 328 ? -11.592 -7.121 -15.383 1.00 91.19 328 GLY A N 1
ATOM 2498 C CA . GLY A 1 328 ? -12.011 -8.026 -14.324 1.00 91.19 328 GLY A CA 1
ATOM 2499 C C . GLY A 1 328 ? -12.337 -9.437 -14.818 1.00 91.19 328 GLY A C 1
ATOM 2500 O O . GLY A 1 328 ? -12.696 -9.682 -15.969 1.00 91.19 328 GLY A O 1
ATOM 2501 N N . ARG A 1 329 ? -12.205 -10.403 -13.915 1.00 88.56 329 ARG A N 1
ATOM 2502 C CA . ARG A 1 329 ? -12.484 -11.817 -14.145 1.00 88.56 329 ARG A CA 1
ATOM 2503 C C . ARG A 1 329 ? -13.993 -12.047 -14.212 1.00 88.56 329 ARG A C 1
ATOM 2505 O O . ARG A 1 329 ? -14.681 -11.957 -13.201 1.00 88.56 329 ARG A O 1
ATOM 2512 N N . GLY A 1 330 ? -14.474 -12.439 -15.388 1.00 81.12 330 GLY A N 1
ATOM 2513 C CA . GLY A 1 330 ? -15.882 -12.752 -15.646 1.00 81.12 330 GLY A CA 1
ATOM 2514 C C . GLY A 1 330 ? -16.529 -11.747 -16.598 1.00 81.12 330 GLY A C 1
ATOM 2515 O O . GLY A 1 330 ? -15.905 -10.776 -17.004 1.00 81.12 330 GLY A O 1
ATOM 2516 N N . ALA A 1 331 ? -17.784 -11.992 -16.980 1.00 79.19 331 ALA A N 1
ATOM 2517 C CA . ALA A 1 331 ? -18.507 -11.108 -17.902 1.00 79.19 331 ALA A CA 1
ATOM 2518 C C . ALA A 1 331 ? -18.953 -9.782 -17.255 1.00 79.19 331 ALA A C 1
ATOM 2520 O O . ALA A 1 331 ? -19.263 -8.830 -17.962 1.00 79.19 331 ALA A O 1
ATOM 2521 N N . SER A 1 332 ? -19.017 -9.737 -15.922 1.00 82.56 332 SER A N 1
ATOM 2522 C CA . SER A 1 332 ? -19.470 -8.580 -15.149 1.00 82.56 332 SER A CA 1
ATOM 2523 C C . SER A 1 332 ? -18.761 -8.561 -13.790 1.00 82.56 332 SER A C 1
ATOM 2525 O O . SER A 1 332 ? -19.332 -9.039 -12.806 1.00 82.56 332 SER A O 1
ATOM 2527 N N . PRO A 1 333 ? -17.507 -8.081 -13.714 1.00 87.06 333 PRO A N 1
ATOM 2528 C CA . PRO A 1 333 ? -16.811 -7.958 -12.439 1.00 87.06 333 PRO A CA 1
ATOM 2529 C C . PRO A 1 333 ? -17.538 -6.977 -11.514 1.00 87.06 333 PRO A C 1
ATOM 2531 O O . PRO A 1 333 ? -18.108 -5.979 -11.958 1.00 87.06 333 PRO A O 1
ATOM 2534 N N . VAL A 1 334 ? -17.513 -7.256 -10.212 1.00 87.56 334 VAL A N 1
ATOM 2535 C CA . VAL A 1 334 ? -18.159 -6.394 -9.215 1.00 87.56 334 VAL A CA 1
ATOM 2536 C C . VAL A 1 334 ? -17.255 -5.198 -8.927 1.00 87.56 334 VAL A C 1
ATOM 2538 O O . VAL A 1 334 ? -16.084 -5.376 -8.604 1.00 87.56 334 VAL A O 1
ATOM 2541 N N . ILE A 1 335 ? -17.787 -3.979 -9.014 1.00 90.06 335 ILE A N 1
ATOM 2542 C CA . ILE A 1 335 ? -17.075 -2.751 -8.641 1.00 90.06 335 ILE A CA 1
ATOM 2543 C C . ILE A 1 335 ? -17.801 -2.129 -7.452 1.00 90.06 335 ILE A C 1
ATOM 2545 O O . ILE A 1 335 ? -18.956 -1.720 -7.563 1.00 90.06 335 ILE A O 1
ATOM 2549 N N . LEU A 1 336 ? -17.123 -2.066 -6.310 1.00 86.50 336 LEU A N 1
ATOM 2550 C CA . LEU A 1 336 ? -17.611 -1.417 -5.099 1.00 86.50 336 LEU A CA 1
ATOM 2551 C C . LEU A 1 336 ? -16.802 -0.141 -4.886 1.00 86.50 336 LEU A C 1
ATOM 2553 O O . LEU A 1 336 ? -15.580 -0.203 -4.819 1.00 86.50 336 LEU A O 1
ATOM 2557 N N . SER A 1 337 ? -17.467 1.004 -4.766 1.00 86.62 337 SER A N 1
ATOM 2558 C CA . SER A 1 337 ? -16.826 2.291 -4.481 1.00 86.62 337 SER A CA 1
ATOM 2559 C C . SER A 1 337 ? -17.496 2.944 -3.284 1.00 86.62 337 SER A C 1
ATOM 2561 O O . SER A 1 337 ? -18.725 2.984 -3.215 1.00 86.62 337 SER A O 1
ATOM 2563 N N . THR A 1 338 ? -16.691 3.451 -2.354 1.00 79.56 338 THR A N 1
ATOM 2564 C CA . THR A 1 338 ? -17.168 4.190 -1.177 1.00 79.56 338 THR A CA 1
ATOM 2565 C C . THR A 1 338 ? -17.971 5.435 -1.570 1.00 79.56 338 THR A C 1
ATOM 2567 O O . THR A 1 338 ? -19.025 5.670 -0.984 1.00 79.56 338 THR A O 1
ATOM 2570 N N . GLU A 1 339 ? -17.559 6.171 -2.609 1.00 76.00 339 GLU A N 1
ATOM 2571 C CA . GLU A 1 339 ? -18.304 7.330 -3.141 1.00 76.00 339 GLU A CA 1
ATOM 2572 C C . GLU A 1 339 ? -19.632 6.937 -3.804 1.00 76.00 339 GLU A C 1
ATOM 2574 O O . GLU A 1 339 ? -20.684 7.526 -3.536 1.00 76.00 339 GLU A O 1
ATOM 2579 N N . LEU A 1 340 ? -19.628 5.889 -4.637 1.00 72.94 340 LEU A N 1
ATOM 2580 C CA . LEU A 1 340 ? -20.865 5.427 -5.280 1.00 72.94 340 LEU A CA 1
ATOM 2581 C C . LEU A 1 340 ? -21.875 4.892 -4.254 1.00 72.94 340 LEU A C 1
ATOM 2583 O O . LEU A 1 340 ? -23.077 5.080 -4.422 1.00 72.94 340 LEU A O 1
ATOM 2587 N N . GLN A 1 341 ? -21.401 4.253 -3.180 1.00 66.50 341 GLN A N 1
ATOM 2588 C CA . GLN A 1 341 ? -22.257 3.744 -2.102 1.00 66.50 341 GLN A CA 1
ATOM 2589 C C . GLN A 1 341 ? -22.832 4.848 -1.209 1.00 66.50 341 GLN A C 1
ATOM 2591 O O . GLN A 1 341 ? -23.927 4.683 -0.677 1.00 66.50 341 GLN A O 1
ATOM 2596 N N . ARG A 1 342 ? -22.128 5.974 -1.059 1.00 63.69 342 ARG A N 1
ATOM 2597 C CA . ARG A 1 342 ? -22.633 7.162 -0.355 1.00 63.69 342 ARG A CA 1
ATOM 2598 C C . ARG A 1 342 ? -23.764 7.851 -1.125 1.00 63.69 342 ARG A C 1
ATOM 2600 O O . ARG A 1 342 ? -24.660 8.412 -0.504 1.00 63.69 342 ARG A O 1
ATOM 2607 N N . SER A 1 343 ? -23.755 7.795 -2.459 1.00 56.81 343 SER A N 1
ATOM 2608 C CA . SER A 1 343 ? -24.659 8.570 -3.333 1.00 56.81 343 SER A CA 1
ATOM 2609 C C . SER A 1 343 ? -26.166 8.253 -3.192 1.00 56.81 343 SER A C 1
ATOM 2611 O O . SER A 1 343 ? -26.988 8.838 -3.896 1.00 56.81 343 SER A O 1
ATOM 2613 N N . THR A 1 344 ? -26.571 7.373 -2.270 1.00 47.72 344 THR A N 1
ATOM 2614 C CA . THR A 1 344 ? -27.971 7.172 -1.870 1.00 47.72 344 THR A CA 1
ATOM 2615 C C . THR A 1 344 ? -28.255 7.830 -0.514 1.00 47.72 344 THR A C 1
ATOM 2617 O O . THR A 1 344 ? -27.780 7.352 0.516 1.00 47.72 344 THR A O 1
ATOM 2620 N N . ARG A 1 345 ? -29.086 8.886 -0.483 1.00 44.97 345 ARG A N 1
ATOM 2621 C CA . ARG A 1 345 ? -29.651 9.420 0.772 1.00 44.97 345 ARG A CA 1
ATOM 2622 C C . ARG A 1 345 ? -30.442 8.317 1.479 1.00 44.97 345 ARG A C 1
ATOM 2624 O O . ARG A 1 345 ? -31.425 7.835 0.924 1.00 44.97 345 ARG A O 1
ATOM 2631 N N . ALA A 1 346 ? -30.059 7.956 2.703 1.00 44.66 346 ALA A N 1
ATOM 2632 C CA . ALA A 1 346 ? -30.901 7.099 3.535 1.00 44.66 346 ALA A CA 1
ATOM 2633 C C . ALA A 1 346 ? -32.049 7.901 4.180 1.00 44.66 346 ALA A C 1
ATOM 2635 O O . ALA A 1 346 ? -33.183 7.439 4.130 1.00 44.66 346 ALA A O 1
ATOM 2636 N N . THR A 1 347 ? -31.798 9.110 4.710 1.00 51.50 347 THR A N 1
ATOM 2637 C CA . THR A 1 347 ? -32.827 9.983 5.325 1.00 51.50 347 THR A CA 1
ATOM 2638 C C . THR A 1 347 ? -32.322 11.412 5.564 1.00 51.50 347 THR A C 1
ATOM 2640 O O . THR A 1 347 ? -31.151 11.603 5.877 1.00 51.50 347 THR A O 1
ATOM 2643 N N . GLU A 1 348 ? -33.224 12.395 5.489 1.00 55.94 348 GLU A N 1
ATOM 2644 C CA . GLU A 1 348 ? -33.049 13.781 5.956 1.00 55.94 348 GLU A CA 1
ATOM 2645 C C . GLU A 1 348 ? -33.627 13.902 7.384 1.00 55.94 348 GLU A C 1
ATOM 2647 O O . GLU A 1 348 ? -34.734 13.417 7.633 1.00 55.94 348 GLU A O 1
ATOM 2652 N N . ASP A 1 349 ? -32.891 14.479 8.345 1.00 66.94 349 ASP A N 1
ATOM 2653 C CA . ASP A 1 349 ? -33.368 14.593 9.736 1.00 66.94 349 ASP A CA 1
ATOM 2654 C C . ASP A 1 349 ? -34.333 15.777 9.890 1.00 66.94 349 ASP A C 1
ATOM 2656 O O . ASP A 1 349 ? -33.942 16.926 10.118 1.00 66.94 349 ASP A O 1
ATOM 2660 N N . GLU A 1 350 ? -35.632 15.484 9.813 1.00 65.75 350 GLU A N 1
ATOM 2661 C CA . GLU A 1 350 ? -36.687 16.482 9.992 1.00 65.75 350 GLU A CA 1
ATOM 2662 C C . GLU A 1 350 ? -36.608 17.247 11.322 1.00 65.75 350 GLU A C 1
ATOM 2664 O O . GLU A 1 350 ? -37.078 18.385 11.393 1.00 65.75 350 GLU A O 1
ATOM 2669 N N . LYS A 1 351 ? -36.081 16.647 12.399 1.00 75.31 351 LYS A N 1
ATOM 2670 C CA . LYS A 1 351 ? -35.976 17.332 13.696 1.00 75.31 351 LYS A CA 1
ATOM 2671 C C . LYS A 1 351 ? -34.884 18.387 13.653 1.00 75.31 351 LYS A C 1
ATOM 2673 O O . LYS A 1 351 ? -35.104 19.481 14.169 1.00 75.31 351 LYS A O 1
ATOM 2678 N N . LEU A 1 352 ? -33.757 18.082 13.013 1.00 74.31 352 LEU A N 1
ATOM 2679 C CA . LEU A 1 352 ? -32.652 19.021 12.835 1.00 74.31 352 LEU A CA 1
ATOM 2680 C C . LEU A 1 352 ? -33.086 20.219 11.976 1.00 74.31 352 LEU A C 1
ATOM 2682 O O . LEU A 1 352 ? -32.867 21.366 12.359 1.00 74.31 352 LEU A O 1
ATOM 2686 N N . VAL A 1 353 ? -33.804 19.963 10.878 1.00 70.81 353 VAL A N 1
ATOM 2687 C CA . VAL A 1 353 ? -34.371 21.016 10.016 1.00 70.81 353 VAL A CA 1
ATOM 2688 C C . VAL A 1 353 ? -35.385 21.880 10.779 1.00 70.81 353 VAL A C 1
ATOM 2690 O O . VAL A 1 353 ? -35.349 23.109 10.699 1.00 70.81 353 VAL A O 1
ATOM 2693 N N . LYS A 1 354 ? -36.279 21.266 11.569 1.00 77.25 354 LYS A N 1
ATOM 2694 C CA . LYS A 1 354 ? -37.245 22.001 12.409 1.00 77.25 354 LYS A CA 1
ATOM 2695 C C . LYS A 1 354 ? -36.547 22.850 13.478 1.00 77.25 354 LYS A C 1
ATOM 2697 O O . LYS A 1 354 ? -36.948 23.995 13.684 1.00 77.25 354 LYS A O 1
ATOM 2702 N N . ALA A 1 355 ? -35.502 22.325 14.117 1.00 79.56 355 ALA A N 1
ATOM 2703 C CA . ALA A 1 355 ? -34.723 23.044 15.123 1.00 79.56 355 ALA A CA 1
ATOM 2704 C C . ALA A 1 355 ? -33.975 24.248 14.526 1.00 79.56 355 ALA A C 1
ATOM 2706 O O . ALA A 1 355 ? -34.052 25.341 15.088 1.00 79.56 355 ALA A O 1
ATOM 2707 N N . LEU A 1 356 ? -33.333 24.082 13.361 1.00 79.94 356 LEU A N 1
ATOM 2708 C CA . LEU A 1 356 ? -32.677 25.184 12.653 1.00 79.94 356 LEU A CA 1
ATOM 2709 C C . LEU A 1 356 ? -33.676 26.303 12.323 1.00 79.94 356 LEU A C 1
ATOM 2711 O O . LEU A 1 356 ? -33.415 27.471 12.608 1.00 79.94 356 LEU A O 1
ATOM 2715 N N . ASN A 1 357 ? -34.843 25.957 11.772 1.00 75.81 357 ASN A N 1
ATOM 2716 C CA . ASN A 1 357 ? -35.876 26.943 11.442 1.00 75.81 357 ASN A CA 1
ATOM 2717 C C . ASN A 1 357 ? -36.332 27.741 12.677 1.00 75.81 357 ASN A C 1
ATOM 2719 O O . ASN A 1 357 ? -36.519 28.955 12.603 1.00 75.81 357 ASN A O 1
ATOM 2723 N N . GLN A 1 358 ? -36.462 27.084 13.832 1.00 79.50 358 GLN A N 1
ATOM 2724 C CA . GLN A 1 358 ? -36.833 27.750 15.082 1.00 79.50 358 GLN A CA 1
ATOM 2725 C C . GLN A 1 358 ? -35.735 28.697 15.597 1.00 79.50 358 GLN A C 1
ATOM 2727 O O . GLN A 1 358 ? -36.035 29.785 16.097 1.00 79.50 358 GLN A O 1
ATOM 2732 N N . GLN A 1 359 ? -34.464 28.313 15.462 1.00 76.38 359 GLN A N 1
ATOM 2733 C CA . GLN A 1 359 ? -33.329 29.171 15.812 1.00 76.38 359 GLN A CA 1
ATOM 2734 C C . GLN A 1 359 ? -33.223 30.392 14.891 1.00 76.38 359 GLN A C 1
ATOM 2736 O O . GLN A 1 359 ? -33.005 31.497 15.385 1.00 76.38 359 GLN A O 1
ATOM 2741 N N . ILE A 1 360 ? -33.450 30.226 13.584 1.00 77.12 360 ILE A N 1
ATOM 2742 C CA . ILE A 1 360 ? -33.487 31.336 12.618 1.00 77.12 360 ILE A CA 1
ATOM 2743 C C . ILE A 1 360 ? -34.574 32.348 12.998 1.00 77.12 360 ILE A C 1
ATOM 2745 O O . ILE A 1 360 ? -34.300 33.548 13.049 1.00 77.12 360 ILE A O 1
ATOM 2749 N N . GLU A 1 361 ? -35.787 31.891 13.325 1.00 74.00 361 GLU A N 1
ATOM 2750 C CA . GLU A 1 361 ? -36.861 32.797 13.760 1.00 74.00 361 GLU A CA 1
ATOM 2751 C C . GLU A 1 361 ? -36.534 33.501 15.083 1.00 74.00 361 GLU A C 1
ATOM 2753 O O . GLU A 1 361 ? -36.813 34.688 15.243 1.00 74.00 361 GLU A O 1
ATOM 2758 N N . THR A 1 362 ? -35.878 32.811 16.016 1.00 75.75 362 THR A N 1
ATOM 2759 C CA . THR A 1 362 ? -35.458 33.407 17.294 1.00 75.75 362 THR A CA 1
ATOM 2760 C C . THR A 1 362 ? -34.397 34.490 17.072 1.00 75.75 362 THR A C 1
ATOM 2762 O O . THR A 1 362 ? -34.502 35.590 17.619 1.00 75.75 362 THR A O 1
ATOM 2765 N N . TYR A 1 363 ? -33.414 34.228 16.204 1.00 75.81 363 TYR A N 1
ATOM 2766 C CA . TYR A 1 363 ? -32.408 35.211 15.803 1.00 75.81 363 TYR A CA 1
ATOM 2767 C C . TYR A 1 363 ? -33.043 36.444 15.142 1.00 75.81 363 TYR A C 1
ATOM 2769 O O . TYR A 1 363 ? -32.693 37.576 15.479 1.00 75.81 363 TYR A O 1
ATOM 2777 N N . ARG A 1 364 ? -34.027 36.233 14.257 1.00 73.00 364 ARG A N 1
ATOM 2778 C CA . ARG A 1 364 ? -34.760 37.298 13.554 1.00 73.00 364 ARG A CA 1
ATOM 2779 C C . ARG A 1 364 ? -35.548 38.211 14.497 1.00 73.00 364 ARG A C 1
ATOM 2781 O O . ARG A 1 364 ? -35.730 39.386 14.183 1.00 73.00 364 ARG A O 1
ATOM 2788 N N . LEU A 1 365 ? -36.022 37.680 15.624 1.00 72.31 365 LEU A N 1
ATOM 2789 C CA . LEU A 1 365 ? -36.828 38.413 16.601 1.00 72.31 365 LEU A CA 1
ATOM 2790 C C . LEU A 1 365 ? -35.984 39.112 17.683 1.00 72.31 365 LEU A C 1
ATOM 2792 O O . LEU A 1 365 ? -36.371 40.198 18.115 1.00 72.31 365 LEU A O 1
ATOM 2796 N N . SER A 1 366 ? -34.862 38.527 18.132 1.00 74.56 366 SER A N 1
ATOM 2797 C CA . SER A 1 366 ? -34.091 39.071 19.271 1.00 74.56 366 SER A CA 1
ATOM 2798 C C . SER A 1 366 ? -32.634 38.574 19.419 1.00 74.56 366 SER A C 1
ATOM 2800 O O . SER A 1 366 ? -32.118 38.553 20.536 1.00 74.56 366 SER A O 1
ATOM 2802 N N . GLY A 1 367 ? -31.970 38.121 18.352 1.00 70.06 367 GLY A N 1
ATOM 2803 C CA . GLY A 1 367 ? -30.726 37.337 18.449 1.00 70.06 367 GLY A CA 1
ATOM 2804 C C . GLY A 1 367 ? -29.448 38.057 18.914 1.00 70.06 367 GLY A C 1
ATOM 2805 O O . GLY A 1 367 ? -29.164 39.193 18.534 1.00 70.06 367 GLY A O 1
ATOM 2806 N N . SER A 1 368 ? -28.622 37.333 19.673 1.00 78.12 368 SER A N 1
ATOM 2807 C CA . SER A 1 368 ? -27.260 37.688 20.101 1.00 78.12 368 SER A CA 1
ATOM 2808 C C . SER A 1 368 ? -26.170 37.136 19.157 1.00 78.12 368 SER A C 1
ATOM 2810 O O . SER A 1 368 ? -26.440 36.358 18.242 1.00 78.12 368 SER A O 1
ATOM 2812 N N . ALA A 1 369 ? -24.898 37.499 19.383 1.00 74.38 369 ALA A N 1
ATOM 2813 C CA . ALA A 1 369 ? -23.766 36.944 18.623 1.00 74.38 369 ALA A CA 1
ATOM 2814 C C . ALA A 1 369 ? -23.603 35.419 18.805 1.00 74.38 369 ALA A C 1
ATOM 2816 O O . ALA A 1 369 ? -23.171 34.736 17.878 1.00 74.38 369 ALA A O 1
ATOM 2817 N N . ALA A 1 370 ? -23.980 34.885 19.971 1.00 75.69 370 ALA A N 1
ATOM 2818 C CA . ALA A 1 370 ? -23.970 33.448 20.235 1.00 75.69 370 ALA A CA 1
ATOM 2819 C C . ALA A 1 370 ? -25.072 32.719 19.447 1.00 75.69 370 ALA A C 1
ATOM 2821 O O . ALA A 1 370 ? -24.824 31.646 18.903 1.00 75.69 370 ALA A O 1
ATOM 2822 N N . ASP A 1 371 ? -26.250 33.336 19.312 1.00 73.81 371 ASP A N 1
ATOM 2823 C CA . ASP A 1 371 ? -27.354 32.783 18.516 1.00 73.81 371 ASP A CA 1
ATOM 2824 C C . ASP A 1 371 ? -26.985 32.721 17.033 1.00 73.81 371 ASP A C 1
ATOM 2826 O O . ASP A 1 371 ? -27.244 31.719 16.371 1.00 73.81 371 ASP A O 1
ATOM 2830 N N . LYS A 1 372 ? -26.293 33.753 16.527 1.00 71.81 372 LYS A N 1
ATOM 2831 C CA . LYS A 1 372 ? -25.747 33.742 15.165 1.00 71.81 372 LYS A CA 1
ATOM 2832 C C . LYS A 1 372 ? -24.762 32.588 14.962 1.00 71.81 372 LYS A C 1
ATOM 2834 O O . LYS A 1 372 ? -24.902 31.847 14.000 1.00 71.81 372 LYS A O 1
ATOM 2839 N N . ALA A 1 373 ? -23.809 32.401 15.878 1.00 73.69 373 ALA A N 1
ATOM 2840 C CA . ALA A 1 373 ? -22.827 31.320 15.779 1.00 73.69 373 ALA A CA 1
ATOM 2841 C C . ALA A 1 373 ? -23.475 29.922 15.827 1.00 73.69 373 ALA A C 1
ATOM 2843 O O . ALA A 1 373 ? -23.036 29.019 15.119 1.00 73.69 373 ALA A O 1
ATOM 2844 N N . ALA A 1 374 ? -24.534 29.741 16.624 1.00 74.62 374 ALA A N 1
ATOM 2845 C CA . ALA A 1 374 ? -25.284 28.486 16.691 1.00 74.62 374 ALA A CA 1
ATOM 2846 C C . ALA A 1 374 ? -26.071 28.197 15.399 1.00 74.62 374 ALA A C 1
ATOM 2848 O O . ALA A 1 374 ? -26.097 27.054 14.934 1.00 74.62 374 ALA A O 1
ATOM 2849 N N . VAL A 1 375 ? -26.676 29.230 14.802 1.00 74.19 375 VAL A N 1
ATOM 2850 C CA . VAL A 1 375 ? -27.336 29.140 13.492 1.00 74.19 375 VAL A CA 1
ATOM 2851 C C . VAL A 1 375 ? -26.311 28.851 12.394 1.00 74.19 375 VAL A C 1
ATOM 2853 O O . VAL A 1 375 ? -26.513 27.912 11.632 1.00 74.19 375 VAL A O 1
ATOM 2856 N N . ASP A 1 376 ? -25.187 29.573 12.353 1.00 69.56 376 ASP A N 1
ATOM 2857 C CA . ASP A 1 376 ? -24.108 29.369 11.374 1.00 69.56 376 ASP A CA 1
ATOM 2858 C C . ASP A 1 376 ? -23.527 27.946 11.469 1.00 69.56 376 ASP A C 1
ATOM 2860 O O . ASP A 1 376 ? -23.329 27.293 10.447 1.00 69.56 376 ASP A O 1
ATOM 2864 N N . ALA A 1 377 ? -23.324 27.416 12.681 1.00 73.50 377 ALA A N 1
ATOM 2865 C CA . ALA A 1 377 ? -22.866 26.041 12.891 1.00 73.50 377 ALA A CA 1
ATOM 2866 C C . ALA A 1 377 ? -23.896 24.994 12.430 1.00 73.50 377 ALA A C 1
ATOM 2868 O O . ALA A 1 377 ? -23.524 23.966 11.867 1.00 73.50 377 ALA A O 1
ATOM 2869 N N . SER A 1 378 ? -25.188 25.255 12.640 1.00 72.06 378 SER A N 1
ATOM 2870 C CA . SER A 1 378 ? -26.273 24.352 12.235 1.00 72.06 378 SER A CA 1
ATOM 2871 C C . SER A 1 378 ? -26.516 24.390 10.722 1.00 72.06 378 SER A C 1
ATOM 2873 O O . SER A 1 378 ? -26.755 23.348 10.117 1.00 72.06 378 SER A O 1
ATOM 2875 N N . ILE A 1 379 ? -26.380 25.562 10.091 1.00 67.12 379 ILE A N 1
ATOM 2876 C CA . ILE A 1 379 ? -26.338 25.705 8.630 1.00 67.12 379 ILE A CA 1
ATOM 2877 C C . ILE A 1 379 ? -25.114 24.979 8.087 1.00 67.12 379 ILE A C 1
ATOM 2879 O O . ILE A 1 379 ? -25.263 24.198 7.166 1.00 67.12 379 ILE A O 1
ATOM 2883 N N . ALA A 1 380 ? -23.929 25.155 8.673 1.00 63.06 380 ALA A N 1
ATOM 2884 C CA . ALA A 1 380 ? -22.722 24.451 8.246 1.00 63.06 380 ALA A CA 1
ATOM 2885 C C . ALA A 1 380 ? -22.797 22.929 8.447 1.00 63.06 380 ALA A C 1
ATOM 2887 O O . ALA A 1 380 ? -22.047 22.212 7.801 1.00 63.06 380 ALA A O 1
ATOM 2888 N N . LEU A 1 381 ? -23.668 22.437 9.335 1.00 65.69 381 LEU A N 1
ATOM 2889 C CA . LEU A 1 381 ? -23.958 21.014 9.528 1.00 65.69 381 LEU A CA 1
ATOM 2890 C C . LEU A 1 381 ? -24.976 20.483 8.502 1.00 65.69 381 LEU A C 1
ATOM 2892 O O . LEU A 1 381 ? -24.818 19.370 8.017 1.00 65.69 381 LEU A O 1
ATOM 2896 N N . LEU A 1 382 ? -26.004 21.269 8.166 1.00 62.75 382 LEU A N 1
ATOM 2897 C CA . LEU A 1 382 ? -27.057 20.907 7.202 1.00 62.75 382 LEU A CA 1
ATOM 2898 C C . LEU A 1 382 ? -26.677 21.169 5.738 1.00 62.75 382 LEU A C 1
ATOM 2900 O O . LEU A 1 382 ? -27.211 20.523 4.845 1.00 62.75 382 LEU A O 1
ATOM 2904 N N . ALA A 1 383 ? -25.783 22.128 5.501 1.00 56.44 383 ALA A N 1
ATOM 2905 C CA . ALA A 1 383 ? -25.173 22.435 4.211 1.00 56.44 383 ALA A CA 1
ATOM 2906 C C . ALA A 1 383 ? -23.955 21.553 3.927 1.00 56.44 383 ALA A C 1
ATOM 2908 O O . ALA A 1 383 ? -23.333 21.704 2.880 1.00 56.44 383 ALA A O 1
ATOM 2909 N N . ARG A 1 384 ? -23.610 20.633 4.841 1.00 53.25 384 ARG A N 1
ATOM 2910 C CA . ARG A 1 384 ? -22.803 19.482 4.446 1.00 53.25 384 ARG A CA 1
ATOM 2911 C C . ARG A 1 384 ? -23.611 18.765 3.380 1.00 53.25 384 ARG A C 1
ATOM 2913 O O . ARG A 1 384 ? -24.811 18.556 3.554 1.00 53.25 384 ARG A O 1
ATOM 2920 N N . ASP A 1 385 ? -22.970 18.468 2.262 1.00 42.47 385 ASP A N 1
ATOM 2921 C CA . ASP A 1 385 ? -23.615 17.821 1.129 1.00 42.47 385 ASP A CA 1
ATOM 2922 C C . ASP A 1 385 ? -24.141 16.424 1.530 1.00 42.47 385 ASP A C 1
ATOM 2924 O O . ASP A 1 385 ? -24.163 16.053 2.706 1.00 42.47 385 ASP A O 1
ATOM 2928 N N . ASN A 1 386 ? -24.543 15.572 0.580 1.00 41.62 386 ASN A N 1
ATOM 2929 C CA . ASN A 1 386 ? -24.880 14.149 0.828 1.00 41.62 386 ASN A CA 1
ATOM 2930 C C . ASN A 1 386 ? -23.683 13.313 1.368 1.00 41.62 386 ASN A C 1
ATOM 2932 O O . ASN A 1 386 ? -23.612 12.098 1.199 1.00 41.62 386 ASN A O 1
ATOM 2936 N N . VAL A 1 387 ? -22.732 13.999 1.988 1.00 42.72 387 VAL A N 1
ATOM 2937 C CA . VAL A 1 387 ? -21.323 13.758 2.156 1.00 42.72 387 VAL A CA 1
ATOM 2938 C C . VAL A 1 387 ? -21.038 13.272 3.593 1.00 42.72 387 VAL A C 1
ATOM 2940 O O . VAL A 1 387 ? -20.098 12.534 3.853 1.00 42.72 387 VAL A O 1
ATOM 2943 N N . ASP A 1 388 ? -21.934 13.464 4.553 1.00 43.28 388 ASP A N 1
ATOM 2944 C CA . ASP A 1 388 ? -21.673 12.962 5.914 1.00 43.28 388 ASP A CA 1
ATOM 2945 C C . ASP A 1 388 ? -22.030 11.478 6.148 1.00 43.28 388 ASP A C 1
ATOM 2947 O O . ASP A 1 388 ? -21.753 10.931 7.219 1.00 43.28 388 ASP A O 1
ATOM 2951 N N . VAL A 1 389 ? -22.598 10.780 5.153 1.00 46.34 389 VAL A N 1
ATOM 2952 C CA . VAL A 1 389 ? -22.772 9.317 5.206 1.00 46.34 389 VAL A CA 1
ATOM 2953 C C . VAL A 1 389 ? -21.520 8.647 4.649 1.00 46.34 389 VAL A C 1
ATOM 2955 O O . VAL A 1 389 ? -21.311 8.576 3.440 1.00 46.34 389 VAL A O 1
ATOM 2958 N N . TYR A 1 390 ? -20.667 8.130 5.528 1.00 55.66 390 TYR A N 1
ATOM 2959 C CA . TYR A 1 390 ? -19.463 7.422 5.101 1.00 55.66 390 TYR A CA 1
ATOM 2960 C C . TYR A 1 390 ? -19.825 6.089 4.449 1.00 55.66 390 TYR A C 1
ATOM 2962 O O . TYR A 1 390 ? -20.335 5.175 5.102 1.00 55.66 390 TYR A O 1
ATOM 2970 N N . GLY A 1 391 ? -19.525 5.965 3.156 1.00 62.06 391 GLY A N 1
ATOM 2971 C CA . GLY A 1 391 ? -19.543 4.678 2.476 1.00 62.06 391 GLY A CA 1
ATOM 2972 C C . GLY A 1 391 ? -18.518 3.748 3.123 1.00 62.06 391 GLY A C 1
ATOM 2973 O O . GLY A 1 391 ? -17.330 4.068 3.177 1.00 62.06 391 GLY A O 1
ATOM 2974 N N . ALA A 1 392 ? -18.973 2.599 3.617 1.00 71.56 392 ALA A N 1
ATOM 2975 C CA . ALA A 1 392 ? -18.106 1.554 4.135 1.00 71.56 392 ALA A CA 1
ATOM 2976 C C . ALA A 1 392 ? -18.353 0.250 3.382 1.00 71.56 392 ALA A C 1
ATOM 2978 O O . ALA A 1 392 ? -19.471 -0.263 3.331 1.00 71.56 392 ALA A O 1
ATOM 2979 N N . ILE A 1 393 ? -17.279 -0.323 2.846 1.00 78.62 393 ILE A N 1
ATOM 2980 C CA . ILE A 1 393 ? -17.331 -1.626 2.183 1.00 78.62 393 ILE A CA 1
ATOM 2981 C C . ILE A 1 393 ? -16.893 -2.694 3.182 1.00 78.62 393 ILE A C 1
ATOM 2983 O O . ILE A 1 393 ? -15.760 -2.668 3.686 1.00 78.62 393 ILE A O 1
ATOM 2987 N N . TYR A 1 394 ? -17.797 -3.641 3.440 1.00 79.56 394 TYR A N 1
ATOM 2988 C CA . TYR A 1 394 ? -17.556 -4.821 4.264 1.00 79.56 394 TYR A CA 1
ATOM 2989 C C . TYR A 1 394 ? -17.352 -6.044 3.377 1.00 79.56 394 TYR A C 1
ATOM 2991 O O . TYR A 1 394 ? -18.271 -6.492 2.697 1.00 79.56 394 TYR A O 1
ATOM 2999 N N . LEU A 1 395 ? -16.152 -6.612 3.438 1.00 79.69 395 LEU A N 1
ATOM 3000 C CA . LEU A 1 395 ? -15.818 -7.880 2.805 1.00 79.69 395 LEU A CA 1
ATOM 3001 C C . LEU A 1 395 ? -15.759 -8.965 3.884 1.00 79.69 395 LEU A C 1
ATOM 3003 O O . LEU A 1 395 ? -15.019 -8.826 4.856 1.00 79.69 395 LEU A O 1
ATOM 3007 N N . LYS A 1 396 ? -16.549 -10.030 3.729 1.00 81.81 396 LYS A N 1
ATOM 3008 C CA . LYS A 1 396 ? -16.577 -11.182 4.641 1.00 81.81 396 LYS A CA 1
ATOM 3009 C C . LYS A 1 396 ? -16.419 -12.466 3.838 1.00 81.81 396 LYS A C 1
ATOM 3011 O O . LYS A 1 396 ? -16.966 -12.578 2.748 1.00 81.81 396 LYS A O 1
ATOM 3016 N N . THR A 1 397 ? -15.676 -13.421 4.380 1.00 81.88 397 THR A N 1
ATOM 3017 C CA . THR A 1 397 ? -15.403 -14.708 3.732 1.00 81.88 397 THR A CA 1
ATOM 3018 C C . THR A 1 397 ? -15.118 -15.777 4.784 1.00 81.88 397 THR A C 1
ATOM 3020 O O . THR A 1 397 ? -14.650 -15.464 5.879 1.00 81.88 397 THR A O 1
ATOM 3023 N N . ASP A 1 398 ? -15.394 -17.032 4.446 1.00 79.06 398 ASP A N 1
ATOM 3024 C CA . ASP A 1 398 ? -15.018 -18.229 5.206 1.00 79.06 398 ASP A CA 1
ATOM 3025 C C . ASP A 1 398 ? -13.797 -18.955 4.603 1.00 79.06 398 ASP A C 1
ATOM 3027 O O . ASP A 1 398 ? -13.385 -20.009 5.091 1.00 79.06 398 ASP A O 1
ATOM 3031 N N . GLY A 1 399 ? -13.229 -18.402 3.526 1.00 79.25 399 GLY A N 1
ATOM 3032 C CA . GLY A 1 399 ? -12.079 -18.952 2.819 1.00 79.25 399 GLY A CA 1
ATOM 3033 C C . GLY A 1 399 ? -12.386 -20.099 1.849 1.00 79.25 399 GLY A C 1
ATOM 3034 O O . GLY A 1 399 ? -11.440 -20.671 1.313 1.00 79.25 399 GLY A O 1
ATOM 3035 N N . GLN A 1 400 ? -13.650 -20.464 1.591 1.00 71.50 400 GLN A N 1
ATOM 3036 C CA . GLN A 1 400 ? -13.987 -21.629 0.748 1.00 71.50 400 GLN A CA 1
ATOM 3037 C C . GLN A 1 400 ? -14.294 -21.297 -0.724 1.00 71.50 400 GLN A C 1
ATOM 3039 O O . GLN A 1 400 ? -14.063 -22.132 -1.599 1.00 71.50 400 GLN A O 1
ATOM 3044 N N . GLN A 1 401 ? -14.803 -20.103 -1.042 1.00 58.88 401 GLN A N 1
ATOM 3045 C CA . GLN A 1 401 ? -15.261 -19.798 -2.406 1.00 58.88 401 GLN A CA 1
ATOM 3046 C C . GLN A 1 401 ? -14.120 -19.355 -3.340 1.00 58.88 401 GLN A C 1
ATOM 3048 O O . GLN A 1 401 ? -13.430 -18.374 -3.068 1.00 58.88 401 GLN A O 1
ATOM 3053 N N . ARG A 1 402 ? -13.956 -20.078 -4.462 1.00 50.59 402 ARG A N 1
ATOM 3054 C CA . ARG A 1 402 ? -12.928 -19.856 -5.505 1.00 50.59 402 ARG A CA 1
ATOM 3055 C C . ARG A 1 402 ? -13.497 -19.386 -6.854 1.00 50.59 402 ARG A C 1
ATOM 3057 O O . ARG A 1 402 ? -12.773 -18.775 -7.633 1.00 50.59 402 ARG A O 1
ATOM 3064 N N . ASP A 1 403 ? -14.790 -19.611 -7.107 1.00 34.75 403 ASP A N 1
ATOM 3065 C CA . ASP A 1 403 ? -15.412 -19.435 -8.424 1.00 34.75 403 ASP A CA 1
ATOM 3066 C C . ASP A 1 403 ? -16.649 -18.528 -8.389 1.00 34.75 403 ASP A C 1
ATOM 3068 O O . ASP A 1 403 ? -17.643 -18.842 -7.745 1.00 34.75 403 ASP A O 1
ATOM 3072 N N . GLY A 1 404 ? -16.575 -17.428 -9.147 1.00 36.66 404 GLY A N 1
ATOM 3073 C CA . GLY A 1 404 ? -17.592 -16.932 -10.092 1.00 36.66 404 GLY A CA 1
ATOM 3074 C C . GLY A 1 404 ? -19.001 -16.529 -9.637 1.00 36.66 404 GLY A C 1
ATOM 3075 O O . GLY A 1 404 ? -19.586 -15.665 -10.283 1.00 36.66 404 GLY A O 1
ATOM 3076 N N . SER A 1 405 ? -19.559 -17.082 -8.566 1.00 31.80 405 SER A N 1
ATOM 3077 C CA . SER A 1 405 ? -20.797 -16.602 -7.960 1.00 31.80 405 SER A CA 1
ATOM 3078 C C . SER A 1 405 ? -20.431 -15.825 -6.709 1.00 31.80 405 SER A C 1
ATOM 3080 O O . SER A 1 405 ? -20.465 -16.345 -5.595 1.00 31.80 405 SER A O 1
ATOM 3082 N N . VAL A 1 406 ? -20.093 -14.551 -6.893 1.00 37.41 406 VAL A N 1
ATOM 3083 C CA . VAL A 1 406 ? -20.406 -13.588 -5.844 1.00 37.41 406 VAL A CA 1
ATOM 3084 C C . VAL A 1 406 ? -21.926 -13.620 -5.747 1.00 37.41 406 VAL A C 1
ATOM 3086 O O . VAL A 1 406 ? -22.612 -12.978 -6.538 1.00 37.41 406 VAL A O 1
ATOM 3089 N N . ASP A 1 407 ? -22.469 -14.451 -4.858 1.00 32.41 407 ASP A N 1
ATOM 3090 C CA . ASP A 1 407 ? -23.857 -14.285 -4.473 1.00 32.41 407 ASP A CA 1
ATOM 3091 C C . ASP A 1 407 ? -23.950 -12.849 -3.953 1.00 32.41 407 ASP A C 1
ATOM 3093 O O . ASP A 1 407 ? -23.272 -12.471 -2.989 1.00 32.41 407 ASP A O 1
ATOM 3097 N N . GLY A 1 408 ? -24.751 -12.027 -4.633 1.00 35.16 408 GLY A N 1
ATOM 3098 C CA . GLY A 1 408 ? -25.049 -10.669 -4.197 1.00 35.16 408 GLY A CA 1
ATOM 3099 C C . GLY A 1 408 ? -25.578 -10.631 -2.759 1.00 35.16 408 GLY A C 1
ATOM 3100 O O . GLY A 1 408 ? -25.589 -9.566 -2.158 1.00 35.16 408 GLY A O 1
ATOM 3101 N N . SER A 1 409 ? -25.949 -11.777 -2.170 1.00 30.50 409 SER A N 1
ATOM 3102 C CA . SER A 1 409 ? -26.291 -11.922 -0.755 1.00 30.50 409 SER A CA 1
ATOM 3103 C C . SER A 1 409 ? -25.093 -11.919 0.220 1.00 30.50 409 SER A C 1
ATOM 3105 O O . SER A 1 409 ? -25.263 -11.508 1.370 1.00 30.50 409 SER A O 1
ATOM 3107 N N . LEU A 1 410 ? -23.882 -12.317 -0.207 1.00 33.19 410 LEU A N 1
ATOM 3108 C CA . LEU A 1 410 ? -22.686 -12.440 0.655 1.00 33.19 410 LEU A CA 1
ATOM 3109 C C . LEU A 1 410 ? -21.674 -11.295 0.484 1.00 33.19 410 LEU A C 1
ATOM 3111 O O . LEU A 1 410 ? -20.964 -10.969 1.435 1.00 33.19 410 LEU A O 1
ATOM 3115 N N . VAL A 1 411 ? -21.676 -10.613 -0.667 1.00 34.91 411 VAL A N 1
ATOM 3116 C CA . VAL A 1 411 ? -20.971 -9.323 -0.880 1.00 34.91 411 VAL A CA 1
ATOM 3117 C C . VAL A 1 411 ? -21.941 -8.126 -0.834 1.00 34.91 411 VAL A C 1
ATOM 3119 O O . VAL A 1 411 ? -21.547 -6.969 -0.937 1.00 34.91 411 VAL A O 1
ATOM 3122 N N . GLY A 1 412 ? -23.220 -8.381 -0.565 1.00 29.22 412 GLY A N 1
ATOM 3123 C CA . GLY A 1 412 ? -24.269 -7.372 -0.460 1.00 29.22 412 GLY A CA 1
ATOM 3124 C C . GLY A 1 412 ? -25.182 -7.610 0.737 1.00 29.22 412 GLY A C 1
ATOM 3125 O O . GLY A 1 412 ? -26.392 -7.736 0.610 1.00 29.22 412 GLY A O 1
ATOM 3126 N N . ARG A 1 413 ? -24.620 -7.548 1.944 1.00 28.27 413 ARG A N 1
ATOM 3127 C CA . ARG A 1 413 ? -25.267 -6.720 2.967 1.00 28.27 413 ARG A CA 1
ATOM 3128 C C . ARG A 1 413 ? -24.416 -5.476 3.147 1.00 28.27 413 ARG A C 1
ATOM 3130 O O . ARG A 1 413 ? -23.772 -5.296 4.176 1.00 28.27 413 ARG A O 1
ATOM 3137 N N . ALA A 1 414 ? -24.473 -4.588 2.154 1.00 31.33 414 ALA A N 1
ATOM 3138 C CA . ALA A 1 414 ? -24.505 -3.170 2.470 1.00 31.33 414 ALA A CA 1
ATOM 3139 C C . ALA A 1 414 ? -25.787 -2.960 3.285 1.00 31.33 414 ALA A C 1
ATOM 3141 O O . ALA A 1 414 ? -26.832 -2.568 2.776 1.00 31.33 414 ALA A O 1
ATOM 3142 N N . ALA A 1 415 ? -25.738 -3.299 4.573 1.00 25.89 415 ALA A N 1
ATOM 3143 C CA . ALA A 1 415 ? -26.525 -2.523 5.490 1.00 25.89 415 ALA A CA 1
ATOM 3144 C C . ALA A 1 415 ? -25.915 -1.126 5.373 1.00 25.89 415 ALA A C 1
ATOM 3146 O O . ALA A 1 415 ? -24.878 -0.851 5.970 1.00 25.89 415 ALA A O 1
ATOM 3147 N N . ALA A 1 416 ? -26.575 -0.243 4.625 1.00 29.11 416 ALA A N 1
ATOM 3148 C CA . ALA A 1 416 ? -26.697 1.130 5.075 1.00 29.11 416 ALA A CA 1
ATOM 3149 C C . ALA A 1 416 ? -27.437 1.064 6.420 1.00 29.11 416 ALA A C 1
ATOM 3151 O O . ALA A 1 416 ? -28.617 1.374 6.541 1.00 29.11 416 ALA A O 1
ATOM 3152 N N . GLN A 1 417 ? -26.765 0.540 7.444 1.00 24.12 417 GLN A N 1
ATOM 3153 C CA . GLN A 1 417 ? -27.120 0.845 8.800 1.00 24.12 417 GLN A CA 1
ATOM 3154 C C . GLN A 1 417 ? -26.618 2.271 8.957 1.00 24.12 417 GLN A C 1
ATOM 3156 O O . GLN A 1 417 ? -25.476 2.513 9.337 1.00 24.12 417 GLN A O 1
ATOM 3161 N N . ALA A 1 418 ? -27.500 3.220 8.641 1.00 25.31 418 ALA A N 1
ATOM 3162 C CA . ALA A 1 418 ? -27.567 4.433 9.424 1.00 25.31 418 ALA A CA 1
ATOM 3163 C C . ALA A 1 418 ? -27.835 3.972 10.862 1.00 25.31 418 ALA A C 1
ATOM 3165 O O . ALA A 1 418 ? -28.974 3.896 11.319 1.00 25.31 418 ALA A O 1
ATOM 3166 N N . VAL A 1 419 ? -26.782 3.557 11.567 1.00 23.42 419 VAL A N 1
ATOM 3167 C CA . VAL A 1 419 ? -26.805 3.666 13.013 1.00 23.42 419 VAL A CA 1
ATOM 3168 C C . VAL A 1 419 ? -26.692 5.163 13.225 1.00 23.42 419 VAL A C 1
ATOM 3170 O O . VAL A 1 419 ? -25.599 5.720 13.186 1.00 23.42 419 VAL A O 1
ATOM 3173 N N . GLY A 1 420 ? -27.848 5.825 13.315 1.00 24.20 420 GLY A N 1
ATOM 3174 C CA . GLY A 1 420 ? -27.912 7.126 13.958 1.00 24.20 420 GLY A CA 1
ATOM 3175 C C . GLY A 1 420 ? -27.239 6.952 15.312 1.00 24.20 420 GLY A C 1
ATOM 3176 O O . GLY A 1 420 ? -27.692 6.135 16.119 1.00 24.20 420 GLY A O 1
ATOM 3177 N N . PHE A 1 421 ? -26.083 7.590 15.466 1.00 25.88 421 PHE A N 1
ATOM 3178 C CA . PHE A 1 421 ? -25.336 7.592 16.714 1.00 25.88 421 PHE A CA 1
ATOM 3179 C C . PHE A 1 421 ? -26.050 8.420 17.774 1.00 25.88 421 PHE A C 1
ATOM 3181 O O . PHE A 1 421 ? -26.656 9.452 17.406 1.00 25.88 421 PHE A O 1
#

pLDDT: mean 86.12, std 17.54, range [23.42, 98.88]

Mean predicted aligned error: 8.88 Å

Solvent-accessible surface area (backbone atoms only — not comparable to full-atom values): 21804 Å² total; per-residue (Å²): 58,31,46,25,55,14,33,74,46,76,49,93,51,66,74,95,66,40,43,38,36,38,37,30,20,2,50,50,57,61,45,36,54,51,52,55,61,75,43,56,92,76,54,85,58,46,75,32,48,26,36,34,35,29,28,77,45,56,50,28,41,43,8,40,34,60,36,31,68,32,86,41,47,25,22,52,28,43,31,30,32,22,53,49,57,47,40,57,76,62,70,51,46,15,40,34,27,79,39,69,42,86,88,50,66,41,46,21,29,55,42,60,42,60,43,40,66,52,48,45,71,65,28,59,52,83,91,59,23,64,85,50,65,61,23,50,35,51,27,33,34,69,72,24,88,49,43,68,40,42,34,28,33,19,44,77,42,41,42,73,54,97,94,41,16,10,47,74,82,25,35,71,92,60,68,71,70,37,31,34,31,30,72,17,20,66,65,54,53,49,100,89,62,52,64,22,39,67,60,43,81,56,66,66,48,27,44,31,31,30,15,34,20,39,38,40,38,29,72,57,28,31,36,31,39,41,40,32,36,32,51,54,37,43,39,49,51,38,28,63,48,22,74,31,64,71,34,70,65,32,65,68,34,51,77,55,75,65,88,51,66,68,60,38,51,50,24,31,56,43,16,22,80,75,50,52,20,46,31,28,37,44,32,46,34,23,46,67,53,64,48,71,60,51,43,59,14,26,38,22,37,27,39,36,29,31,16,45,96,47,92,90,56,80,42,61,28,72,68,34,54,52,48,50,50,70,47,22,43,62,94,72,31,48,77,46,38,22,54,70,61,22,75,58,85,89,78,80,62,64,65,59,55,52,51,50,55,53,48,52,54,48,38,76,74,74,51,53,76,66,51,50,51,55,46,52,52,48,48,59,60,67,69,45,63,83,64,83,52,75,19,65,56,73,86,71,81,89,23,72,71,74,68,98,66,78,48,63,72,64,71,44,72,73,67,84,67,78,70,80,125

Secondary structure (DSSP, 8-state):
--STT-EEEE-S--GGG--EEEE---SSSHHHHHHHHHTTTT-SSEEEEEEEE-SS-HHHHTTHHHHHT-TTEEEEEEEE-S----SSSSGGGGGT-EEE-TTT--EEE-----SHHHHHHHHS-GGG--S-HHHHHHHHHHH-TTB--EEE-SSSSSEEETTEEE-TT-SGGG-SSEEEEEEES-----TT----EE--SSHHHHHHHT--EEEEEETTEEEEE-TT--HHHHHHHHHHHTT-HHHHSSTTTTSS--SSHHHHHHHHHHHHHHH--SEEE-SGGG-S---HHHHHHH--SEEEE-----TTS--S-HHHHHHHHHHSSSSS-EEEEHHHHHTS-----HHHHHHHHHHHHHHHHH--HHHHHHHHHHHHHHSS-TTSS---------S---SS---TTTS----------